Protein AF-0000000077857689 (afdb_homodimer)

pLDDT: mean 94.57, std 7.3, range [32.62, 98.94]

Secondary structure (DSSP, 8-state):
-PPPHHHHHHHHS-SPPTTT-HHHHHHHHTTEEEEE-TT-SS--EEEEGGGGGGS---TTTEEEETTTTEEEE-----HHHHHHHHHHHHHHHHHTT--GGGGG--S-EEEEE-TTS-EEEEEEGGGHHHHT--EEEEEEEEEEE-TTS-EEEEEEEE-TT-SSSTT-EE-SEEEE--TT--HHHHHHHHHHHHH---HHHHHHH-EEEEEEEEEEEP-GGG-SSSS-EEEEEEEEEEEE--TT------SSSEEEEEEEEHHHHHHHHHTT-B-HHHHHHHHHHHHHTTSS-TTT-TTHHHHHHHTBPPPSS--------/-PPPHHHHHHHHS-SPPTTT-HHHHHHHHTTEEEEE-TT-SS--EEEEGGGGGGS---TTTEEEETTTTEEEE-----HHHHHHHHHHHHHHHHHTT--GGGGG--S-EEEEE-TTS-EEEEEEGGGHHHHT--EEEEEEEEEEE-TTS-EEEEEEEE-TT-SSSTT-EE-SEEEE--TT--HHHHHHHHHHHHH---HHHHHHH-EEEEEEEEEEEP-GGG-SSSS-EEEEEEEEEEEE--TT------SSSEEEEEEEEHHHHHHHHHTT-B-HHHHHHHHHHHHHTTSS-TTT-TTHHHHHHHTBPPPSS--------

Structure (mmCIF, N/CA/C/O backbone):
data_AF-0000000077857689-model_v1
#
loop_
_entity.id
_entity.type
_entity.pdbx_description
1 polymer 'Thiamine pyrophosphokinase-related protein'
#
loop_
_atom_site.group_PDB
_atom_site.id
_atom_site.type_symbol
_atom_site.label_atom_id
_atom_site.label_alt_id
_atom_site.label_comp_id
_atom_site.label_asym_id
_atom_site.label_entity_id
_atom_site.label_seq_id
_atom_site.pdbx_PDB_ins_code
_atom_site.Cartn_x
_atom_site.Cartn_y
_atom_site.Cartn_z
_atom_site.occupancy
_atom_site.B_iso_or_equiv
_atom_site.auth_seq_id
_atom_site.auth_comp_id
_atom_site.auth_asym_id
_atom_site.auth_atom_id
_atom_site.pdbx_PDB_model_num
ATOM 1 N N . MET A 1 1 ? 9.93 -2.686 26.375 1 85.25 1 MET A N 1
ATOM 2 C CA . MET A 1 1 ? 10.438 -3.535 25.297 1 85.25 1 MET A CA 1
ATOM 3 C C . MET A 1 1 ? 10.469 -2.779 23.984 1 85.25 1 MET A C 1
ATOM 5 O O . MET A 1 1 ? 9.609 -1.932 23.719 1 85.25 1 MET A O 1
ATOM 9 N N . PRO A 1 2 ? 11.5 -3.002 23.234 1 94.69 2 PRO A N 1
ATOM 10 C CA . PRO A 1 2 ? 11.57 -2.316 21.953 1 94.69 2 PRO A CA 1
ATOM 11 C C . PRO A 1 2 ? 10.383 -2.641 21.047 1 94.69 2 PRO A C 1
ATOM 13 O O . PRO A 1 2 ? 9.891 -3.77 21.047 1 94.69 2 PRO A O 1
ATOM 16 N N . LYS A 1 3 ? 9.914 -1.651 20.391 1 97.25 3 LYS A N 1
ATOM 17 C CA . LYS A 1 3 ? 8.797 -1.824 19.469 1 97.25 3 LYS A CA 1
ATOM 18 C C . LYS A 1 3 ? 9.195 -2.678 18.266 1 97.25 3 LYS A C 1
ATOM 20 O O . LYS A 1 3 ? 10.328 -2.574 17.766 1 97.25 3 LYS A O 1
ATOM 25 N N . THR A 1 4 ? 8.289 -3.537 17.812 1 97.19 4 THR A N 1
ATOM 26 C CA . THR A 1 4 ? 8.469 -4.164 16.516 1 97.19 4 THR A CA 1
ATOM 27 C C . THR A 1 4 ? 8.195 -3.166 15.391 1 97.19 4 THR A C 1
ATOM 29 O O . THR A 1 4 ? 7.594 -2.115 15.625 1 97.19 4 THR A O 1
ATOM 32 N N . ILE A 1 5 ? 8.625 -3.457 14.219 1 98 5 ILE A N 1
ATOM 33 C CA . ILE A 1 5 ? 8.328 -2.584 13.086 1 98 5 ILE A CA 1
ATOM 34 C C . ILE A 1 5 ? 6.82 -2.488 12.891 1 98 5 ILE A C 1
ATOM 36 O O . ILE A 1 5 ? 6.297 -1.418 12.57 1 98 5 ILE A O 1
ATOM 40 N N . LEU A 1 6 ? 6.129 -3.594 13.102 1 97.5 6 LEU A N 1
ATOM 41 C CA . LEU A 1 6 ? 4.676 -3.572 12.992 1 97.5 6 LEU A CA 1
ATOM 42 C C . LEU A 1 6 ? 4.062 -2.631 14.023 1 97.5 6 LEU A C 1
ATOM 44 O O . LEU A 1 6 ? 3.125 -1.89 13.711 1 97.5 6 LEU A O 1
ATOM 48 N N . ASP A 1 7 ? 4.57 -2.656 15.25 1 98 7 ASP A N 1
ATOM 49 C CA . ASP A 1 7 ? 4.109 -1.722 16.266 1 98 7 ASP A CA 1
ATOM 50 C C . ASP A 1 7 ? 4.242 -0.277 15.797 1 98 7 ASP A C 1
ATOM 52 O O . ASP A 1 7 ? 3.33 0.532 15.984 1 98 7 ASP A O 1
ATOM 56 N N . ILE A 1 8 ? 5.367 -0.017 15.219 1 98.38 8 ILE A N 1
ATOM 57 C CA . ILE A 1 8 ? 5.684 1.328 14.75 1 98.38 8 ILE A CA 1
ATOM 58 C C . ILE A 1 8 ? 4.676 1.763 13.695 1 98.38 8 ILE A C 1
ATOM 60 O O . ILE A 1 8 ? 4.121 2.861 13.766 1 98.38 8 ILE A O 1
ATOM 64 N N . VAL A 1 9 ? 4.41 0.919 12.75 1 98.56 9 VAL A N 1
ATOM 65 C CA . VAL A 1 9 ? 3.488 1.229 11.664 1 98.56 9 VAL A CA 1
ATOM 66 C C . VAL A 1 9 ? 2.07 1.365 12.211 1 98.56 9 VAL A C 1
ATOM 68 O O . VAL A 1 9 ? 1.331 2.271 11.82 1 98.56 9 VAL A O 1
ATOM 71 N N . LYS A 1 10 ? 1.683 0.568 13.219 1 97.44 10 LYS A N 1
ATOM 72 C CA . LYS A 1 10 ? 0.351 0.592 13.812 1 97.44 10 LYS A CA 1
ATOM 73 C C . LYS A 1 10 ? 0.142 1.857 14.641 1 97.44 10 LYS A C 1
ATOM 75 O O . LYS A 1 10 ? -0.986 2.336 14.781 1 97.44 10 LYS A O 1
ATOM 80 N N . GLU A 1 11 ? 1.223 2.355 15.133 1 96.44 11 GLU A N 1
ATOM 81 C CA . GLU A 1 11 ? 1.121 3.596 15.898 1 96.44 11 GLU A CA 1
ATOM 82 C C . GLU A 1 11 ? 0.727 4.766 15 1 96.44 11 GLU A C 1
ATOM 84 O O . GLU A 1 11 ? 0.014 5.672 15.43 1 96.44 11 GLU A O 1
ATOM 89 N N . CYS A 1 12 ? 1.211 4.703 13.805 1 97.5 12 CYS A N 1
ATOM 90 C CA . CYS A 1 12 ? 0.883 5.762 12.859 1 97.5 12 CYS A CA 1
ATOM 91 C C . CYS A 1 12 ? -0.467 5.504 12.195 1 97.5 12 CYS A C 1
ATOM 93 O O . CYS A 1 12 ? -1.329 6.383 12.172 1 97.5 12 CYS A O 1
ATOM 95 N N . ASP A 1 13 ? -0.662 4.297 11.641 1 97.94 13 ASP A N 1
ATOM 96 C CA . ASP A 1 13 ? -1.939 3.865 11.086 1 97.94 13 ASP A CA 1
ATOM 97 C C . ASP A 1 13 ? -2.805 3.197 12.148 1 97.94 13 ASP A C 1
ATOM 99 O O . ASP A 1 13 ? -2.957 1.973 12.156 1 97.94 13 ASP A O 1
ATOM 103 N N . ASN A 1 14 ? -3.453 4.027 12.922 1 96.56 14 ASN A N 1
ATOM 104 C CA . ASN A 1 14 ? -4.02 3.467 14.141 1 96.56 14 ASN A CA 1
ATOM 105 C C . ASN A 1 14 ? -5.543 3.564 14.148 1 96.56 14 ASN A C 1
ATOM 107 O O . ASN A 1 14 ? -6.188 3.213 15.141 1 96.56 14 ASN A O 1
ATOM 111 N N . PHE A 1 15 ? -6.141 4.059 13.094 1 96.81 15 PHE A N 1
ATOM 112 C CA . PHE A 1 15 ? -7.59 3.953 12.969 1 96.81 15 PHE A CA 1
ATOM 113 C C . PHE A 1 15 ? -7.992 2.574 12.461 1 96.81 15 PHE A C 1
ATOM 115 O O . PHE A 1 15 ? -7.383 2.047 11.531 1 96.81 15 PHE A O 1
ATOM 122 N N . ILE A 1 16 ? -8.906 2.064 13 1 94.44 16 ILE A N 1
ATOM 123 C CA . ILE A 1 16 ? -9.336 0.693 12.742 1 94.44 16 ILE A CA 1
ATOM 124 C C . ILE A 1 16 ? -9.703 0.535 11.266 1 94.44 16 ILE A C 1
ATOM 126 O O . ILE A 1 16 ? -10.352 1.41 10.688 1 94.44 16 ILE A O 1
ATOM 130 N N . HIS A 1 17 ? -9.219 -0.572 10.672 1 91.06 17 HIS A N 1
ATOM 131 C CA . HIS A 1 17 ? -9.57 -0.897 9.289 1 91.06 17 HIS A CA 1
ATOM 132 C C . HIS A 1 17 ? -10.922 -1.61 9.227 1 91.06 17 HIS A C 1
ATOM 134 O O . HIS A 1 17 ? -11.219 -2.465 10.062 1 91.06 17 HIS A O 1
ATOM 140 N N . PRO A 1 18 ? -11.695 -1.35 8.227 1 86.44 18 PRO A N 1
ATOM 141 C CA . PRO A 1 18 ? -13.016 -1.983 8.148 1 86.44 18 PRO A CA 1
ATOM 142 C C . PRO A 1 18 ? -12.93 -3.504 8.039 1 86.44 18 PRO A C 1
ATOM 144 O O . PRO A 1 18 ? -13.82 -4.211 8.516 1 86.44 18 PRO A O 1
ATOM 147 N N . THR A 1 19 ? -11.883 -4.004 7.402 1 81.44 19 THR A N 1
ATOM 148 C CA . THR A 1 19 ? -11.797 -5.441 7.164 1 81.44 19 THR A CA 1
ATOM 149 C C . THR A 1 19 ? -11.281 -6.164 8.406 1 81.44 19 THR A C 1
ATOM 151 O O . THR A 1 19 ? -11.414 -7.387 8.523 1 81.44 19 THR A O 1
ATOM 154 N N . GLU A 1 20 ? -10.648 -5.438 9.312 1 83.88 20 GLU A N 1
ATOM 155 C CA . GLU A 1 20 ? -10.117 -6.047 10.531 1 83.88 20 GLU A CA 1
ATOM 156 C C . GLU A 1 20 ? -11.234 -6.426 11.492 1 83.88 20 GLU A C 1
ATOM 158 O O . GLU A 1 20 ? -11.219 -7.516 12.078 1 83.88 20 GLU A O 1
ATOM 163 N N . ASP A 1 21 ? -12.109 -5.527 11.727 1 85.25 21 ASP A N 1
ATOM 164 C CA . ASP A 1 21 ? -13.266 -5.691 12.609 1 85.25 21 ASP A CA 1
ATOM 165 C C . ASP A 1 21 ? -14.43 -4.809 12.164 1 85.25 21 ASP A C 1
ATOM 167 O O . ASP A 1 21 ? -14.586 -3.688 12.656 1 85.25 21 ASP A O 1
ATOM 171 N N . PRO A 1 22 ? -15.164 -5.418 11.297 1 84.12 22 PRO A N 1
ATOM 172 C CA . PRO A 1 22 ? -16.234 -4.613 10.719 1 84.12 22 PRO A CA 1
ATOM 173 C C . PRO A 1 22 ? -17.203 -4.07 11.766 1 84.12 22 PRO A C 1
ATOM 175 O O . PRO A 1 22 ? -17.688 -2.941 11.641 1 84.12 22 PRO A O 1
ATOM 178 N N . ILE A 1 23 ? -17.5 -4.832 12.797 1 88.06 23 ILE A N 1
ATOM 179 C CA . ILE A 1 23 ? -18.438 -4.414 13.844 1 88.06 23 ILE A CA 1
ATOM 180 C C . ILE A 1 23 ? -17.828 -3.252 14.633 1 88.06 23 ILE A C 1
ATOM 182 O O . ILE A 1 23 ? -18.469 -2.207 14.789 1 88.06 23 ILE A O 1
ATOM 186 N N . LYS A 1 24 ? -16.656 -3.445 15.047 1 93.19 24 LYS A N 1
ATOM 187 C CA . LYS A 1 24 ? -15.984 -2.391 15.805 1 93.19 24 LYS A CA 1
ATOM 188 C C . LYS A 1 24 ? -15.805 -1.139 14.953 1 93.19 24 LYS A C 1
ATOM 190 O O . LYS A 1 24 ? -15.891 -0.018 15.461 1 93.19 24 LYS A O 1
ATOM 195 N N . TYR A 1 25 ? -15.469 -1.32 13.664 1 92.69 25 TYR A N 1
ATOM 196 C CA . TYR A 1 25 ? -15.312 -0.2 12.742 1 92.69 25 TYR A CA 1
ATOM 197 C C . TYR A 1 25 ? -16.578 0.64 12.688 1 92.69 25 TYR A C 1
ATOM 199 O O . TYR A 1 25 ? -16.531 1.864 12.828 1 92.69 25 TYR A O 1
ATOM 207 N N . THR A 1 26 ? -17.703 -0.03 12.594 1 90.69 26 THR A N 1
ATOM 208 C CA . THR A 1 26 ? -18.984 0.654 12.508 1 90.69 26 THR A CA 1
ATOM 209 C C . THR A 1 26 ? -19.297 1.379 13.812 1 90.69 26 THR A C 1
ATOM 211 O O . THR A 1 26 ? -19.75 2.523 13.805 1 90.69 26 THR A O 1
ATOM 214 N N . GLN A 1 27 ? -19.031 0.728 14.891 1 94.62 27 GLN A N 1
ATOM 215 C CA . GLN A 1 27 ? -19.266 1.327 16.203 1 94.62 27 GLN A CA 1
ATOM 216 C C . GLN A 1 27 ? -18.406 2.566 16.406 1 94.62 27 GLN A C 1
ATOM 218 O O . GLN A 1 27 ? -18.875 3.582 16.922 1 94.62 27 GLN A O 1
ATOM 223 N N . THR A 1 28 ? -17.203 2.447 15.992 1 95.38 28 THR A N 1
ATOM 224 C CA . THR A 1 28 ? -16.281 3.572 16.109 1 95.38 28 THR A CA 1
ATOM 225 C C . THR A 1 28 ? -16.75 4.746 15.258 1 95.38 28 THR A C 1
ATOM 227 O O . THR A 1 28 ? -16.734 5.895 15.711 1 95.38 28 THR A O 1
ATOM 230 N N . LEU A 1 29 ? -17.219 4.449 14.078 1 93.44 29 LEU A N 1
ATOM 231 C CA . LEU A 1 29 ? -17.641 5.5 13.164 1 93.44 29 LEU A CA 1
ATOM 232 C C . LEU A 1 29 ? -18.859 6.242 13.703 1 93.44 29 LEU A C 1
ATOM 234 O O . LEU A 1 29 ? -19.078 7.402 13.359 1 93.44 29 LEU A O 1
ATOM 238 N N . GLN A 1 30 ? -19.594 5.605 14.609 1 94.94 30 GLN A N 1
ATOM 239 C CA . GLN A 1 30 ? -20.781 6.219 15.188 1 94.94 30 GLN A CA 1
ATOM 240 C C . GLN A 1 30 ? -20.406 7.332 16.156 1 94.94 30 GLN A C 1
ATOM 242 O O . GLN A 1 30 ? -21.266 8.125 16.562 1 94.94 30 GLN A O 1
ATOM 247 N N . THR A 1 31 ? -19.203 7.387 16.484 1 96.94 31 THR A N 1
ATOM 248 C CA . THR A 1 31 ? -18.75 8.445 17.375 1 96.94 31 THR A CA 1
ATOM 249 C C . THR A 1 31 ? -18.25 9.648 16.578 1 96.94 31 THR A C 1
ATOM 251 O O . THR A 1 31 ? -17.734 10.609 17.156 1 96.94 31 THR A O 1
ATOM 254 N N . TYR A 1 32 ? -18.453 9.57 15.328 1 98.06 32 TYR A N 1
ATOM 255 C CA . TYR A 1 32 ? -18.062 10.656 14.438 1 98.06 32 TYR A CA 1
ATOM 256 C C . TYR A 1 32 ? -19.234 11.102 13.57 1 98.06 32 TYR A C 1
ATOM 258 O O . TYR A 1 32 ? -20.219 10.375 13.43 1 98.06 32 TYR A O 1
ATOM 266 N N . TYR A 1 33 ? -19.156 12.305 13.078 1 98.5 33 TYR A N 1
ATOM 267 C CA . TYR A 1 33 ? -20.047 12.828 12.039 1 98.5 33 TYR A CA 1
ATOM 268 C C . TYR A 1 33 ? -19.328 12.898 10.695 1 98.5 33 TYR A C 1
ATOM 270 O O . TYR A 1 33 ? -18.156 13.312 10.625 1 98.5 33 TYR A O 1
ATOM 278 N N . ALA A 1 34 ? -20.016 12.453 9.625 1 98.19 34 ALA A N 1
ATOM 279 C CA . ALA A 1 34 ? -19.453 12.562 8.281 1 98.19 34 ALA A CA 1
ATOM 280 C C . ALA A 1 34 ? -19.578 13.984 7.75 1 98.19 34 ALA A C 1
ATOM 282 O O . ALA A 1 34 ? -20.656 14.57 7.777 1 98.19 34 ALA A O 1
ATOM 283 N N . PHE A 1 35 ? -18.469 14.617 7.359 1 98.56 35 PHE A N 1
ATOM 284 C CA . PHE A 1 35 ? -18.484 15.906 6.668 1 98.56 35 PHE A CA 1
ATOM 285 C C . PHE A 1 35 ? -18.859 15.727 5.203 1 98.56 35 PHE A C 1
ATOM 287 O O . PHE A 1 35 ? -18.203 14.992 4.469 1 98.56 35 PHE A O 1
ATOM 294 N N . ARG A 1 36 ? -19.844 16.469 4.723 1 97.31 36 ARG A N 1
ATOM 295 C CA . ARG A 1 36 ? -20.406 16.188 3.404 1 97.31 36 ARG A CA 1
ATOM 296 C C . ARG A 1 36 ? -20.688 17.5 2.65 1 97.31 36 ARG A C 1
ATOM 298 O O . ARG A 1 36 ? -20.797 18.562 3.26 1 97.31 36 ARG A O 1
ATOM 305 N N . LEU A 1 37 ? -20.703 17.359 1.368 1 96.5 37 LEU A N 1
ATOM 306 C CA . LEU A 1 37 ? -21.266 18.328 0.439 1 96.5 37 LEU A CA 1
ATOM 307 C C . LEU A 1 37 ? -22.438 17.75 -0.326 1 96.5 37 LEU A C 1
ATOM 309 O O . LEU A 1 37 ? -22.453 16.547 -0.632 1 96.5 37 LEU A O 1
ATOM 313 N N . PRO A 1 38 ? -23.406 18.531 -0.65 1 93.06 38 PRO A N 1
ATOM 314 C CA . PRO A 1 38 ? -24.594 18 -1.313 1 93.06 38 PRO A CA 1
ATOM 315 C C . PRO A 1 38 ? -24.281 17.312 -2.637 1 93.06 38 PRO A C 1
ATOM 317 O O . PRO A 1 38 ? -24.969 16.344 -3.008 1 93.06 38 PRO A O 1
ATOM 320 N N . ASP A 1 39 ? -23.328 17.734 -3.297 1 90.81 39 ASP A N 1
ATOM 321 C CA . ASP A 1 39 ? -23.062 17.219 -4.637 1 90.81 39 ASP A CA 1
ATOM 322 C C . ASP A 1 39 ? -21.922 16.203 -4.621 1 90.81 39 ASP A C 1
ATOM 324 O O . ASP A 1 39 ? -21.359 15.875 -5.668 1 90.81 39 ASP A O 1
ATOM 328 N N . CYS A 1 40 ? -21.547 15.766 -3.523 1 92.06 40 CYS A N 1
ATOM 329 C CA . CYS A 1 40 ? -20.531 14.727 -3.383 1 92.06 40 CYS A CA 1
ATOM 330 C C . CYS A 1 40 ? -21.094 13.516 -2.65 1 92.06 40 CYS A C 1
ATOM 332 O O . CYS A 1 40 ? -21.5 13.617 -1.489 1 92.06 40 CYS A O 1
ATOM 334 N N . PRO A 1 41 ? -21.125 12.422 -3.35 1 89.12 41 PRO A N 1
ATOM 335 C CA . PRO A 1 41 ? -21.75 11.242 -2.746 1 89.12 41 PRO A CA 1
ATOM 336 C C . PRO A 1 41 ? -20.906 10.617 -1.646 1 89.12 41 PRO A C 1
ATOM 338 O O . PRO A 1 41 ? -21.406 9.828 -0.842 1 89.12 41 PRO A O 1
ATOM 341 N N . THR A 1 42 ? -19.672 10.914 -1.576 1 92.69 42 THR A N 1
ATOM 342 C CA . THR A 1 42 ? -18.75 10.328 -0.603 1 92.69 42 THR A CA 1
ATOM 343 C C . THR A 1 42 ? -18.406 11.344 0.49 1 92.69 42 THR A C 1
ATOM 345 O O . THR A 1 42 ? -18.25 12.531 0.212 1 92.69 42 THR A O 1
ATOM 348 N N . PRO A 1 43 ? -18.312 10.859 1.765 1 95.75 43 PRO A N 1
ATOM 349 C CA . PRO A 1 43 ? -17.859 11.773 2.811 1 95.75 43 PRO A CA 1
ATOM 350 C C . PRO A 1 43 ? -16.484 12.367 2.514 1 95.75 43 PRO A C 1
ATOM 352 O O . PRO A 1 43 ? -15.656 11.719 1.858 1 95.75 43 PRO A O 1
ATOM 355 N N . LEU A 1 44 ? -16.234 13.508 3.08 1 97.5 44 LEU A N 1
ATOM 356 C CA . LEU A 1 44 ? -14.969 14.195 2.83 1 97.5 44 LEU A CA 1
ATOM 357 C C . LEU A 1 44 ? -14.055 14.117 4.051 1 97.5 44 LEU A C 1
ATOM 359 O O . LEU A 1 44 ? -12.852 14.391 3.951 1 97.5 44 LEU A O 1
ATOM 363 N N . GLY A 1 45 ? -14.562 13.734 5.164 1 98.12 45 GLY A N 1
ATOM 364 C CA . GLY A 1 45 ? -13.867 13.594 6.434 1 98.12 45 GLY A CA 1
ATOM 365 C C . GLY A 1 45 ? -14.797 13.227 7.582 1 98.12 45 GLY A C 1
ATOM 366 O O . GLY A 1 45 ? -16 13.062 7.383 1 98.12 45 GLY A O 1
ATOM 367 N N . TYR A 1 46 ? -14.234 13.094 8.75 1 98.31 46 TYR A N 1
ATOM 368 C CA . TYR A 1 46 ? -15 12.742 9.938 1 98.31 46 TYR A CA 1
ATOM 369 C C . TYR A 1 46 ? -14.719 13.711 11.078 1 98.31 46 TYR A C 1
ATOM 371 O O . TYR A 1 46 ? -13.562 13.961 11.414 1 98.31 46 TYR A O 1
ATOM 379 N N . ILE A 1 47 ? -15.758 14.219 11.609 1 98.5 47 ILE A N 1
ATOM 380 C CA . ILE A 1 47 ? -15.695 15.133 12.742 1 98.5 47 ILE A CA 1
ATOM 381 C C . ILE A 1 47 ? -16.109 14.406 14.023 1 98.5 47 ILE A C 1
ATOM 383 O O . ILE A 1 47 ? -17.203 13.859 14.102 1 98.5 47 ILE A O 1
ATOM 387 N N . PRO A 1 48 ? -15.227 14.383 15.016 1 97.5 48 PRO A N 1
ATOM 388 C CA . PRO A 1 48 ? -15.656 13.742 16.25 1 97.5 48 PRO A CA 1
ATOM 389 C C . PRO A 1 48 ? -16.906 14.391 16.859 1 97.5 48 PRO A C 1
ATOM 391 O O . PRO A 1 48 ? -17.047 15.617 16.812 1 97.5 48 PRO A O 1
ATOM 394 N N . ALA A 1 49 ? -17.734 13.594 17.438 1 97.69 49 ALA A N 1
ATOM 395 C CA . ALA A 1 49 ? -18.969 14.078 18.062 1 97.69 49 ALA A CA 1
ATOM 396 C C . ALA A 1 49 ? -18.672 15.133 19.125 1 97.69 49 ALA A C 1
ATOM 398 O O . ALA A 1 49 ? -19.438 16.078 19.312 1 97.69 49 ALA A O 1
ATOM 399 N N . SER A 1 50 ? -17.562 15.016 19.812 1 95.81 50 SER A N 1
ATOM 400 C CA . SER A 1 50 ? -17.188 15.922 20.891 1 95.81 50 SER A CA 1
ATOM 401 C C . SER A 1 50 ? -16.891 17.328 20.344 1 95.81 50 SER A C 1
ATOM 403 O O . SER A 1 50 ? -16.906 18.297 21.109 1 95.81 50 SER A O 1
ATOM 405 N N . ILE A 1 51 ? -16.578 17.406 19.062 1 97.44 51 ILE A N 1
ATOM 406 C CA . ILE A 1 51 ? -16.203 18.672 18.438 1 97.44 51 ILE A CA 1
ATOM 407 C C . ILE A 1 51 ? -17.453 19.438 18.016 1 97.44 51 ILE A C 1
ATOM 409 O O . ILE A 1 51 ? -17.453 20.672 17.938 1 97.44 51 ILE A O 1
ATOM 413 N N . ILE A 1 52 ? -18.562 18.812 17.781 1 98.12 52 ILE A N 1
ATOM 414 C CA . ILE A 1 52 ? -19.766 19.359 17.141 1 98.12 52 ILE A CA 1
ATOM 415 C C . ILE A 1 52 ? -20.297 20.516 17.984 1 98.12 52 ILE A C 1
ATOM 417 O O . ILE A 1 52 ? -20.531 21.609 17.453 1 98.12 52 ILE A O 1
ATOM 421 N N . PRO A 1 53 ? -20.312 20.375 19.328 1 97.5 53 PRO A N 1
ATOM 422 C CA . PRO A 1 53 ? -20.875 21.484 20.094 1 97.5 53 PRO A CA 1
ATOM 423 C C . PRO A 1 53 ? -19.906 22.656 20.25 1 97.5 53 PRO A C 1
ATOM 425 O O . PRO A 1 53 ? -20.312 23.734 20.688 1 97.5 53 PRO A O 1
ATOM 428 N N . GLN A 1 54 ? -18.719 22.422 19.828 1 97.62 54 GLN A N 1
ATOM 429 C CA . GLN A 1 54 ? -17.703 23.438 20.078 1 97.62 54 GLN A CA 1
ATOM 430 C C . GLN A 1 54 ? -17.547 24.359 18.859 1 97.62 54 GLN A C 1
ATOM 432 O O . GLN A 1 54 ? -16.859 25.375 18.938 1 97.62 54 GLN A O 1
ATOM 437 N N . VAL A 1 55 ? -18.094 23.984 17.75 1 98.25 55 VAL A N 1
ATOM 438 C CA . VAL A 1 55 ? -18.016 24.766 16.531 1 98.25 55 VAL A CA 1
ATOM 439 C C . VAL A 1 55 ? -19.234 25.672 16.406 1 98.25 55 VAL A C 1
ATOM 441 O O . VAL A 1 55 ? -20.344 25.266 16.734 1 98.25 55 VAL A O 1
ATOM 444 N N . ILE A 1 56 ? -18.969 26.922 15.953 1 97.88 56 ILE A N 1
ATOM 445 C CA . ILE A 1 56 ? -20.062 27.844 15.688 1 97.88 56 ILE A CA 1
ATOM 446 C C . ILE A 1 56 ? -20.594 27.625 14.273 1 97.88 56 ILE A C 1
ATOM 448 O O . ILE A 1 56 ? -20.078 28.203 13.312 1 97.88 56 ILE A O 1
ATOM 452 N N . TRP A 1 57 ? -21.672 26.875 14.234 1 97.38 57 TRP A N 1
ATOM 453 C CA . TRP A 1 57 ? -22.281 26.531 12.961 1 97.38 57 TRP A CA 1
ATOM 454 C C . TRP A 1 57 ? -23.344 27.562 12.57 1 97.38 57 TRP A C 1
ATOM 456 O O . TRP A 1 57 ? -24.281 27.812 13.328 1 97.38 57 TRP A O 1
ATOM 466 N N . SER A 1 58 ? -23.234 28.188 11.453 1 95.19 58 SER A N 1
ATOM 467 C CA . SER A 1 58 ? -24.297 29.031 10.938 1 95.19 58 SER A CA 1
ATOM 468 C C . SER A 1 58 ? -25.406 28.188 10.312 1 95.19 58 SER A C 1
ATOM 470 O O . SER A 1 58 ? -25.172 27.453 9.352 1 95.19 58 SER A O 1
ATOM 472 N N . PRO A 1 59 ? -26.594 28.312 10.758 1 94.94 59 PRO A N 1
ATOM 473 C CA . PRO A 1 59 ? -27.688 27.531 10.156 1 94.94 59 PRO A CA 1
ATOM 474 C C . PRO A 1 59 ? -27.938 27.906 8.703 1 94.94 59 PRO A C 1
ATOM 476 O O . PRO A 1 59 ? -28.625 27.172 7.984 1 94.94 59 PRO A O 1
ATOM 479 N N . GLU A 1 60 ? -27.406 29.016 8.328 1 94.19 60 GLU A N 1
ATOM 480 C CA . GLU A 1 60 ? -27.578 29.453 6.949 1 94.19 60 GLU A CA 1
ATOM 481 C C . GLU A 1 60 ? -26.812 28.547 5.984 1 94.19 60 GLU A C 1
ATOM 483 O O . GLU A 1 60 ? -27.234 28.344 4.848 1 94.19 60 GLU A O 1
ATOM 488 N N . TRP A 1 61 ? -25.719 28 6.504 1 95.31 61 TRP A N 1
ATOM 489 C CA . TRP A 1 61 ? -24.828 27.328 5.562 1 95.31 61 TRP A CA 1
ATOM 490 C C . TRP A 1 61 ? -24.656 25.859 5.926 1 95.31 61 TRP A C 1
ATOM 492 O O . TRP A 1 61 ? -24.188 25.062 5.105 1 95.31 61 TRP A O 1
ATOM 502 N N . TRP A 1 62 ? -25.016 25.547 7.18 1 97.69 62 TRP A N 1
ATOM 503 C CA . TRP A 1 62 ? -24.703 24.203 7.66 1 97.69 62 TRP A CA 1
ATOM 504 C C . TRP A 1 62 ? -25.984 23.469 8.07 1 97.69 62 TRP A C 1
ATOM 506 O O . TRP A 1 62 ? -26.891 24.062 8.656 1 97.69 62 TRP A O 1
ATOM 516 N N . CYS A 1 63 ? -26.047 22.188 7.723 1 97.75 63 CYS A N 1
ATOM 517 C CA . CYS A 1 63 ? -27.062 21.281 8.219 1 97.75 63 CYS A CA 1
ATOM 518 C C . CYS A 1 63 ? -26.438 20.141 9.023 1 97.75 63 CYS A C 1
ATOM 520 O O . CYS A 1 63 ? -25.656 19.359 8.484 1 97.75 63 CYS A O 1
ATOM 522 N N . ILE A 1 64 ? -26.703 20.109 10.312 1 98.12 64 ILE A N 1
ATOM 523 C CA . ILE A 1 64 ? -26.234 19.047 11.195 1 98.12 64 ILE A CA 1
ATOM 524 C C . ILE A 1 64 ? -27.359 18.047 11.445 1 98.12 64 ILE A C 1
ATOM 526 O O . ILE A 1 64 ? -28.406 18.422 11.992 1 98.12 64 ILE A O 1
ATOM 530 N N . ASN A 1 65 ? -27.188 16.875 11.008 1 97.88 65 ASN A N 1
ATOM 531 C CA . ASN A 1 65 ? -28.156 15.812 11.258 1 97.88 65 ASN A CA 1
ATOM 532 C C . ASN A 1 65 ? -27.625 14.82 12.289 1 97.88 65 ASN A C 1
ATOM 534 O O . ASN A 1 65 ? -26.719 14.047 12.008 1 97.88 65 ASN A O 1
ATOM 538 N N . HIS A 1 66 ? -28.234 14.781 13.477 1 97.12 66 HIS A N 1
ATOM 539 C CA . HIS A 1 66 ? -27.75 13.953 14.578 1 97.12 66 HIS A CA 1
ATOM 540 C C . HIS A 1 66 ? -28.156 12.5 14.398 1 97.12 66 HIS A C 1
ATOM 542 O O . HIS A 1 66 ? -27.5 11.594 14.898 1 97.12 66 HIS A O 1
ATOM 548 N N . ALA A 1 67 ? -29.234 12.242 13.68 1 96.62 67 ALA A N 1
ATOM 549 C CA . ALA A 1 67 ? -29.688 10.875 13.438 1 96.62 67 ALA A CA 1
ATOM 550 C C . ALA A 1 67 ? -28.75 10.148 12.477 1 96.62 67 ALA A C 1
ATOM 552 O O . ALA A 1 67 ? -28.328 9.016 12.742 1 96.62 67 ALA A O 1
ATOM 553 N N . SER A 1 68 ? -28.375 10.773 11.422 1 95.88 68 SER A N 1
ATOM 554 C CA . SER A 1 68 ? -27.484 10.172 10.422 1 95.88 68 SER A CA 1
ATOM 555 C C . SER A 1 68 ? -26.031 10.508 10.711 1 95.88 68 SER A C 1
ATOM 557 O O . SER A 1 68 ? -25.125 10.008 10.023 1 95.88 68 SER A O 1
ATOM 559 N N . ARG A 1 69 ? -25.766 11.398 11.688 1 97.56 69 ARG A N 1
ATOM 560 C CA . ARG A 1 69 ? -24.422 11.836 12.086 1 97.56 69 ARG A CA 1
ATOM 561 C C . ARG A 1 69 ? -23.672 12.445 10.906 1 97.56 69 ARG A C 1
ATOM 563 O O . ARG A 1 69 ? -22.578 12 10.57 1 97.56 69 ARG A O 1
ATOM 570 N N . THR A 1 70 ? -24.328 13.453 10.328 1 98.12 70 THR A N 1
ATOM 571 C CA . THR A 1 70 ? -23.719 14.141 9.195 1 98.12 70 THR A CA 1
ATOM 572 C C . THR A 1 70 ? -23.656 15.648 9.445 1 98.12 70 THR A C 1
ATOM 574 O O . THR A 1 70 ? -24.516 16.203 10.141 1 98.12 70 THR A O 1
ATOM 577 N N . VAL A 1 71 ? -22.625 16.297 9.047 1 98.5 71 VAL A N 1
ATOM 578 C CA . VAL A 1 71 ? -22.438 17.734 8.938 1 98.5 71 VAL A CA 1
ATOM 579 C C . VAL A 1 71 ? -22.297 18.125 7.469 1 98.5 71 VAL A C 1
ATOM 581 O O . VAL A 1 71 ? -21.312 17.766 6.812 1 98.5 71 VAL A O 1
ATOM 584 N N . THR A 1 72 ? -23.266 18.828 6.91 1 98.19 72 THR A N 1
ATOM 585 C CA . THR A 1 72 ? -23.281 19.141 5.484 1 98.19 72 THR A CA 1
ATOM 586 C C . THR A 1 72 ? -23.172 20.656 5.266 1 98.19 72 THR A C 1
ATOM 588 O O . THR A 1 72 ? -23.953 21.422 5.84 1 98.19 72 THR A O 1
ATOM 591 N N . LEU A 1 73 ? -22.156 21.078 4.57 1 97.81 73 LEU A N 1
ATOM 592 C CA . LEU A 1 73 ? -22.141 22.453 4.055 1 97.81 73 LEU A CA 1
ATOM 593 C C . LEU A 1 73 ? -23.125 22.609 2.898 1 97.81 73 LEU A C 1
ATOM 595 O O . LEU A 1 73 ? -22.844 22.172 1.778 1 97.81 73 LEU A O 1
ATOM 599 N N . THR A 1 74 ? -24.219 23.188 3.086 1 93.56 74 THR A N 1
ATOM 600 C CA . THR A 1 74 ? -25.359 23.156 2.176 1 93.56 74 THR A CA 1
ATOM 601 C C . THR A 1 74 ? -25.266 24.297 1.164 1 93.56 74 THR A C 1
ATOM 603 O O . THR A 1 74 ? -25.922 24.266 0.122 1 93.56 74 THR A O 1
ATOM 606 N N . ALA A 1 75 ? -24.562 25.297 1.465 1 78.81 75 ALA A N 1
ATOM 607 C CA . ALA A 1 75 ? -24.5 26.438 0.55 1 78.81 75 ALA A CA 1
ATOM 608 C C . ALA A 1 75 ? -23.906 26.031 -0.797 1 78.81 75 ALA A C 1
ATOM 610 O O . ALA A 1 75 ? -22.797 25.5 -0.861 1 78.81 75 ALA A O 1
ATOM 611 N N . PRO A 1 76 ? -24.75 26.109 -1.733 1 75.12 76 PRO A N 1
ATOM 612 C CA . PRO A 1 76 ? -24.234 25.766 -3.061 1 75.12 76 PRO A CA 1
ATOM 613 C C . PRO A 1 76 ? -23.172 26.734 -3.547 1 75.12 76 PRO A C 1
ATOM 615 O O . PRO A 1 76 ? -23.078 27.859 -3.039 1 75.12 76 PRO A O 1
ATOM 618 N N . GLY A 1 77 ? -22.25 26.406 -4.316 1 83.75 77 GLY A N 1
ATOM 619 C CA . GLY A 1 77 ? -21.312 27.297 -4.957 1 83.75 77 GLY A CA 1
ATOM 620 C C . GLY A 1 77 ? -20.016 26.609 -5.367 1 83.75 77 GLY A C 1
ATOM 621 O O . GLY A 1 77 ? -19.797 25.438 -5.016 1 83.75 77 GLY A O 1
ATOM 622 N N . PRO A 1 78 ? -19.391 27.359 -6.176 1 92.69 78 PRO A N 1
ATOM 623 C CA . PRO A 1 78 ? -18.062 26.875 -6.559 1 92.69 78 PRO A CA 1
ATOM 624 C C . PRO A 1 78 ? -17.094 26.797 -5.379 1 92.69 78 PRO A C 1
ATOM 626 O O . PRO A 1 78 ? -17.438 27.25 -4.277 1 92.69 78 PRO A O 1
ATOM 629 N N . ALA A 1 79 ? -15.945 26.234 -5.539 1 94.06 79 ALA A N 1
ATOM 630 C CA . ALA A 1 79 ? -14.961 25.953 -4.496 1 94.06 79 ALA A CA 1
ATOM 631 C C . ALA A 1 79 ? -14.625 27.219 -3.705 1 9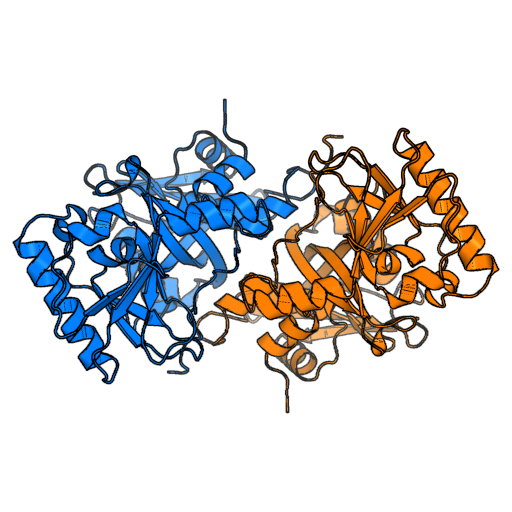4.06 79 ALA A C 1
ATOM 633 O O . ALA A 1 79 ? -14.586 27.188 -2.473 1 94.06 79 ALA A O 1
ATOM 634 N N . PRO A 1 80 ? -14.461 28.391 -4.371 1 95.69 80 PRO A N 1
ATOM 635 C CA . PRO A 1 80 ? -14.125 29.594 -3.6 1 95.69 80 PRO A CA 1
ATOM 636 C C . PRO A 1 80 ? -15.234 30.016 -2.641 1 95.69 80 PRO A C 1
ATOM 638 O O . PRO A 1 80 ? -14.961 30.438 -1.521 1 95.69 80 PRO A O 1
ATOM 641 N N . ALA A 1 81 ? -16.438 29.906 -3.068 1 95.88 81 ALA A N 1
ATOM 642 C CA . ALA A 1 81 ? -17.562 30.266 -2.219 1 95.88 81 ALA A CA 1
ATOM 643 C C . ALA A 1 81 ? -17.656 29.344 -1.011 1 95.88 81 ALA A C 1
ATOM 645 O O . ALA A 1 81 ? -17.859 29.797 0.117 1 95.88 81 ALA A O 1
ATOM 646 N N . ARG A 1 82 ? -17.516 28.094 -1.223 1 96.94 82 ARG A N 1
ATOM 647 C CA . ARG A 1 82 ? -17.531 27.125 -0.141 1 96.94 82 ARG A CA 1
ATOM 648 C C . ARG A 1 82 ? -16.391 27.375 0.84 1 96.94 82 ARG A C 1
ATOM 650 O O . ARG A 1 82 ? -16.578 27.297 2.057 1 96.94 82 ARG A O 1
ATOM 657 N N . THR A 1 83 ? -15.25 27.656 0.253 1 97.25 83 THR A N 1
ATOM 658 C CA . THR A 1 83 ? -14.07 27.938 1.053 1 97.25 83 THR A CA 1
ATOM 659 C C . THR A 1 83 ? -14.312 29.141 1.967 1 97.25 83 THR A C 1
ATOM 661 O O . THR A 1 83 ? -13.945 29.109 3.145 1 97.25 83 THR A O 1
ATOM 664 N N . GLN A 1 84 ? -14.914 30.125 1.437 1 96.88 84 GLN A N 1
ATOM 665 C CA . GLN A 1 84 ? -15.195 31.344 2.197 1 96.88 84 GLN A CA 1
ATOM 666 C C . GLN A 1 84 ? -16.141 31.047 3.355 1 96.88 84 GLN A C 1
ATOM 668 O O . GLN A 1 84 ? -15.945 31.562 4.465 1 96.88 84 GLN A O 1
ATOM 673 N N . ARG A 1 85 ? -17.172 30.328 3.104 1 96.81 85 ARG A N 1
ATOM 674 C CA . ARG A 1 85 ? -18.141 30 4.145 1 96.81 85 ARG A CA 1
ATOM 675 C C . ARG A 1 85 ? -17.5 29.188 5.258 1 96.81 85 ARG A C 1
ATOM 677 O O . ARG A 1 85 ? -17.75 29.438 6.441 1 96.81 85 ARG A O 1
ATOM 684 N N . LEU A 1 86 ? -16.734 28.203 4.902 1 97.5 86 LEU A N 1
ATOM 685 C CA . LEU A 1 86 ? -16.016 27.422 5.898 1 97.5 86 LEU A CA 1
ATOM 686 C C . LEU A 1 86 ? -15.055 28.297 6.691 1 97.5 86 LEU A C 1
ATOM 688 O O . LEU A 1 86 ? -14.969 28.188 7.914 1 97.5 86 LEU A O 1
ATOM 692 N N . ALA A 1 87 ? -14.359 29.141 5.98 1 97.75 87 ALA A N 1
ATOM 693 C CA . ALA A 1 87 ? -13.414 30.047 6.641 1 97.75 87 ALA A CA 1
ATOM 694 C C . ALA A 1 87 ? -14.133 30.906 7.672 1 97.75 87 ALA A C 1
ATOM 696 O O . ALA A 1 87 ? -13.609 31.141 8.766 1 97.75 87 ALA A O 1
ATOM 697 N N . GLN A 1 88 ? -15.234 31.422 7.297 1 97.19 88 GLN A N 1
ATOM 698 C CA . GLN A 1 88 ? -16 32.25 8.227 1 97.19 88 GLN A CA 1
ATOM 699 C C . GLN A 1 88 ? -16.391 31.453 9.469 1 97.19 88 GLN A C 1
ATOM 701 O O . GLN A 1 88 ? -16.297 31.953 10.586 1 97.19 88 GLN A O 1
ATOM 706 N N . THR A 1 89 ? -16.891 30.281 9.25 1 97.81 89 THR A N 1
ATOM 707 C CA . THR A 1 89 ? -17.234 29.406 10.359 1 97.81 89 THR A CA 1
ATOM 708 C C . THR A 1 89 ? -16.031 29.203 11.281 1 97.81 89 THR A C 1
ATOM 710 O O . THR A 1 89 ? -16.172 29.281 12.508 1 97.81 89 THR A O 1
ATOM 713 N N . LEU A 1 90 ? -14.883 28.953 10.695 1 98.31 90 LEU A N 1
ATOM 714 C CA . LEU A 1 90 ? -13.672 28.703 11.469 1 98.31 90 LEU A CA 1
ATOM 715 C C . LEU A 1 90 ? -13.203 29.953 12.195 1 98.31 90 LEU A C 1
ATOM 717 O O . LEU A 1 90 ? -12.719 29.891 13.328 1 98.31 90 LEU A O 1
ATOM 721 N N . HIS A 1 91 ? -13.352 31.094 11.562 1 97.81 91 HIS A N 1
ATOM 722 C CA . HIS A 1 91 ? -13.008 32.344 12.203 1 97.81 91 HIS A CA 1
ATOM 723 C C . HIS A 1 91 ? -13.891 32.625 13.422 1 97.81 91 HIS A C 1
ATOM 725 O O . HIS A 1 91 ? -13.391 33 14.484 1 97.81 91 HIS A O 1
ATOM 731 N N . ASP A 1 92 ? -15.148 32.438 13.234 1 97.81 92 ASP A N 1
ATOM 732 C CA . ASP A 1 92 ? -16.078 32.625 14.344 1 97.81 92 ASP A CA 1
ATOM 733 C C . ASP A 1 92 ? -15.758 31.688 15.5 1 97.81 92 ASP A C 1
ATOM 735 O O . ASP A 1 92 ? -15.789 32.094 16.656 1 97.81 92 ASP A O 1
ATOM 739 N N . THR A 1 93 ? -15.477 30.516 15.141 1 98.19 93 THR A N 1
ATOM 740 C CA . THR A 1 93 ? -15.148 29.516 16.141 1 98.19 93 THR A CA 1
ATOM 741 C C . THR A 1 93 ? -13.844 29.859 16.859 1 98.19 93 THR A C 1
ATOM 743 O O . THR A 1 93 ? -13.742 29.719 18.078 1 98.19 93 THR A O 1
ATOM 746 N N . ARG A 1 94 ? -12.844 30.234 16.078 1 97.69 94 ARG A N 1
ATOM 747 C CA . ARG A 1 94 ? -11.57 30.641 16.641 1 97.69 94 ARG A CA 1
ATOM 748 C C . ARG A 1 94 ? -11.742 31.812 17.609 1 97.69 94 ARG A C 1
ATOM 750 O O . ARG A 1 94 ? -11.141 31.828 18.688 1 97.69 94 ARG A O 1
ATOM 757 N N . ALA A 1 95 ? -12.539 32.781 17.281 1 97.38 95 ALA A N 1
ATOM 758 C CA . ALA A 1 95 ? -12.805 33.938 18.109 1 97.38 95 ALA A CA 1
ATOM 759 C C . ALA A 1 95 ? -13.438 33.531 19.438 1 97.38 95 ALA A C 1
ATOM 761 O O . ALA A 1 95 ? -13.203 34.156 20.469 1 97.38 95 ALA A O 1
ATOM 762 N N . ALA A 1 96 ? -14.133 32.531 19.438 1 96.69 96 ALA A N 1
ATOM 763 C CA . ALA A 1 96 ? -14.797 32.031 20.641 1 96.69 96 ALA A CA 1
ATOM 764 C C . ALA A 1 96 ? -13.836 31.234 21.516 1 96.69 96 ALA A C 1
ATOM 766 O O . ALA A 1 96 ? -14.148 30.922 22.672 1 96.69 96 ALA A O 1
ATOM 767 N N . ARG A 1 97 ? -12.641 30.891 21.078 1 95.94 97 ARG A N 1
ATOM 768 C CA . ARG A 1 97 ? -11.562 30.203 21.781 1 95.94 97 ARG A CA 1
ATOM 769 C C . ARG A 1 97 ? -12.055 28.875 22.375 1 95.94 97 ARG A C 1
ATOM 771 O O . ARG A 1 97 ? -11.703 28.531 23.5 1 95.94 97 ARG A O 1
ATOM 778 N N . SER A 1 98 ? -12.914 28.188 21.578 1 94.75 98 SER A N 1
ATOM 779 C CA . SER A 1 98 ? -13.508 26.938 22.047 1 94.75 98 SER A CA 1
ATOM 780 C C . SER A 1 98 ? -12.656 25.734 21.641 1 94.75 98 SER A C 1
ATOM 782 O O . SER A 1 98 ? -12.82 24.641 22.188 1 94.75 98 SER A O 1
ATOM 784 N N . LEU A 1 99 ? -11.805 25.906 20.656 1 96 99 LEU A N 1
ATOM 785 C CA . LEU A 1 99 ? -10.977 24.828 20.141 1 96 99 LEU A CA 1
ATOM 786 C C . LEU A 1 99 ? -9.508 25.219 20.125 1 96 99 LEU A C 1
ATOM 788 O O . LEU A 1 99 ? -9.117 26.172 19.469 1 96 99 LEU A O 1
ATOM 792 N N . ALA A 1 100 ? -8.688 24.469 20.797 1 93.5 100 ALA A N 1
ATOM 793 C CA . ALA A 1 100 ? -7.273 24.766 21 1 93.5 100 ALA A CA 1
ATOM 794 C C . ALA A 1 100 ? -6.523 24.75 19.672 1 93.5 100 ALA A C 1
ATOM 796 O O . ALA A 1 100 ? -5.621 25.562 19.453 1 93.5 100 ALA A O 1
ATOM 797 N N . LEU A 1 101 ? -6.859 23.875 18.75 1 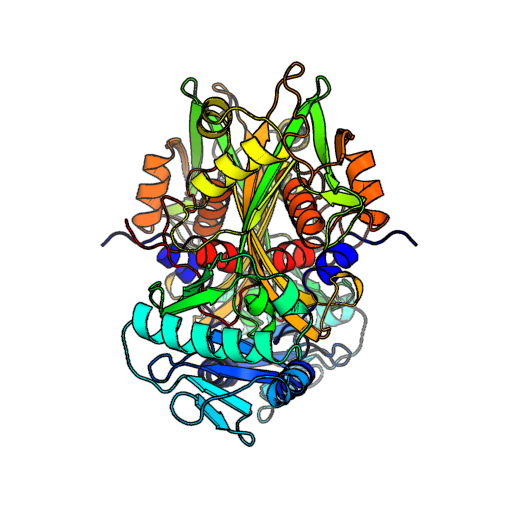93.5 101 LEU A N 1
ATOM 798 C CA . LEU A 1 101 ? -6.141 23.734 17.484 1 93.5 101 LEU A CA 1
ATOM 799 C C . LEU A 1 101 ? -6.227 25 16.656 1 93.5 101 LEU A C 1
ATOM 801 O O . LEU A 1 101 ? -5.312 25.312 15.883 1 93.5 101 LEU A O 1
ATOM 805 N N . LEU A 1 102 ? -7.266 25.719 16.812 1 96 102 LEU A N 1
ATOM 806 C CA . LEU A 1 102 ? -7.465 26.922 15.992 1 96 102 LEU A CA 1
ATOM 807 C C . LEU A 1 102 ? -6.559 28.047 16.453 1 96 102 LEU A C 1
ATOM 809 O O . LEU A 1 102 ? -6.395 29.047 15.75 1 96 102 LEU A O 1
ATOM 813 N N . SER A 1 103 ? -5.934 27.922 17.609 1 92.5 103 SER A N 1
ATOM 814 C CA . SER A 1 103 ? -4.941 28.891 18.047 1 92.5 103 SER A CA 1
ATOM 815 C C . SER A 1 103 ? -3.689 28.844 17.172 1 92.5 103 SER A C 1
ATOM 817 O O . SER A 1 103 ? -2.93 29.812 17.109 1 92.5 103 SER A O 1
ATOM 819 N N . GLY A 1 104 ? -3.459 27.719 16.5 1 91.19 104 GLY A N 1
ATOM 820 C CA . GLY A 1 104 ? -2.322 27.547 15.617 1 91.19 104 GLY A CA 1
ATOM 821 C C . GLY A 1 104 ? -2.617 27.969 14.188 1 91.19 104 GLY A C 1
ATOM 822 O O . GLY A 1 104 ? -2.133 27.344 13.242 1 91.19 104 GLY A O 1
ATOM 823 N N . TRP A 1 105 ? -3.414 28.969 14.07 1 94.06 105 TRP A N 1
ATOM 824 C CA . TRP A 1 105 ? -3.801 29.484 12.766 1 94.06 105 TRP A CA 1
ATOM 825 C C . TRP A 1 105 ? -2.574 29.875 11.945 1 94.06 105 TRP A C 1
ATOM 827 O O . TRP A 1 105 ? -1.659 30.516 12.453 1 94.06 105 TRP A O 1
ATOM 837 N N . ARG A 1 106 ? -2.479 29.484 10.609 1 92 106 ARG A N 1
ATOM 838 C CA . ARG A 1 106 ? -1.269 29.672 9.812 1 92 106 ARG A CA 1
ATOM 839 C C . ARG A 1 106 ? -1.543 30.531 8.586 1 92 106 ARG A C 1
ATOM 841 O O . ARG A 1 106 ? -0.617 30.906 7.867 1 92 106 ARG A O 1
ATOM 848 N N . ASN A 1 107 ? -2.809 30.781 8.344 1 94.81 107 ASN A N 1
ATOM 849 C CA . ASN A 1 107 ? -3.205 31.406 7.09 1 94.81 107 ASN A CA 1
ATOM 850 C C . ASN A 1 107 ? -2.729 30.609 5.883 1 94.81 107 ASN A C 1
ATOM 852 O O . ASN A 1 107 ? -2.166 31.172 4.941 1 94.81 107 ASN A O 1
ATOM 856 N N . GLU A 1 108 ? -2.748 29.328 5.926 1 95.19 108 GLU A N 1
ATOM 857 C CA . GLU A 1 108 ? -2.455 28.344 4.898 1 95.19 108 GLU A CA 1
ATOM 858 C C . GLU A 1 108 ? -3.59 27.328 4.766 1 95.19 108 GLU A C 1
ATOM 860 O O . GLU A 1 108 ? -4.062 26.781 5.766 1 95.19 108 GLU A O 1
ATOM 865 N N . THR A 1 109 ? -4.012 27.141 3.516 1 97.69 109 THR A N 1
ATOM 866 C CA . THR A 1 109 ? -5.141 26.234 3.342 1 97.69 109 THR A CA 1
ATOM 867 C C . THR A 1 109 ? -4.688 24.922 2.686 1 97.69 109 THR A C 1
ATOM 869 O O . THR A 1 109 ? -3.699 24.906 1.949 1 97.69 109 THR A O 1
ATOM 872 N N . PHE A 1 110 ? -5.363 23.906 3.057 1 97.62 110 PHE A N 1
ATOM 873 C CA . PHE A 1 110 ? -5.227 22.594 2.43 1 97.62 110 PHE A CA 1
ATOM 874 C C . PHE A 1 110 ? -6.398 22.312 1.501 1 97.62 110 PHE A C 1
ATOM 876 O O . PHE A 1 110 ? -7.523 22.75 1.763 1 97.62 110 PHE A O 1
ATOM 883 N N . PRO A 1 111 ? -6.125 21.578 0.426 1 96.81 111 PRO A N 1
ATOM 884 C CA . PRO A 1 111 ? -7.215 21.234 -0.491 1 96.81 111 PRO A CA 1
ATOM 885 C C . PRO A 1 111 ? -8.055 20.062 0.012 1 96.81 111 PRO A C 1
ATOM 887 O O . PRO A 1 111 ? -7.531 19.156 0.659 1 96.81 111 PRO A O 1
ATOM 890 N N . VAL A 1 112 ? -9.297 20.109 -0.25 1 96.94 112 VAL A N 1
ATOM 891 C CA . VAL A 1 112 ? -10.203 18.969 -0.115 1 96.94 112 VAL A CA 1
ATOM 892 C C . VAL A 1 112 ? -10.672 18.516 -1.494 1 96.94 112 VAL A C 1
ATOM 894 O O . VAL A 1 112 ? -11.406 19.234 -2.174 1 96.94 112 VAL A O 1
ATOM 897 N N . TYR A 1 113 ? -10.312 17.328 -1.854 1 95.44 113 TYR A N 1
ATOM 898 C CA . TYR A 1 113 ? -10.539 16.859 -3.215 1 95.44 113 TYR A CA 1
ATOM 899 C C . TYR A 1 113 ? -11.859 16.109 -3.312 1 95.44 113 TYR A C 1
ATOM 901 O O . TYR A 1 113 ? -12.297 15.477 -2.346 1 95.44 113 TYR A O 1
ATOM 909 N N . GLY A 1 114 ? -12.422 16.172 -4.512 1 93.5 114 GLY A N 1
ATOM 910 C CA . GLY A 1 114 ? -13.57 15.359 -4.852 1 93.5 114 GLY A CA 1
ATOM 911 C C . GLY A 1 114 ? -13.203 14.094 -5.598 1 93.5 114 GLY A C 1
ATOM 912 O O . GLY A 1 114 ? -12.031 13.852 -5.883 1 93.5 114 GLY A O 1
ATOM 913 N N . PRO A 1 115 ? -14.195 13.289 -5.887 1 89.38 115 PRO A N 1
ATOM 914 C CA . PRO A 1 115 ? -13.961 11.984 -6.504 1 89.38 115 PRO A CA 1
ATOM 915 C C . PRO A 1 115 ? -13.359 12.094 -7.902 1 89.38 115 PRO A C 1
ATOM 917 O O . PRO A 1 115 ? -12.734 11.141 -8.383 1 89.38 115 PRO A O 1
ATOM 920 N N . ARG A 1 116 ? -13.5 13.25 -8.578 1 86.69 116 ARG A N 1
ATOM 921 C CA . ARG A 1 116 ? -12.977 13.406 -9.93 1 86.69 116 ARG A CA 1
ATOM 922 C C . ARG A 1 116 ? -11.664 14.18 -9.93 1 86.69 116 ARG A C 1
ATOM 924 O O . ARG A 1 116 ? -11.156 14.547 -10.992 1 86.69 116 ARG A O 1
ATOM 931 N N . GLY A 1 117 ? -11.242 14.477 -8.719 1 87.25 117 GLY A N 1
ATOM 932 C CA . GLY A 1 117 ? -9.953 15.141 -8.609 1 87.25 117 GLY A CA 1
ATOM 933 C C . GLY A 1 117 ? -10.055 16.641 -8.484 1 87.25 117 GLY A C 1
ATOM 934 O O . GLY A 1 117 ? -9.047 17.328 -8.305 1 87.25 117 GLY A O 1
ATOM 935 N N . ASP A 1 118 ? -11.195 17.172 -8.602 1 90.31 118 ASP A N 1
ATOM 936 C CA . ASP A 1 118 ? -11.398 18.594 -8.438 1 90.31 118 ASP A CA 1
ATOM 937 C C . ASP A 1 118 ? -11.266 19.016 -6.973 1 90.31 118 ASP A C 1
ATOM 939 O O . ASP A 1 118 ? -11.578 18.219 -6.07 1 90.31 118 ASP A O 1
ATOM 943 N N . VAL A 1 119 ? -10.758 20.234 -6.789 1 94.31 119 VAL A N 1
ATOM 944 C CA . VAL A 1 119 ? -10.758 20.797 -5.441 1 94.31 119 VAL A CA 1
ATOM 945 C C . VAL A 1 119 ? -12.148 21.328 -5.102 1 94.31 119 VAL A C 1
ATOM 947 O O . VAL A 1 119 ? -12.625 22.281 -5.715 1 94.31 119 VAL A O 1
ATOM 950 N N . LEU A 1 120 ? -12.773 20.75 -4.117 1 95.38 120 LEU A N 1
ATOM 951 C CA . LEU A 1 120 ? -14.141 21.109 -3.75 1 95.38 120 LEU A CA 1
ATOM 952 C C . LEU A 1 120 ? -14.156 22.328 -2.846 1 95.38 120 LEU A C 1
ATOM 954 O O . LEU A 1 120 ? -15.117 23.109 -2.867 1 95.38 120 LEU A O 1
ATOM 958 N N . LEU A 1 121 ? -13.172 22.469 -2.043 1 96.69 121 LEU A N 1
ATOM 959 C CA . LEU A 1 121 ? -12.945 23.609 -1.157 1 96.69 121 LEU A CA 1
ATOM 960 C C . LEU A 1 121 ? -11.555 23.547 -0.528 1 96.69 121 LEU A C 1
ATOM 962 O O . LEU A 1 121 ? -10.828 22.562 -0.728 1 96.69 121 LEU A O 1
ATOM 966 N N . GLU A 1 122 ? -11.188 24.594 0.102 1 97.69 122 GLU A N 1
ATOM 967 C CA . GLU A 1 122 ? -9.961 24.641 0.889 1 97.69 122 GLU A CA 1
ATOM 968 C C . GLU A 1 122 ? -10.258 24.891 2.365 1 97.69 122 GLU A C 1
ATOM 970 O O . GLU A 1 122 ? -11.273 25.484 2.705 1 97.69 122 GLU A O 1
ATOM 975 N N . ILE A 1 123 ? -9.445 24.391 3.211 1 98.38 123 ILE A N 1
ATOM 976 C CA . ILE A 1 123 ? -9.641 24.516 4.648 1 98.38 123 ILE A CA 1
ATOM 977 C C . ILE A 1 123 ? -8.344 24.984 5.309 1 98.38 123 ILE A C 1
ATOM 979 O O . ILE A 1 123 ? -7.254 24.547 4.93 1 98.38 123 ILE A O 1
ATOM 983 N N . GLU A 1 124 ? -8.508 25.891 6.277 1 98.25 124 GLU A N 1
ATOM 984 C CA . GLU A 1 124 ? -7.344 26.297 7.059 1 98.25 124 GLU A CA 1
ATOM 985 C C . GLU A 1 124 ? -6.613 25.094 7.633 1 98.25 124 GLU A C 1
ATOM 987 O O . GLU A 1 124 ? -7.242 24.188 8.203 1 98.25 124 GLU A O 1
ATOM 992 N N . ARG A 1 125 ? -5.32 25.047 7.516 1 96.38 125 ARG A N 1
ATOM 993 C CA . ARG A 1 125 ? -4.484 23.922 7.934 1 96.38 125 ARG A CA 1
ATOM 994 C C . ARG A 1 125 ? -4.75 23.547 9.383 1 96.38 125 ARG A C 1
ATOM 996 O O . ARG A 1 125 ? -4.852 22.359 9.719 1 96.38 125 ARG A O 1
ATOM 1003 N N . ALA A 1 126 ? -4.898 24.5 10.242 1 95.06 126 ALA A N 1
ATOM 1004 C CA . ALA A 1 126 ? -5.078 24.266 11.672 1 95.06 126 ALA A CA 1
ATOM 1005 C C . ALA A 1 126 ? -6.395 23.547 11.945 1 95.06 126 ALA A C 1
ATOM 1007 O O . ALA A 1 126 ? -6.562 22.938 13 1 95.06 126 ALA A O 1
ATOM 1008 N N . ALA A 1 127 ? -7.332 23.594 11.031 1 97.69 127 ALA A N 1
ATOM 1009 C CA . ALA A 1 127 ? -8.672 23.047 11.242 1 97.69 127 ALA A CA 1
ATOM 1010 C C . ALA A 1 127 ? -8.828 21.703 10.539 1 97.69 127 ALA A C 1
ATOM 1012 O O . ALA A 1 127 ? -9.836 21.016 10.727 1 97.69 127 ALA A O 1
ATOM 1013 N N . SER A 1 128 ? -7.863 21.281 9.734 1 97.5 128 SER A N 1
ATOM 1014 C CA . SER A 1 128 ? -7.996 20.094 8.898 1 97.5 128 SER A CA 1
ATOM 1015 C C . SER A 1 128 ? -8.32 18.859 9.727 1 97.5 128 SER A C 1
ATOM 1017 O O . SER A 1 128 ? -9.195 18.078 9.367 1 97.5 128 SER A O 1
ATOM 1019 N N . ALA A 1 129 ? -7.668 18.75 10.891 1 96.56 129 ALA A N 1
ATOM 1020 C CA . ALA A 1 129 ? -7.867 17.578 11.742 1 96.56 129 ALA A CA 1
ATOM 1021 C C . ALA A 1 129 ? -9.242 17.609 12.398 1 96.56 129 ALA A C 1
ATOM 1023 O O . ALA A 1 129 ? -9.812 16.562 12.711 1 96.56 129 ALA A O 1
ATOM 1024 N N . LEU A 1 130 ? -9.797 18.812 12.656 1 97.94 130 LEU A N 1
ATOM 1025 C CA . LEU A 1 130 ? -11.125 18.938 13.25 1 97.94 130 LEU A CA 1
ATOM 1026 C C . LEU A 1 130 ? -12.18 18.328 12.336 1 97.94 130 LEU A C 1
ATOM 1028 O O . LEU A 1 130 ? -13.164 17.75 12.805 1 97.94 130 LEU A O 1
ATOM 1032 N N . PHE A 1 131 ? -11.938 18.453 11.031 1 98.44 131 PHE A N 1
ATOM 1033 C CA . PHE A 1 131 ? -12.906 17.969 10.055 1 98.44 131 PHE A CA 1
ATOM 1034 C C . PHE A 1 131 ? -12.508 16.594 9.531 1 98.44 131 PHE A C 1
ATOM 1036 O O . PHE A 1 131 ? -13.25 15.984 8.758 1 98.44 131 PHE A O 1
ATOM 1043 N N . GLY A 1 132 ? -11.32 16.141 9.906 1 98.31 132 GLY A N 1
ATOM 1044 C CA . GLY A 1 132 ? -10.867 14.797 9.562 1 98.31 132 GLY A CA 1
ATOM 1045 C C . GLY A 1 132 ? -10.711 14.586 8.062 1 98.31 132 GLY A C 1
ATOM 1046 O O . GLY A 1 132 ? -11 13.5 7.555 1 98.31 132 GLY A O 1
ATOM 1047 N N . VAL A 1 133 ? -10.328 15.609 7.309 1 98.31 133 VAL A N 1
ATOM 1048 C CA . VAL A 1 133 ? -10.156 15.508 5.863 1 98.31 133 VAL A CA 1
ATOM 1049 C C . VAL A 1 133 ? -8.758 14.969 5.547 1 98.31 133 VAL A C 1
ATOM 1051 O O . VAL A 1 133 ? -7.855 15.039 6.383 1 98.31 133 VAL A O 1
ATOM 1054 N N . VAL A 1 134 ? -8.609 14.438 4.332 1 98.12 134 VAL A N 1
ATOM 1055 C CA . VAL A 1 134 ? -7.309 13.945 3.896 1 98.12 134 VAL A CA 1
ATOM 1056 C C . VAL A 1 134 ? -6.352 15.125 3.715 1 98.12 134 VAL A C 1
ATOM 1058 O O . VAL A 1 134 ? -6.699 16.125 3.09 1 98.12 134 VAL A O 1
ATOM 1061 N N . THR A 1 135 ? -5.238 15.023 4.312 1 97.88 135 THR A N 1
ATOM 1062 C CA . THR A 1 135 ? -4.191 16.016 4.098 1 97.88 135 THR A CA 1
ATOM 1063 C C . THR A 1 135 ? -3 15.391 3.369 1 97.88 135 THR A C 1
ATOM 1065 O O . THR A 1 135 ? -2.857 14.172 3.332 1 97.88 135 THR A O 1
ATOM 1068 N N . TYR A 1 136 ? -2.207 16.219 2.797 1 97.5 136 TYR A N 1
ATOM 1069 C CA . TYR A 1 136 ? -1.083 15.773 1.979 1 97.5 136 TYR A CA 1
ATOM 1070 C C . TYR A 1 136 ? 0.213 16.438 2.426 1 97.5 136 TYR A C 1
ATOM 1072 O O . TYR A 1 136 ? 0.21 17.594 2.842 1 97.5 136 TYR A O 1
ATOM 1080 N N . GLY A 1 137 ? 1.261 15.719 2.361 1 97.56 137 GLY A N 1
ATOM 1081 C CA . GLY A 1 137 ? 2.586 16.234 2.662 1 97.56 137 GLY A CA 1
ATOM 1082 C C . GLY A 1 137 ? 3.68 15.602 1.826 1 97.56 137 GLY A C 1
ATOM 1083 O O . GLY A 1 137 ? 3.408 14.727 1.003 1 97.56 137 GLY A O 1
ATOM 1084 N N . VAL A 1 138 ? 4.879 16.109 1.955 1 98.25 138 VAL A N 1
ATOM 1085 C CA . VAL A 1 138 ? 6.07 15.578 1.299 1 98.25 138 VAL A CA 1
ATOM 1086 C C . VAL A 1 138 ? 7.117 15.211 2.348 1 98.25 138 VAL A C 1
ATOM 1088 O O . VAL A 1 138 ? 7.223 15.867 3.387 1 98.25 138 VAL A O 1
ATOM 1091 N N . GLN A 1 139 ? 7.82 14.172 2.086 1 98.69 139 GLN A N 1
ATOM 1092 C CA . GLN A 1 139 ? 8.898 13.672 2.93 1 98.69 139 GLN A CA 1
ATOM 1093 C C . GLN A 1 139 ? 10.164 13.406 2.111 1 98.69 139 GLN A C 1
ATOM 1095 O O . GLN A 1 139 ? 10.117 12.688 1.11 1 98.69 139 GLN A O 1
ATOM 1100 N N . LEU A 1 140 ? 11.25 13.953 2.516 1 98.81 140 LEU A N 1
ATOM 1101 C CA . LEU A 1 140 ? 12.539 13.734 1.87 1 98.81 140 LEU A CA 1
ATOM 1102 C C . LEU A 1 140 ? 13.508 13.031 2.812 1 98.81 140 LEU A C 1
ATOM 1104 O O . LEU A 1 140 ? 13.734 13.484 3.934 1 98.81 140 LEU A O 1
ATOM 1108 N N . LEU A 1 141 ? 14.008 11.953 2.438 1 98.81 141 LEU A N 1
ATOM 1109 C CA . LEU A 1 141 ? 15.109 11.289 3.125 1 98.81 141 LEU A CA 1
ATOM 1110 C C . LEU A 1 141 ? 16.391 11.359 2.299 1 98.81 141 LEU A C 1
ATOM 1112 O O . LEU A 1 141 ? 16.438 10.867 1.171 1 98.81 141 LEU A O 1
ATOM 1116 N N . CYS A 1 142 ? 17.344 12.008 2.797 1 98.62 142 CYS A N 1
ATOM 1117 C CA . CYS A 1 142 ? 18.672 11.992 2.193 1 98.62 142 CYS A CA 1
ATOM 1118 C C . CYS A 1 142 ? 19.531 10.875 2.773 1 98.62 142 CYS A C 1
ATOM 1120 O O . CYS A 1 142 ? 19.469 10.602 3.973 1 98.62 142 CYS A O 1
ATOM 1122 N N . TYR A 1 143 ? 20.266 10.219 1.917 1 98.12 143 TYR A N 1
ATOM 1123 C CA . TYR A 1 143 ? 21.078 9.102 2.377 1 98.12 143 TYR A CA 1
ATOM 1124 C C . TYR A 1 143 ? 22.438 9.094 1.685 1 98.12 143 TYR A C 1
ATOM 1126 O O . TYR A 1 143 ? 22.656 9.828 0.715 1 98.12 143 TYR A O 1
ATOM 1134 N N . VAL A 1 144 ? 23.375 8.414 2.295 1 96.62 144 VAL A N 1
ATOM 1135 C CA . VAL A 1 144 ? 24.719 8.211 1.763 1 96.62 144 VAL A CA 1
ATOM 1136 C C . VAL A 1 144 ? 24.969 6.719 1.573 1 96.62 144 VAL A C 1
ATOM 1138 O O . VAL A 1 144 ? 24.594 5.902 2.416 1 96.62 144 VAL A O 1
ATOM 1141 N N . ARG A 1 145 ? 25.469 6.367 0.419 1 93.44 145 ARG A N 1
ATOM 1142 C CA . ARG A 1 145 ? 25.984 5.016 0.225 1 93.44 145 ARG A CA 1
ATOM 1143 C C . ARG A 1 145 ? 27.438 4.914 0.683 1 93.44 145 ARG A C 1
ATOM 1145 O O . ARG A 1 145 ? 28.312 5.535 0.094 1 93.44 145 ARG A O 1
ATOM 1152 N N . CYS A 1 146 ? 27.578 4.062 1.619 1 90.5 146 CYS A N 1
ATOM 1153 C CA . CYS A 1 146 ? 28.906 3.916 2.209 1 90.5 146 CYS A CA 1
ATOM 1154 C C . CYS A 1 146 ? 29.812 3.07 1.317 1 90.5 146 CYS A C 1
ATOM 1156 O O . CYS A 1 146 ? 29.328 2.365 0.429 1 90.5 146 CYS A O 1
ATOM 1158 N N . GLN A 1 147 ? 31.094 3.158 1.617 1 86.56 147 GLN A N 1
ATOM 1159 C CA . GLN A 1 147 ? 32.094 2.439 0.812 1 86.56 147 GLN A CA 1
ATOM 1160 C C . GLN A 1 147 ? 31.875 0.931 0.912 1 86.56 147 GLN A C 1
ATOM 1162 O O . GLN A 1 147 ? 32.125 0.203 -0.054 1 86.56 147 GLN A O 1
ATOM 1167 N N . ASP A 1 148 ? 31.391 0.486 1.996 1 85.38 148 ASP A N 1
ATOM 1168 C CA . ASP A 1 148 ? 31.203 -0.946 2.207 1 85.38 148 ASP A CA 1
ATOM 1169 C C . ASP A 1 148 ? 29.859 -1.41 1.658 1 85.38 148 ASP A C 1
ATOM 1171 O O . ASP A 1 148 ? 29.484 -2.572 1.825 1 85.38 148 ASP A O 1
ATOM 1175 N N . GLY A 1 149 ? 29.172 -0.507 1.031 1 83.19 149 GLY A N 1
ATOM 1176 C CA . GLY A 1 149 ? 27.891 -0.865 0.444 1 83.19 149 GLY A CA 1
ATOM 1177 C C . GLY A 1 149 ? 26.719 -0.589 1.362 1 83.19 149 GLY A C 1
ATOM 1178 O O . GLY A 1 149 ? 25.562 -0.688 0.947 1 83.19 149 GLY A O 1
ATOM 1179 N N . GLY A 1 150 ? 27.062 -0.245 2.539 1 90.94 150 GLY A N 1
ATOM 1180 C CA . GLY A 1 150 ? 26.016 0.069 3.496 1 90.94 150 GLY A CA 1
ATOM 1181 C C . GLY A 1 150 ? 25.375 1.424 3.258 1 90.94 150 GLY A C 1
ATOM 1182 O O . GLY A 1 150 ? 25.828 2.188 2.402 1 90.94 150 GLY A O 1
ATOM 1183 N N . LEU A 1 151 ? 24.25 1.68 3.916 1 95.81 151 LEU A N 1
ATOM 1184 C CA . LEU A 1 151 ? 23.516 2.936 3.801 1 95.81 151 LEU A CA 1
ATOM 1185 C C . LEU A 1 151 ? 23.547 3.709 5.113 1 95.81 151 LEU A C 1
ATOM 1187 O O . LEU A 1 151 ? 23.547 3.111 6.191 1 95.81 151 LEU A O 1
ATOM 1191 N N . ALA A 1 152 ? 23.688 4.957 5.023 1 96.88 152 ALA A N 1
ATOM 1192 C CA . ALA A 1 152 ? 23.484 5.875 6.145 1 96.88 152 ALA A CA 1
ATOM 1193 C C . ALA A 1 152 ? 22.453 6.941 5.793 1 96.88 152 ALA A C 1
ATOM 1195 O O . ALA A 1 152 ? 22.344 7.359 4.637 1 96.88 152 ALA A O 1
ATOM 1196 N N . LEU A 1 153 ? 21.656 7.352 6.719 1 98 153 LEU A N 1
ATOM 1197 C CA . LEU A 1 153 ? 20.578 8.297 6.492 1 98 153 LEU A CA 1
ATOM 1198 C C . LEU A 1 153 ? 20.797 9.586 7.273 1 98 153 LEU A C 1
ATOM 1200 O O . LEU A 1 153 ? 21.234 9.547 8.43 1 98 153 LEU A O 1
ATOM 1204 N N . TRP A 1 154 ? 20.562 10.68 6.676 1 98.19 154 TRP A N 1
ATOM 1205 C CA . TRP A 1 154 ? 20.531 11.961 7.371 1 98.19 154 TRP A CA 1
ATOM 1206 C C . TRP A 1 154 ? 19.203 12.148 8.094 1 98.19 154 TRP A C 1
ATOM 1208 O O . TRP A 1 154 ? 18.172 12.398 7.465 1 98.19 154 TRP A O 1
ATOM 1218 N N . ILE A 1 155 ? 19.266 12.07 9.422 1 98.38 155 ILE A N 1
ATOM 1219 C CA . ILE A 1 155 ? 18.078 12.156 10.266 1 98.38 155 ILE A CA 1
ATOM 1220 C C . ILE A 1 155 ? 18.062 13.492 11 1 98.38 155 ILE A C 1
ATOM 1222 O O . ILE A 1 155 ? 19.062 13.922 11.562 1 98.38 155 ILE A O 1
ATOM 1226 N N . ALA A 1 156 ? 16.969 14.148 10.898 1 98.31 156 ALA A N 1
ATOM 1227 C CA . ALA A 1 156 ? 16.781 15.422 11.602 1 98.31 156 ALA A CA 1
ATOM 1228 C C . ALA A 1 156 ? 16.266 15.188 13.016 1 98.31 156 ALA A C 1
ATOM 1230 O O . ALA A 1 156 ? 15.602 14.188 13.289 1 98.31 156 ALA A O 1
ATOM 1231 N N . ARG A 1 157 ? 16.594 16.047 13.875 1 97.94 157 ARG A N 1
ATOM 1232 C CA . ARG A 1 157 ? 15.938 16.172 15.172 1 97.94 157 ARG A CA 1
ATOM 1233 C C . ARG A 1 157 ? 15.133 17.469 15.25 1 97.94 157 ARG A C 1
ATOM 1235 O O . ARG A 1 157 ? 15.664 18.547 15.016 1 97.94 157 ARG A O 1
ATOM 1242 N N . ARG A 1 158 ? 13.852 17.359 15.531 1 95.94 158 ARG A N 1
ATOM 1243 C CA . ARG A 1 158 ? 12.961 18.516 15.625 1 95.94 158 ARG A CA 1
ATOM 1244 C C . ARG A 1 158 ? 13.344 19.406 16.812 1 95.94 158 ARG A C 1
ATOM 1246 O O . ARG A 1 158 ? 13.695 18.906 17.875 1 95.94 158 ARG A O 1
ATOM 1253 N N . ALA A 1 159 ? 13.195 20.703 16.625 1 94.88 159 ALA A N 1
ATOM 1254 C CA . ALA A 1 159 ? 13.492 21.656 17.672 1 94.88 159 ALA A CA 1
ATOM 1255 C C . ALA A 1 159 ? 12.586 21.453 18.875 1 94.88 159 ALA A C 1
ATOM 1257 O O . ALA A 1 159 ? 11.445 21 18.734 1 94.88 159 ALA A O 1
ATOM 1258 N N . ALA A 1 160 ? 13.078 21.844 20.031 1 91.81 160 ALA A N 1
ATOM 1259 C CA . ALA A 1 160 ? 12.344 21.688 21.281 1 91.81 160 ALA A CA 1
ATOM 1260 C C . ALA A 1 160 ? 11.117 22.609 21.328 1 91.81 160 ALA A C 1
ATOM 1262 O O . ALA A 1 160 ? 10.141 22.328 22.016 1 91.81 160 ALA A O 1
ATOM 1263 N N . ALA A 1 161 ? 11.102 23.625 20.562 1 86.88 161 ALA A N 1
ATOM 1264 C CA . ALA A 1 161 ? 10.047 24.625 20.594 1 86.88 161 ALA A CA 1
ATOM 1265 C C . ALA A 1 161 ? 8.914 24.281 19.641 1 86.88 161 ALA A C 1
ATOM 1267 O O . ALA A 1 161 ? 7.867 24.922 19.656 1 86.88 161 ALA A O 1
ATOM 1268 N N . LYS A 1 162 ? 9.156 23.266 18.891 1 85.19 162 LYS A N 1
ATOM 1269 C CA . LYS A 1 162 ? 8.094 22.859 17.969 1 85.19 162 LYS A CA 1
ATOM 1270 C C . LYS A 1 162 ? 6.797 22.562 18.719 1 85.19 162 LYS A C 1
ATOM 1272 O O . LYS A 1 162 ? 6.82 21.969 19.797 1 85.19 162 LYS A O 1
ATOM 1277 N N . GLN A 1 163 ? 5.688 22.859 18.156 1 77.94 163 GLN A N 1
ATOM 1278 C CA . GLN A 1 163 ? 4.375 22.656 18.75 1 77.94 163 GLN A CA 1
ATOM 1279 C C . GLN A 1 163 ? 4.023 21.172 18.828 1 77.94 163 GLN A C 1
ATOM 1281 O O . GLN A 1 163 ? 3.414 20.719 19.797 1 77.94 163 GLN A O 1
ATOM 1286 N N . THR A 1 164 ? 4.402 20.516 17.781 1 81.06 164 THR A N 1
ATOM 1287 C CA . THR A 1 164 ? 4.074 19.094 17.719 1 81.06 164 THR A CA 1
ATOM 1288 C C . THR A 1 164 ? 5.344 18.25 17.656 1 81.06 164 THR A C 1
ATOM 1290 O O . THR A 1 164 ? 6.273 18.562 16.906 1 81.06 164 THR A O 1
ATOM 1293 N N . TYR A 1 165 ? 5.391 17.156 18.547 1 90.5 165 TYR A N 1
ATOM 1294 C CA . TYR A 1 165 ? 6.461 16.172 18.562 1 90.5 165 TYR A CA 1
ATOM 1295 C C . TYR A 1 165 ? 7.812 16.828 18.781 1 90.5 165 TYR A C 1
ATOM 1297 O O . TYR A 1 165 ? 8.758 16.594 18.031 1 90.5 165 TYR A O 1
ATOM 1305 N N . ALA A 1 166 ? 7.895 17.688 19.766 1 91.31 166 ALA A N 1
ATOM 1306 C CA . ALA A 1 166 ? 9.109 18.422 20.078 1 91.31 166 ALA A CA 1
ATOM 1307 C C . ALA A 1 166 ? 10.25 17.469 20.438 1 91.31 166 ALA A C 1
ATOM 1309 O O . ALA A 1 166 ? 10.078 16.547 21.234 1 91.31 166 ALA A O 1
ATOM 1310 N N . GLY A 1 167 ? 11.367 17.672 19.75 1 94.69 167 GLY A N 1
ATOM 1311 C CA . GLY A 1 167 ? 12.57 16.938 20.078 1 94.69 167 GLY A CA 1
ATOM 1312 C C . GLY A 1 167 ? 12.633 15.562 19.438 1 94.69 167 GLY A C 1
ATOM 1313 O O . GLY A 1 167 ? 13.664 14.883 19.516 1 94.69 167 GLY A O 1
ATOM 1314 N N . MET A 1 168 ? 11.633 15.141 18.781 1 96.56 168 MET A N 1
ATOM 1315 C CA . MET A 1 168 ? 11.609 13.805 18.172 1 96.56 168 MET A CA 1
ATOM 1316 C C . MET A 1 168 ? 12.406 13.789 16.875 1 96.56 168 MET A C 1
ATOM 1318 O O . MET A 1 168 ? 12.727 14.844 16.328 1 96.56 168 MET A O 1
ATOM 1322 N N . LEU A 1 169 ? 12.742 12.617 16.469 1 98.25 169 LEU A N 1
ATOM 1323 C CA . LEU A 1 169 ? 13.453 12.43 15.211 1 98.25 169 LEU A CA 1
ATOM 1324 C C . LEU A 1 169 ? 12.492 12.539 14.023 1 98.25 169 LEU A C 1
ATOM 1326 O O . LEU A 1 169 ? 11.305 12.234 14.156 1 98.25 169 LEU A O 1
ATOM 1330 N N . ASP A 1 170 ? 13.023 13 12.906 1 98.06 170 ASP A N 1
ATOM 1331 C CA . ASP A 1 170 ? 12.25 13.297 11.703 1 98.06 170 ASP A CA 1
ATOM 1332 C C . ASP A 1 170 ? 13.039 12.93 10.445 1 98.06 170 ASP A C 1
ATOM 1334 O O . ASP A 1 170 ? 14.219 12.578 10.523 1 98.06 170 ASP A O 1
ATOM 1338 N N . CYS A 1 171 ? 12.359 12.938 9.273 1 98.56 171 CYS A N 1
ATOM 1339 C CA . CYS A 1 171 ? 13.055 12.828 7.996 1 98.56 171 CYS A CA 1
ATOM 1340 C C . CYS A 1 171 ? 13.969 14.031 7.77 1 98.56 171 CYS A C 1
ATOM 1342 O O . CYS A 1 171 ? 13.938 14.992 8.539 1 98.56 171 CYS A O 1
ATOM 1344 N N . THR A 1 172 ? 14.797 14.016 6.734 1 98.62 172 THR A N 1
ATOM 1345 C CA . THR A 1 172 ? 15.703 15.117 6.441 1 98.62 172 THR A CA 1
ATOM 1346 C C . THR A 1 172 ? 14.938 16.422 6.258 1 98.62 172 THR A C 1
ATOM 1348 O O . THR A 1 172 ? 15.336 17.453 6.785 1 98.62 172 THR A O 1
ATOM 1351 N N . ALA A 1 173 ? 13.891 16.344 5.535 1 98.31 173 ALA A N 1
ATOM 1352 C CA . ALA A 1 173 ? 12.969 17.453 5.367 1 98.31 173 ALA A CA 1
ATOM 1353 C C . ALA A 1 173 ? 11.547 16.953 5.125 1 98.31 173 ALA A C 1
ATOM 1355 O O . ALA A 1 173 ? 11.344 15.914 4.496 1 98.31 173 ALA A O 1
ATOM 1356 N N . ALA A 1 174 ? 10.625 17.688 5.629 1 97.81 174 ALA A N 1
ATOM 1357 C CA . ALA A 1 174 ? 9.227 17.312 5.492 1 97.81 174 ALA A CA 1
ATOM 1358 C C . ALA A 1 174 ? 8.312 18.531 5.648 1 97.81 174 ALA A C 1
ATOM 1360 O O . ALA A 1 174 ? 8.672 19.5 6.324 1 97.81 174 ALA A O 1
ATOM 1361 N N . GLY A 1 175 ? 7.086 18.422 5.09 1 96.06 175 GLY A N 1
ATOM 1362 C CA . GLY A 1 175 ? 6.113 19.484 5.285 1 96.06 175 GLY A CA 1
ATOM 1363 C C . GLY A 1 175 ? 4.781 19.203 4.621 1 96.06 175 GLY A C 1
ATOM 1364 O O . GLY A 1 175 ? 4.703 18.406 3.684 1 96.06 175 GLY A O 1
ATOM 1365 N N . GLY A 1 176 ? 3.777 19.844 5.09 1 95.5 176 GLY A N 1
ATOM 1366 C CA . GLY A 1 176 ? 2.465 19.75 4.477 1 95.5 176 GLY A CA 1
ATOM 1367 C C . GLY A 1 176 ? 2.391 20.438 3.125 1 95.5 176 GLY A C 1
ATOM 1368 O O . GLY A 1 176 ? 3.203 21.312 2.822 1 95.5 176 GLY A O 1
ATOM 1369 N N . LEU A 1 177 ? 1.499 19.969 2.338 1 95.94 177 LEU A N 1
ATOM 1370 C CA . LEU A 1 177 ? 1.299 20.562 1.02 1 95.94 177 LEU A CA 1
ATOM 1371 C C . LEU A 1 177 ? 0.073 21.469 1.014 1 95.94 177 LEU A C 1
ATOM 1373 O O . LEU A 1 177 ? -1.058 20.984 1.139 1 95.94 177 LEU A O 1
ATOM 1377 N N . ALA A 1 178 ? 0.338 22.719 0.855 1 94.69 178 ALA A N 1
ATOM 1378 C CA . ALA A 1 178 ? -0.743 23.703 0.741 1 94.69 178 ALA A CA 1
ATOM 1379 C C . ALA A 1 178 ? -1.506 23.516 -0.568 1 94.69 178 ALA A C 1
ATOM 1381 O O . ALA A 1 178 ? -1.025 22.859 -1.489 1 94.69 178 ALA A O 1
ATOM 1382 N N . ALA A 1 179 ? -2.65 24.141 -0.602 1 92.75 179 ALA A N 1
ATOM 1383 C CA . ALA A 1 179 ? -3.434 24.125 -1.835 1 92.75 179 ALA A CA 1
ATOM 1384 C C . ALA A 1 179 ? -2.637 24.703 -2.996 1 92.75 179 ALA A C 1
ATOM 1386 O O . ALA A 1 179 ? -1.909 25.688 -2.828 1 92.75 179 ALA A O 1
ATOM 1387 N N . ARG A 1 180 ? -2.615 24.078 -4.156 1 88.06 180 ARG A N 1
ATOM 1388 C CA . ARG A 1 180 ? -2.047 24.547 -5.414 1 88.06 180 ARG A CA 1
ATOM 1389 C C . ARG A 1 180 ? -0.532 24.375 -5.43 1 88.06 180 ARG A C 1
ATOM 1391 O O . ARG A 1 180 ? 0.148 24.875 -6.328 1 88.06 180 ARG A O 1
ATOM 1398 N N . MET A 1 181 ? -0.011 23.766 -4.461 1 92.38 181 MET A N 1
ATOM 1399 C CA . MET A 1 181 ? 1.418 23.469 -4.473 1 92.38 181 MET A CA 1
ATOM 1400 C C . MET A 1 181 ? 1.676 22.047 -4.969 1 92.38 181 MET A C 1
ATOM 1402 O O . MET A 1 181 ? 1.11 21.094 -4.441 1 92.38 181 MET A O 1
ATOM 1406 N N . ALA A 1 182 ? 2.52 21.953 -5.941 1 94.12 182 ALA A N 1
ATOM 1407 C CA . ALA A 1 182 ? 2.912 20.641 -6.438 1 94.12 182 ALA A CA 1
ATOM 1408 C C . ALA A 1 182 ? 3.877 19.953 -5.473 1 94.12 182 ALA A C 1
ATOM 1410 O O . ALA A 1 182 ? 4.695 20.609 -4.828 1 94.12 182 ALA A O 1
ATOM 1411 N N . PRO A 1 183 ? 3.828 18.625 -5.395 1 96.56 183 PRO A N 1
ATOM 1412 C CA . PRO A 1 183 ? 4.699 17.906 -4.461 1 96.56 183 PRO A CA 1
ATOM 1413 C C . PRO A 1 183 ? 6.176 18.25 -4.652 1 96.56 183 PRO A C 1
ATOM 1415 O O . PRO A 1 183 ? 6.891 18.484 -3.672 1 96.56 183 PRO A O 1
ATOM 1418 N N . MET A 1 184 ? 6.641 18.359 -5.875 1 96.56 184 MET A N 1
ATOM 1419 C CA . MET A 1 184 ? 8.039 18.672 -6.145 1 96.56 184 MET A CA 1
ATOM 1420 C C . MET A 1 184 ? 8.398 20.047 -5.59 1 96.56 184 MET A C 1
ATOM 1422 O O . MET A 1 184 ? 9.469 20.219 -5 1 96.56 184 MET A O 1
ATOM 1426 N N . GLU A 1 185 ? 7.504 20.953 -5.766 1 96.75 185 GLU A N 1
ATOM 1427 C CA . GLU A 1 185 ? 7.738 22.281 -5.211 1 96.75 185 GLU A CA 1
ATOM 1428 C C . GLU A 1 185 ? 7.805 22.234 -3.686 1 96.75 185 GLU A C 1
ATOM 1430 O O . GLU A 1 185 ? 8.609 22.953 -3.074 1 96.75 185 GLU A O 1
ATOM 1435 N N . GLY A 1 186 ? 6.941 21.406 -3.115 1 97 186 GLY A N 1
ATOM 1436 C CA . GLY A 1 186 ? 6.973 21.234 -1.672 1 97 186 GLY A CA 1
ATOM 1437 C C . GLY A 1 186 ? 8.289 20.672 -1.165 1 97 186 GLY A C 1
ATOM 1438 O O . GLY A 1 186 ? 8.844 21.188 -0.189 1 97 186 GLY A O 1
ATOM 1439 N N . VAL A 1 187 ? 8.828 19.688 -1.844 1 97.75 187 VAL A N 1
ATOM 1440 C CA . VAL A 1 187 ? 10.07 19.062 -1.417 1 97.75 187 VAL A CA 1
ATOM 1441 C C . VAL A 1 187 ? 11.219 20.062 -1.547 1 97.75 187 VAL A C 1
ATOM 1443 O O . VAL A 1 187 ? 12.062 20.156 -0.652 1 97.75 187 VAL A O 1
ATOM 1446 N N . VAL A 1 188 ? 11.25 20.797 -2.652 1 98.31 188 VAL A N 1
ATOM 1447 C CA . VAL A 1 188 ? 12.305 21.766 -2.881 1 98.31 188 VAL A CA 1
ATOM 1448 C C . VAL A 1 188 ? 12.258 22.844 -1.795 1 98.31 188 VAL A C 1
ATOM 1450 O O . VAL A 1 188 ? 13.289 23.203 -1.224 1 98.31 188 VAL A O 1
ATOM 1453 N N . ARG A 1 189 ? 11.094 23.297 -1.492 1 97.62 189 ARG A N 1
ATOM 1454 C CA . ARG A 1 189 ? 10.914 24.328 -0.478 1 97.62 189 ARG A CA 1
ATOM 1455 C C . ARG A 1 189 ? 11.359 23.844 0.894 1 97.62 189 ARG A C 1
ATOM 1457 O O . ARG A 1 189 ? 12.18 24.484 1.555 1 97.62 189 ARG A O 1
ATOM 1464 N N . GLU A 1 190 ? 10.82 22.672 1.339 1 97.94 190 GLU A N 1
ATOM 1465 C CA . GLU A 1 190 ? 11.117 22.141 2.666 1 97.94 190 GLU A CA 1
ATOM 1466 C C . GLU A 1 190 ? 12.602 21.797 2.801 1 97.94 190 GLU A C 1
ATOM 1468 O O . GLU A 1 190 ? 13.195 22 3.863 1 97.94 190 GLU A O 1
ATOM 1473 N N . ALA A 1 191 ? 13.203 21.25 1.729 1 98.19 191 ALA A N 1
ATOM 1474 C CA . ALA A 1 191 ? 14.625 20.922 1.741 1 98.19 191 ALA A CA 1
ATOM 1475 C C . ALA A 1 191 ? 15.477 22.172 1.928 1 98.19 191 ALA A C 1
ATOM 1477 O O . ALA A 1 191 ? 16.484 22.141 2.625 1 98.19 191 ALA A O 1
ATOM 1478 N N . GLY A 1 192 ? 15.078 23.234 1.275 1 98 192 GLY A N 1
ATOM 1479 C CA . GLY A 1 192 ? 15.766 24.5 1.458 1 98 192 GLY A CA 1
ATOM 1480 C C . GLY A 1 192 ? 15.586 25.078 2.848 1 98 192 GLY A C 1
ATOM 1481 O O . GLY A 1 192 ? 16.562 25.453 3.504 1 98 192 GLY A O 1
ATOM 1482 N N . GLU A 1 193 ? 14.367 25.141 3.373 1 97.31 193 GLU A N 1
ATOM 1483 C CA . GLU A 1 193 ? 14.031 25.766 4.645 1 97.31 193 GLU A CA 1
ATOM 1484 C C . GLU A 1 193 ? 14.578 24.969 5.824 1 97.31 193 GLU A C 1
ATOM 1486 O O . GLU A 1 193 ? 15.156 25.547 6.75 1 97.31 193 GLU A O 1
ATOM 1491 N N . GLU A 1 194 ? 14.453 23.609 5.746 1 97.44 194 GLU A N 1
ATOM 1492 C CA . GLU A 1 194 ? 14.758 22.797 6.918 1 97.44 194 GLU A CA 1
ATOM 1493 C C . GLU A 1 194 ? 16.188 22.281 6.871 1 97.44 194 GLU A C 1
ATOM 1495 O O . GLU A 1 194 ? 16.797 22.047 7.91 1 97.44 194 GLU A O 1
ATOM 1500 N N . ALA A 1 195 ? 16.781 22.156 5.641 1 98.06 195 ALA A N 1
ATOM 1501 C CA . ALA A 1 195 ? 18.047 21.438 5.547 1 98.06 195 ALA A CA 1
ATOM 1502 C C . ALA A 1 195 ? 19.078 22.234 4.758 1 98.06 195 ALA A C 1
ATOM 1504 O O . ALA A 1 195 ? 20.188 21.766 4.512 1 98.06 195 ALA A O 1
ATOM 1505 N N . SER A 1 196 ? 18.75 23.469 4.27 1 97.94 196 SER A N 1
ATOM 1506 C CA . SER A 1 196 ? 19.656 24.375 3.564 1 97.94 196 SER A CA 1
ATOM 1507 C C . SER A 1 196 ? 20.203 23.719 2.293 1 97.94 196 SER A C 1
ATOM 1509 O O . SER A 1 196 ? 21.359 23.938 1.927 1 97.94 196 SER A O 1
ATOM 1511 N N . LEU A 1 197 ? 19.453 22.859 1.685 1 97.38 197 LEU A N 1
ATOM 1512 C CA . LEU A 1 197 ? 19.844 22.25 0.416 1 97.38 197 LEU A CA 1
ATOM 1513 C C . LEU A 1 197 ? 19.438 23.141 -0.756 1 97.38 197 LEU A C 1
ATOM 1515 O O . LEU A 1 197 ? 18.297 23.594 -0.825 1 97.38 197 LEU A O 1
ATOM 1519 N N . ALA A 1 198 ? 20.328 23.359 -1.645 1 96.5 198 ALA A N 1
ATOM 1520 C CA . ALA A 1 198 ? 20.094 24.25 -2.775 1 96.5 198 ALA A CA 1
ATOM 1521 C C . ALA A 1 198 ? 18.984 23.703 -3.676 1 96.5 198 ALA A C 1
ATOM 1523 O O . ALA A 1 198 ? 18.969 22.516 -4.004 1 96.5 198 ALA A O 1
ATOM 1524 N N . ALA A 1 199 ? 18.094 24.578 -4.098 1 97.56 199 ALA A N 1
ATOM 1525 C CA . ALA A 1 199 ? 16.953 24.203 -4.91 1 97.56 199 ALA A CA 1
ATOM 1526 C C . ALA A 1 199 ? 17.375 23.484 -6.184 1 97.56 199 ALA A C 1
ATOM 1528 O O . ALA A 1 199 ? 16.781 22.484 -6.566 1 97.56 199 ALA A O 1
ATOM 1529 N N . GLU A 1 200 ? 18.438 23.953 -6.82 1 96.81 200 GLU A N 1
ATOM 1530 C CA . GLU A 1 200 ? 18.922 23.375 -8.07 1 96.81 200 GLU A CA 1
ATOM 1531 C C . GLU A 1 200 ? 19.406 21.938 -7.859 1 96.81 200 GLU A C 1
ATOM 1533 O O . GLU A 1 200 ? 19.156 21.062 -8.688 1 96.81 200 GLU A O 1
ATOM 1538 N N . THR A 1 201 ? 20.047 21.734 -6.762 1 95.31 201 THR A N 1
ATOM 1539 C CA . THR A 1 201 ? 20.562 20.406 -6.434 1 95.31 201 THR A CA 1
ATOM 1540 C C . THR A 1 201 ? 19.406 19.438 -6.176 1 95.31 201 THR A C 1
ATOM 1542 O O . THR A 1 201 ? 19.406 18.328 -6.688 1 95.31 201 THR A O 1
ATOM 1545 N N . VAL A 1 202 ? 18.453 19.891 -5.375 1 97.44 202 VAL A N 1
ATOM 1546 C CA . VAL A 1 202 ? 17.312 19.047 -5.039 1 97.44 202 VAL A CA 1
ATOM 1547 C C . VAL A 1 202 ? 16.547 18.688 -6.309 1 97.44 202 VAL A C 1
ATOM 1549 O O . VAL A 1 202 ? 16.281 17.516 -6.562 1 97.44 202 VAL A O 1
ATOM 1552 N N . ARG A 1 203 ? 16.297 19.641 -7.164 1 96.88 203 ARG A N 1
ATOM 1553 C CA . ARG A 1 203 ? 15.531 19.391 -8.391 1 96.88 203 ARG A CA 1
ATOM 1554 C C . ARG A 1 203 ? 16.266 18.406 -9.289 1 96.88 203 ARG A C 1
ATOM 1556 O O . ARG A 1 203 ? 15.625 17.578 -9.961 1 96.88 203 ARG A O 1
ATOM 1563 N N . ALA A 1 204 ? 17.531 18.484 -9.289 1 95.12 204 ALA A N 1
ATOM 1564 C CA . ALA A 1 204 ? 18.328 17.688 -10.211 1 95.12 204 ALA A CA 1
ATOM 1565 C C . ALA A 1 204 ? 18.469 16.25 -9.711 1 95.12 204 ALA A C 1
ATOM 1567 O O . ALA A 1 204 ? 18.609 15.312 -10.5 1 95.12 204 ALA A O 1
ATOM 1568 N N . ARG A 1 205 ? 18.359 16.062 -8.375 1 96.19 205 ARG A N 1
ATOM 1569 C CA . ARG A 1 205 ? 18.859 14.781 -7.875 1 96.19 205 ARG A CA 1
ATOM 1570 C C . ARG A 1 205 ? 17.766 14.031 -7.102 1 96.19 205 ARG A C 1
ATOM 1572 O O . ARG A 1 205 ? 17.891 12.836 -6.852 1 96.19 205 ARG A O 1
ATOM 1579 N N . VAL A 1 206 ? 16.75 14.719 -6.707 1 97.88 206 VAL A N 1
ATOM 1580 C CA . VAL A 1 206 ? 15.719 14.086 -5.887 1 97.88 206 VAL A CA 1
ATOM 1581 C C . VAL A 1 206 ? 14.938 13.078 -6.734 1 97.88 206 VAL A C 1
ATOM 1583 O O . VAL A 1 206 ? 14.758 13.281 -7.938 1 97.88 206 VAL A O 1
ATOM 1586 N N . ARG A 1 207 ? 14.508 11.969 -6.16 1 97.81 207 ARG A N 1
ATOM 1587 C CA . ARG A 1 207 ? 13.719 10.953 -6.848 1 97.81 207 ARG A CA 1
ATOM 1588 C C . ARG A 1 207 ? 12.438 10.641 -6.082 1 97.81 207 ARG A C 1
ATOM 1590 O O . ARG A 1 207 ? 12.484 10.344 -4.887 1 97.81 207 ARG A O 1
ATOM 1597 N N . ALA A 1 208 ? 11.305 10.75 -6.777 1 98.38 208 ALA A N 1
ATOM 1598 C CA . ALA A 1 208 ? 10.055 10.258 -6.203 1 98.38 208 ALA A CA 1
ATOM 1599 C C . ALA A 1 208 ? 10.086 8.742 -6.043 1 98.38 208 ALA A C 1
ATOM 1601 O O . ALA A 1 208 ? 10.539 8.023 -6.938 1 98.38 208 ALA A O 1
ATOM 1602 N N . THR A 1 209 ? 9.625 8.258 -4.922 1 98.69 209 THR A N 1
ATOM 1603 C CA . THR A 1 209 ? 9.734 6.824 -4.656 1 98.69 209 THR A CA 1
ATOM 1604 C C . THR A 1 209 ? 8.367 6.227 -4.332 1 98.69 209 THR A C 1
ATOM 1606 O O . THR A 1 209 ? 8.258 5.043 -4.012 1 98.69 209 THR A O 1
ATOM 1609 N N . GLY A 1 210 ? 7.336 6.949 -4.352 1 98.25 210 GLY A N 1
ATOM 1610 C CA . GLY A 1 210 ? 5.988 6.535 -3.99 1 98.25 210 GLY A CA 1
ATOM 1611 C C . GLY A 1 210 ? 5.312 7.48 -3.02 1 98.25 210 GLY A C 1
ATOM 1612 O O . GLY A 1 210 ? 5.527 8.695 -3.076 1 98.25 210 GLY A O 1
ATOM 1613 N N . CYS A 1 211 ? 4.406 6.996 -2.244 1 98.56 211 CYS A N 1
ATOM 1614 C CA . CYS A 1 211 ? 3.791 7.672 -1.106 1 98.56 211 CYS A CA 1
ATOM 1615 C C . CYS A 1 211 ? 3.357 6.668 -0.046 1 98.56 211 CYS A C 1
ATOM 1617 O O . CYS A 1 211 ? 3.137 5.492 -0.351 1 98.56 211 CYS A O 1
ATOM 1619 N N . VAL A 1 212 ? 3.375 7.086 1.149 1 98.75 212 VAL A N 1
ATOM 1620 C CA . VAL A 1 212 ? 2.723 6.344 2.225 1 98.75 212 VAL A CA 1
ATOM 1621 C C . VAL A 1 212 ? 1.382 6.996 2.561 1 98.75 212 VAL A C 1
ATOM 1623 O O . VAL A 1 212 ? 1.217 8.211 2.404 1 98.75 212 VAL A O 1
ATOM 1626 N N . SER A 1 213 ? 0.429 6.234 2.916 1 98.62 213 SER A N 1
ATOM 1627 C CA . SER A 1 213 ? -0.9 6.672 3.33 1 98.62 213 SER A CA 1
ATOM 1628 C C . SER A 1 213 ? -1.375 5.91 4.562 1 98.62 213 SER A C 1
ATOM 1630 O O . SER A 1 213 ? -1.129 4.707 4.688 1 98.62 213 SER A O 1
ATOM 1632 N N . TYR A 1 214 ? -1.933 6.613 5.426 1 98.56 214 TYR A N 1
ATOM 1633 C CA . TYR A 1 214 ? -2.373 6.051 6.695 1 98.56 214 TYR A CA 1
ATOM 1634 C C . TYR A 1 214 ? -3.541 6.844 7.27 1 98.56 214 TYR A C 1
ATOM 1636 O O . TYR A 1 214 ? -3.879 7.918 6.762 1 98.56 214 TYR A O 1
ATOM 1644 N N . PHE A 1 215 ? -4.23 6.309 8.18 1 98.06 215 PHE A N 1
ATOM 1645 C CA . PHE A 1 215 ? -5.34 6.926 8.891 1 98.06 215 PHE A CA 1
ATOM 1646 C C . PHE A 1 215 ? -5.039 7.016 10.383 1 98.06 215 PHE A C 1
ATOM 1648 O O . PHE A 1 215 ? -5.254 6.055 11.125 1 98.06 215 PHE A O 1
ATOM 1655 N N . HIS A 1 216 ? -4.598 8.227 10.805 1 97.38 216 HIS A N 1
ATOM 1656 C CA . HIS A 1 216 ? -4.059 8.445 12.148 1 97.38 216 HIS A CA 1
ATOM 1657 C C . HIS A 1 216 ? -5.113 9.039 13.07 1 97.38 216 HIS A C 1
ATOM 1659 O O . HIS A 1 216 ? -5.887 9.906 12.664 1 97.38 216 HIS A O 1
ATOM 1665 N N . VAL A 1 217 ? -5.16 8.531 14.258 1 96.44 217 VAL A N 1
ATOM 1666 C CA . VAL A 1 217 ? -5.941 9.141 15.336 1 96.44 217 VAL A CA 1
ATOM 1667 C C . VAL A 1 217 ? -5.023 9.953 16.25 1 96.44 217 VAL A C 1
ATOM 1669 O O . VAL A 1 217 ? -4.105 9.406 16.859 1 96.44 217 VAL A O 1
ATOM 1672 N N . ARG A 1 218 ? -5.309 11.156 16.297 1 91.69 218 ARG A N 1
ATOM 1673 C CA . ARG A 1 218 ? -4.465 12.055 17.078 1 91.69 218 ARG A CA 1
ATOM 1674 C C . ARG A 1 218 ? -4.543 11.727 18.562 1 91.69 218 ARG A C 1
ATOM 1676 O O . ARG A 1 218 ? -5.637 11.617 19.125 1 91.69 218 ARG A O 1
ATOM 1683 N N . GLY A 1 219 ? -3.4 11.523 19.078 1 86.88 219 GLY A N 1
ATOM 1684 C CA . GLY A 1 219 ? -3.318 11.281 20.516 1 86.88 219 GLY A CA 1
ATOM 1685 C C . GLY A 1 219 ? -2.9 12.508 21.297 1 86.88 219 GLY A C 1
ATOM 1686 O O . GLY A 1 219 ? -2.885 13.617 20.766 1 86.88 219 GLY A O 1
ATOM 1687 N N . ALA A 1 220 ? -2.623 12.359 22.562 1 81.12 220 ALA A N 1
ATOM 1688 C CA . ALA A 1 220 ? -2.311 13.445 23.484 1 81.12 220 ALA A CA 1
ATOM 1689 C C . ALA A 1 220 ? -0.99 14.117 23.109 1 81.12 220 ALA A C 1
ATOM 1691 O O . ALA A 1 220 ? -0.814 15.32 23.328 1 81.12 220 ALA A O 1
ATOM 1692 N N . ASP A 1 221 ? -0.214 13.398 22.469 1 77.88 221 ASP A N 1
ATOM 1693 C CA . ASP A 1 221 ? 1.128 13.883 22.172 1 77.88 221 ASP A CA 1
ATOM 1694 C C . ASP A 1 221 ? 1.099 14.898 21.031 1 77.88 221 ASP A C 1
ATOM 1696 O O . ASP A 1 221 ? 2.066 15.633 20.828 1 77.88 221 ASP A O 1
ATOM 1700 N N . ALA A 1 222 ? 0.062 14.969 20.281 1 77.19 222 ALA A N 1
ATOM 1701 C CA . ALA A 1 222 ? -0.029 15.891 19.141 1 77.19 222 ALA A CA 1
ATOM 1702 C C . ALA A 1 222 ? -0.49 17.266 19.594 1 77.19 222 ALA A C 1
ATOM 1704 O O . ALA A 1 222 ? -0.364 18.25 18.844 1 77.19 222 ALA A O 1
ATOM 1705 N N . GLY A 1 223 ? -0.918 17.375 20.906 1 73.94 223 GLY A N 1
ATOM 1706 C CA . GLY A 1 223 ? -1.433 18.641 21.391 1 73.94 223 GLY A CA 1
ATOM 1707 C C . GLY A 1 223 ? -2.848 18.938 20.938 1 73.94 223 GLY A C 1
ATOM 1708 O O . GLY A 1 223 ? -3.289 18.422 19.906 1 73.94 223 GLY A O 1
ATOM 1709 N N . GLY A 1 224 ? -3.48 19.656 21.688 1 81.69 224 GLY A N 1
ATOM 1710 C CA . GLY A 1 224 ? -4.836 20.031 21.312 1 81.69 224 GLY A CA 1
ATOM 1711 C C . GLY A 1 224 ? -5.852 18.938 21.578 1 81.69 224 GLY A C 1
ATOM 1712 O O . GLY A 1 224 ? -5.727 18.188 22.547 1 81.69 224 GLY A O 1
ATOM 1713 N N . GLU A 1 225 ? -6.887 19.016 20.75 1 88.12 225 GLU A N 1
ATOM 1714 C CA . GLU A 1 225 ? -7.969 18.047 20.891 1 88.12 225 GLU A CA 1
ATOM 1715 C C . GLU A 1 225 ? -7.492 16.625 20.562 1 88.12 225 GLU A C 1
ATOM 1717 O O . GLU A 1 225 ? -6.672 16.438 19.672 1 88.12 225 GLU A O 1
ATOM 1722 N N . THR A 1 226 ? -7.992 15.68 21.219 1 88.81 226 THR A N 1
ATOM 1723 C CA . THR A 1 226 ? -7.668 14.273 21 1 88.81 226 THR A CA 1
ATOM 1724 C C . THR A 1 226 ? -8.812 13.555 20.281 1 88.81 226 THR A C 1
ATOM 1726 O O . THR A 1 226 ? -9.922 14.086 20.188 1 88.81 226 THR A O 1
ATOM 1729 N N . GLY A 1 227 ? -8.484 12.43 19.719 1 92.75 227 GLY A N 1
ATOM 1730 C CA . GLY A 1 227 ? -9.5 11.625 19.062 1 92.75 227 GLY A CA 1
ATOM 1731 C C . GLY A 1 227 ? -9.828 12.109 17.656 1 92.75 227 GLY A C 1
ATOM 1732 O O . GLY A 1 227 ? -10.734 11.578 17.016 1 92.75 227 GLY A O 1
ATOM 1733 N N . LEU A 1 228 ? -9.086 13.133 17.234 1 96.69 228 LEU A N 1
ATOM 1734 C CA . LEU A 1 228 ? -9.266 13.625 15.875 1 96.69 228 LEU A CA 1
ATOM 1735 C C . LEU A 1 228 ? -8.695 12.641 14.859 1 96.69 228 LEU A C 1
ATOM 1737 O O . LEU A 1 228 ? -7.645 12.047 15.086 1 96.69 228 LEU A O 1
ATOM 1741 N N . LEU A 1 229 ? -9.445 12.492 13.828 1 97.25 229 LEU A N 1
ATOM 1742 C CA . LEU A 1 229 ? -8.984 11.617 12.75 1 97.25 229 LEU A CA 1
ATOM 1743 C C . LEU A 1 229 ? -8.172 12.406 11.727 1 97.25 229 LEU A C 1
ATOM 1745 O O . LEU A 1 229 ? -8.578 13.492 11.312 1 97.25 229 LEU A O 1
ATOM 1749 N N . GLN A 1 230 ? -7.012 11.859 11.398 1 97.38 230 GLN A N 1
ATOM 1750 C CA . GLN A 1 230 ? -6.113 12.492 10.438 1 97.38 230 GLN A CA 1
ATOM 1751 C C . GLN A 1 230 ? -5.703 11.508 9.344 1 97.38 230 GLN A C 1
ATOM 1753 O O . GLN A 1 230 ? -4.617 10.93 9.391 1 97.38 230 GLN A O 1
ATOM 1758 N N . PRO A 1 231 ? -6.562 11.289 8.312 1 98.19 231 PRO A N 1
ATOM 1759 C CA . PRO A 1 231 ? -6.086 10.586 7.117 1 98.19 231 PRO A CA 1
ATOM 1760 C C . PRO A 1 231 ? -5.051 11.398 6.336 1 98.19 231 PRO A C 1
ATOM 1762 O O . PRO A 1 231 ? -5.277 12.57 6.039 1 98.19 231 PRO A O 1
ATOM 1765 N N . GLU A 1 232 ? -3.9 10.781 6.008 1 98.31 232 GLU A N 1
ATOM 1766 C CA . GLU A 1 232 ? -2.818 11.539 5.391 1 98.31 232 GLU A CA 1
ATOM 1767 C C . GLU A 1 232 ? -2.15 10.742 4.273 1 98.31 232 GLU A C 1
ATOM 1769 O O . GLU A 1 232 ? -2.076 9.516 4.34 1 98.31 232 GLU A O 1
ATOM 1774 N N . VAL A 1 233 ? -1.742 11.422 3.279 1 98.38 233 VAL A N 1
ATOM 1775 C CA . VAL A 1 233 ? -0.869 10.938 2.215 1 98.38 233 VAL A CA 1
ATOM 1776 C C . VAL A 1 233 ? 0.448 11.711 2.234 1 98.38 233 VAL A C 1
ATOM 1778 O O . VAL A 1 233 ? 0.453 12.945 2.158 1 98.38 233 VAL A O 1
ATOM 1781 N N . GLU A 1 234 ? 1.529 11.016 2.387 1 98.56 234 GLU A N 1
ATOM 1782 C CA . GLU A 1 234 ? 2.861 11.617 2.328 1 98.56 234 GLU A CA 1
ATOM 1783 C C . GLU A 1 234 ? 3.613 11.156 1.081 1 98.56 234 GLU A C 1
ATOM 1785 O O . GLU A 1 234 ? 3.979 9.984 0.963 1 98.56 234 GLU A O 1
ATOM 1790 N N . TYR A 1 235 ? 3.811 12.07 0.178 1 98.5 235 TYR A N 1
ATOM 1791 C CA . TYR A 1 235 ? 4.66 11.75 -0.963 1 98.5 235 TYR A CA 1
ATOM 1792 C C . TYR A 1 235 ? 6.113 11.602 -0.533 1 98.5 235 TYR A C 1
ATOM 1794 O O . TYR A 1 235 ? 6.648 12.445 0.189 1 98.5 235 TYR A O 1
ATOM 1802 N N . THR A 1 236 ? 6.758 10.539 -0.974 1 98.75 236 THR A N 1
ATOM 1803 C CA . THR A 1 236 ? 8.102 10.234 -0.491 1 98.75 236 THR A CA 1
ATOM 1804 C C . THR A 1 236 ? 9.141 10.484 -1.58 1 98.75 236 THR A C 1
ATOM 1806 O O . THR A 1 236 ? 8.93 10.117 -2.738 1 98.75 236 THR A O 1
ATOM 1809 N N . TYR A 1 237 ? 10.18 11.109 -1.213 1 98.75 237 TYR A N 1
ATOM 1810 C CA . TYR A 1 237 ? 11.328 11.422 -2.057 1 98.75 237 TYR A CA 1
ATOM 1811 C C . TYR A 1 237 ? 12.633 11.031 -1.37 1 98.75 237 TYR A C 1
ATOM 1813 O O . TYR A 1 237 ? 12.719 11.031 -0.14 1 98.75 237 TYR A O 1
ATOM 1821 N N . GLU A 1 238 ? 13.586 10.703 -2.131 1 98.75 238 GLU A N 1
ATOM 1822 C CA . GLU A 1 238 ? 14.922 10.43 -1.604 1 98.75 238 GLU A CA 1
ATOM 1823 C C . GLU A 1 238 ? 16 11.109 -2.438 1 98.75 238 GLU A C 1
ATOM 1825 O O . GLU A 1 238 ? 15.773 11.445 -3.602 1 98.75 238 GLU A O 1
ATOM 1830 N N . MET A 1 239 ? 17.047 11.375 -1.84 1 98.31 239 MET A N 1
ATOM 1831 C CA . MET A 1 239 ? 18.203 11.984 -2.516 1 98.31 239 MET A CA 1
ATOM 1832 C C . MET A 1 239 ? 19.516 11.477 -1.933 1 98.31 239 MET A C 1
ATOM 1834 O O . MET A 1 239 ? 19.719 11.523 -0.719 1 98.31 239 MET A O 1
ATOM 1838 N N . GLU A 1 240 ? 20.344 10.953 -2.758 1 96.75 240 GLU A N 1
ATOM 1839 C CA . GLU A 1 240 ? 21.672 10.531 -2.344 1 96.75 240 GLU A CA 1
ATOM 1840 C C . GLU A 1 240 ? 22.625 11.719 -2.236 1 96.75 240 GLU A C 1
ATOM 1842 O O . GLU A 1 240 ? 22.688 12.555 -3.137 1 96.75 240 GLU A O 1
ATOM 1847 N N . LEU A 1 241 ? 23.234 11.82 -1.138 1 95.81 241 LEU A N 1
ATOM 1848 C CA . LEU A 1 241 ? 24.219 12.875 -0.928 1 95.81 241 LEU A CA 1
ATOM 1849 C C . LEU A 1 241 ? 25.641 12.312 -0.891 1 95.81 241 LEU A C 1
ATOM 1851 O O . LEU A 1 241 ? 25.844 11.18 -0.448 1 95.81 241 LEU A O 1
ATOM 1855 N N . GLY A 1 242 ? 26.5 13.094 -1.451 1 88.12 242 GLY A N 1
ATOM 1856 C CA . GLY A 1 242 ? 27.906 12.734 -1.358 1 88.12 242 GLY A CA 1
ATOM 1857 C C . GLY A 1 242 ? 28.5 12.977 0.017 1 88.12 242 GLY A C 1
ATOM 1858 O O . GLY A 1 242 ? 27.844 13.57 0.883 1 88.12 242 GLY A O 1
ATOM 1859 N N . GLU A 1 243 ? 29.688 12.547 0.192 1 77.69 243 GLU A N 1
ATOM 1860 C CA . GLU A 1 243 ? 30.375 12.625 1.475 1 77.69 243 GLU A CA 1
ATOM 1861 C C . GLU A 1 243 ? 30.562 14.07 1.917 1 77.69 243 GLU A C 1
ATOM 1863 O O . GLU A 1 243 ? 30.578 14.359 3.115 1 77.69 243 GLU A O 1
ATOM 1868 N N . GLU A 1 244 ? 30.625 14.969 0.961 1 81.88 244 GLU A N 1
ATOM 1869 C CA . GLU A 1 244 ? 30.922 16.359 1.29 1 81.88 244 GLU A CA 1
ATOM 1870 C C . GLU A 1 244 ? 29.641 17.188 1.381 1 81.88 244 GLU A C 1
ATOM 1872 O O . GLU A 1 244 ? 29.703 18.391 1.7 1 81.88 244 GLU A O 1
ATOM 1877 N N . GLU A 1 245 ? 28.547 16.562 1.14 1 89.19 245 GLU A N 1
ATOM 1878 C CA . GLU A 1 245 ? 27.266 17.25 1.199 1 89.19 245 GLU A CA 1
ATOM 1879 C C . GLU A 1 245 ? 26.531 16.953 2.504 1 89.19 245 GLU A C 1
ATOM 1881 O O . GLU A 1 245 ? 26.344 15.789 2.855 1 89.19 245 GLU A O 1
ATOM 1886 N N . GLU A 1 246 ? 26.344 18.031 3.229 1 93.69 246 GLU A N 1
ATOM 1887 C CA . GLU A 1 246 ? 25.672 17.844 4.508 1 93.69 246 GLU A CA 1
ATOM 1888 C C . GLU A 1 246 ? 24.484 18.812 4.664 1 93.69 246 GLU A C 1
ATOM 1890 O O . GLU A 1 246 ? 24.641 20.016 4.492 1 93.69 246 GLU A O 1
ATOM 1895 N N . PRO A 1 247 ? 23.344 18.219 5 1 97.31 247 PRO A N 1
ATOM 1896 C CA . PRO A 1 247 ? 22.25 19.141 5.375 1 97.31 247 PRO A CA 1
ATOM 1897 C C . PRO A 1 247 ? 22.547 19.922 6.648 1 97.31 247 PRO A C 1
ATOM 1899 O O . PRO A 1 247 ? 23.25 19.422 7.539 1 97.31 247 PRO A O 1
ATOM 1902 N N . ARG A 1 248 ? 22.094 21.172 6.738 1 96.81 248 ARG A N 1
ATOM 1903 C CA . ARG A 1 248 ? 22.219 22.047 7.902 1 96.81 248 ARG A CA 1
ATOM 1904 C C . ARG A 1 248 ? 20.891 22.719 8.227 1 96.81 248 ARG A C 1
ATOM 1906 O O . ARG A 1 248 ? 20.156 23.125 7.324 1 96.81 248 ARG A O 1
ATOM 1913 N N . PRO A 1 249 ? 20.672 22.766 9.492 1 96.12 249 PRO A N 1
ATOM 1914 C CA . PRO A 1 249 ? 19.438 23.469 9.828 1 96.12 249 PRO A CA 1
ATOM 1915 C C . PRO A 1 249 ? 19.359 24.859 9.211 1 96.12 249 PRO A C 1
ATOM 1917 O O . PRO A 1 249 ? 20.281 25.656 9.352 1 96.12 249 PRO A O 1
ATOM 1920 N N . GLY A 1 250 ? 18.281 25.125 8.484 1 92.12 250 GLY A N 1
ATOM 1921 C CA . GLY A 1 250 ? 18.125 26.406 7.82 1 92.12 250 GLY A CA 1
ATOM 1922 C C . GLY A 1 250 ? 17.125 27.328 8.523 1 92.12 250 GLY A C 1
ATOM 1923 O O . GLY A 1 250 ? 17.031 28.5 8.188 1 92.12 250 GLY A O 1
ATOM 1924 N N . ASP A 1 251 ? 16.375 26.734 9.383 1 89.75 251 ASP A N 1
ATOM 1925 C CA . ASP A 1 251 ? 15.406 27.5 10.172 1 89.75 251 ASP A CA 1
ATOM 1926 C C . ASP A 1 251 ? 15.383 27.016 11.617 1 89.75 251 ASP A C 1
ATOM 1928 O O . ASP A 1 251 ? 16.312 26.344 12.07 1 89.75 251 ASP A O 1
ATOM 1932 N N . ASP A 1 252 ? 14.383 27.516 12.328 1 90.31 252 ASP A N 1
ATOM 1933 C CA . ASP A 1 252 ? 14.359 27.219 13.758 1 90.31 252 ASP A CA 1
ATOM 1934 C C . ASP A 1 252 ? 13.539 25.969 14.055 1 90.31 252 ASP A C 1
ATOM 1936 O O . ASP A 1 252 ? 13.281 25.656 15.219 1 90.31 252 ASP A O 1
ATOM 1940 N N . GLU A 1 253 ? 13.211 25.203 13.039 1 91.75 253 GLU A N 1
ATOM 1941 C CA . GLU A 1 253 ? 12.344 24.031 13.227 1 91.75 253 GLU A CA 1
ATOM 1942 C C . GLU A 1 253 ? 13.164 22.766 13.414 1 91.75 253 GLU A C 1
ATOM 1944 O O . GLU A 1 253 ? 12.664 21.766 13.945 1 91.75 253 GLU A O 1
ATOM 1949 N N . VAL A 1 254 ? 14.406 22.797 12.938 1 95.12 254 VAL A N 1
ATOM 1950 C CA . VAL A 1 254 ? 15.289 21.641 13.031 1 95.12 254 VAL A CA 1
ATOM 1951 C C . VAL A 1 254 ? 16.453 21.969 13.961 1 95.12 254 VAL A C 1
ATOM 1953 O O . VAL A 1 254 ? 17.141 22.984 13.789 1 95.12 254 VAL A O 1
ATOM 1956 N N . ALA A 1 255 ? 16.672 21.141 14.938 1 96.69 255 ALA A N 1
ATOM 1957 C CA . ALA A 1 255 ? 17.734 21.359 15.914 1 96.69 255 ALA A CA 1
ATOM 1958 C C . ALA A 1 255 ? 19.078 20.875 15.367 1 96.69 255 ALA A C 1
ATOM 1960 O O . ALA A 1 255 ? 20.094 21.562 15.523 1 96.69 255 ALA A O 1
ATOM 1961 N N . GLU A 1 256 ? 19.047 19.75 14.797 1 97.06 256 GLU A N 1
ATOM 1962 C CA . GLU A 1 256 ? 20.297 19.172 14.281 1 97.06 256 GLU A CA 1
ATOM 1963 C C . GLU A 1 256 ? 20.016 18.047 13.289 1 97.06 256 GLU A C 1
ATOM 1965 O O . GLU A 1 256 ? 18.875 17.578 13.18 1 97.06 256 GLU A O 1
ATOM 1970 N N . PHE A 1 257 ? 21.109 17.734 12.578 1 97.44 257 PHE A N 1
ATOM 1971 C CA . PHE A 1 257 ? 21.125 16.562 11.734 1 97.44 257 PHE A CA 1
ATOM 1972 C C . PHE A 1 257 ? 22.188 15.562 12.211 1 97.44 257 PHE A C 1
ATOM 1974 O O . PHE A 1 257 ? 23.25 15.961 12.688 1 97.44 257 PHE A O 1
ATOM 1981 N N . ARG A 1 258 ? 21.875 14.32 12.039 1 96.19 258 ARG A N 1
ATOM 1982 C CA . ARG A 1 258 ? 22.844 13.258 12.281 1 96.19 258 ARG A CA 1
ATOM 1983 C C . ARG A 1 258 ? 22.859 12.258 11.133 1 96.19 258 ARG A C 1
ATOM 1985 O O . ARG A 1 258 ? 21.812 11.906 10.594 1 96.19 258 ARG A O 1
ATOM 1992 N N . LEU A 1 259 ? 24.047 11.906 10.758 1 96.94 259 LEU A N 1
ATOM 1993 C CA . LEU A 1 259 ? 24.188 10.812 9.805 1 96.94 259 LEU A CA 1
ATOM 1994 C C . LEU A 1 259 ? 24.266 9.469 10.516 1 96.94 259 LEU A C 1
ATOM 1996 O O . LEU A 1 259 ? 25.281 9.148 11.148 1 96.94 259 LEU A O 1
ATOM 2000 N N . TRP A 1 260 ? 23.234 8.719 10.438 1 96.94 260 TRP A N 1
ATOM 2001 C CA . TRP A 1 260 ? 23.141 7.453 11.156 1 96.94 260 TRP A CA 1
ATOM 2002 C C . TRP A 1 260 ? 23.188 6.273 10.188 1 96.94 260 TRP A C 1
ATOM 2004 O O . TRP A 1 260 ? 22.578 6.316 9.117 1 96.94 260 TRP A O 1
ATOM 2014 N N . GLY A 1 261 ? 23.969 5.219 10.57 1 96.69 261 GLY A N 1
ATOM 2015 C CA . GLY A 1 261 ? 23.812 3.951 9.875 1 96.69 261 GLY A CA 1
ATOM 2016 C C . GLY A 1 261 ? 22.469 3.303 10.086 1 96.69 261 GLY A C 1
ATOM 2017 O O . GLY A 1 261 ? 21.703 3.711 10.969 1 96.69 261 GLY A O 1
ATOM 2018 N N . VAL A 1 262 ? 22.188 2.318 9.336 1 97.5 262 VAL A N 1
ATOM 2019 C CA . VAL A 1 262 ? 20.891 1.655 9.328 1 97.5 262 VAL A CA 1
ATOM 2020 C C . VAL A 1 262 ? 20.609 1.056 10.703 1 97.5 262 VAL A C 1
ATOM 2022 O O . VAL A 1 262 ? 19.469 1.101 11.188 1 97.5 262 VAL A O 1
ATOM 2025 N N . GLU A 1 263 ? 21.578 0.484 11.289 1 97.19 263 GLU A N 1
ATOM 2026 C CA . GLU A 1 263 ? 21.391 -0.144 12.594 1 97.19 263 GLU A CA 1
ATOM 2027 C C . GLU A 1 263 ? 20.938 0.875 13.633 1 97.19 263 GLU A C 1
ATOM 2029 O O . GLU A 1 263 ? 20.016 0.601 14.422 1 97.19 263 GLU A O 1
ATOM 2034 N N . GLU A 1 264 ? 21.594 1.962 13.641 1 97.94 264 GLU A N 1
ATOM 2035 C CA . GLU A 1 264 ? 21.219 3.023 14.57 1 97.94 264 GLU A CA 1
ATOM 2036 C C . GLU A 1 264 ? 19.797 3.527 14.281 1 97.94 264 GLU A C 1
ATOM 2038 O O . GLU A 1 264 ? 19.031 3.787 15.211 1 97.94 264 GLU A O 1
ATOM 2043 N N . VAL A 1 265 ? 19.469 3.695 13.055 1 98.5 265 VAL A N 1
ATOM 2044 C CA . VAL A 1 265 ? 18.141 4.156 12.648 1 98.5 265 VAL A CA 1
ATOM 2045 C C . VAL A 1 265 ? 17.078 3.178 13.141 1 98.5 265 VAL A C 1
ATOM 2047 O O . VAL A 1 265 ? 16.078 3.584 13.742 1 98.5 265 VAL A O 1
ATOM 2050 N N . VAL A 1 266 ? 17.312 1.907 12.922 1 98.31 266 VAL A N 1
ATOM 2051 C CA . VAL A 1 266 ? 16.359 0.88 13.32 1 98.31 266 VAL A CA 1
ATOM 2052 C C . VAL A 1 266 ? 16.219 0.866 14.836 1 98.31 266 VAL A C 1
ATOM 2054 O O . VAL A 1 266 ? 15.109 0.746 15.367 1 98.31 266 VAL A O 1
ATOM 2057 N N . ALA A 1 267 ? 17.328 0.981 15.523 1 98.31 267 ALA A N 1
ATOM 2058 C CA . ALA A 1 267 ? 17.297 1.014 16.984 1 98.31 267 ALA A CA 1
ATOM 2059 C C . ALA A 1 267 ? 16.453 2.189 17.484 1 98.31 267 ALA A C 1
ATOM 2061 O O . ALA A 1 267 ? 15.648 2.039 18.406 1 98.31 267 ALA A O 1
ATOM 2062 N N . ALA A 1 268 ? 16.656 3.336 16.922 1 98.62 268 ALA A N 1
ATOM 2063 C CA . ALA A 1 268 ? 15.906 4.527 17.312 1 98.62 268 ALA A CA 1
ATOM 2064 C C . ALA A 1 268 ? 14.422 4.359 17 1 98.62 268 ALA A C 1
ATOM 2066 O O . ALA A 1 268 ? 13.57 4.797 17.781 1 98.62 268 ALA A O 1
ATOM 2067 N N . LEU A 1 269 ? 14.109 3.777 15.844 1 98.62 269 LEU A N 1
ATOM 2068 C CA . LEU A 1 269 ? 12.719 3.453 15.523 1 98.62 269 LEU A CA 1
ATOM 2069 C C . LEU A 1 269 ? 12.094 2.602 16.625 1 98.62 269 LEU A C 1
ATOM 2071 O O . LEU A 1 269 ? 11.016 2.92 17.125 1 98.62 269 LEU A O 1
ATOM 2075 N N . ARG A 1 270 ? 12.812 1.613 17.016 1 98.19 270 ARG A N 1
ATOM 2076 C CA . ARG A 1 270 ? 12.289 0.651 17.984 1 98.19 270 ARG A CA 1
ATOM 2077 C C . ARG A 1 270 ? 12.156 1.28 19.375 1 98.19 270 ARG A C 1
ATOM 2079 O O . ARG A 1 270 ? 11.328 0.849 20.172 1 98.19 270 ARG A O 1
ATOM 2086 N N . ARG A 1 271 ? 12.914 2.289 19.594 1 98.19 271 ARG A N 1
ATOM 2087 C CA . ARG A 1 271 ? 12.812 3.012 20.859 1 98.19 271 ARG A CA 1
ATOM 2088 C C . ARG A 1 271 ? 11.695 4.051 20.812 1 98.19 271 ARG A C 1
ATOM 2090 O O . ARG A 1 271 ? 11.461 4.766 21.781 1 98.19 271 ARG A O 1
ATOM 2097 N N . GLY A 1 272 ? 11.039 4.215 19.703 1 96.94 272 GLY A N 1
ATOM 2098 C CA . GLY A 1 272 ? 9.922 5.145 19.578 1 96.94 272 GLY A CA 1
ATOM 2099 C C . GLY A 1 272 ? 10.359 6.594 19.547 1 96.94 272 GLY A C 1
ATOM 2100 O O . GLY A 1 272 ? 9.641 7.477 20.016 1 96.94 272 GLY A O 1
ATOM 2101 N N . GLU A 1 273 ? 11.531 6.844 18.953 1 97.75 273 GLU A N 1
ATOM 2102 C CA . GLU A 1 273 ? 12.102 8.188 19.016 1 97.75 273 GLU A CA 1
ATOM 2103 C C . GLU A 1 273 ? 11.688 9.031 17.812 1 97.75 273 GLU A C 1
ATOM 2105 O O . GLU A 1 273 ? 11.859 10.25 17.812 1 97.75 273 GLU A O 1
ATOM 2110 N N . PHE A 1 274 ? 11.109 8.453 16.797 1 97.94 274 PHE A N 1
ATOM 2111 C CA . PHE A 1 274 ? 10.703 9.172 15.602 1 97.94 274 PHE A CA 1
ATOM 2112 C C . PHE A 1 274 ? 9.281 9.688 15.734 1 97.94 274 PHE A C 1
ATOM 2114 O O . PH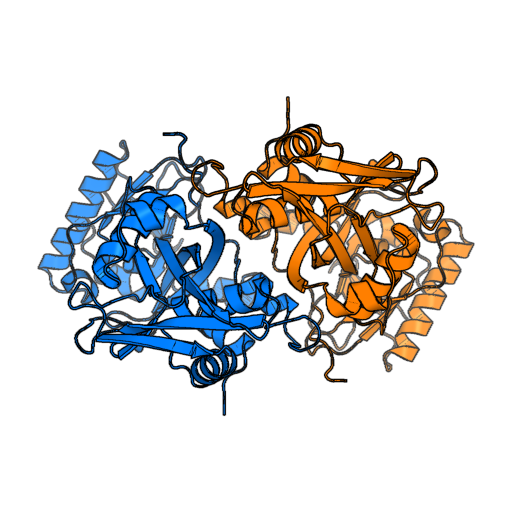E A 1 274 ? 8.422 9.031 16.328 1 97.94 274 PHE A O 1
ATOM 2121 N N . LYS A 1 275 ? 8.992 10.906 15.219 1 95.94 275 LYS A N 1
ATOM 2122 C CA . LYS A 1 275 ? 7.621 11.289 14.906 1 95.94 275 LYS A CA 1
ATOM 2123 C C . LYS A 1 275 ? 6.914 10.195 14.102 1 95.94 275 LYS A C 1
ATOM 2125 O O . LYS A 1 275 ? 7.5 9.617 13.188 1 95.94 275 LYS A O 1
ATOM 2130 N N . PRO A 1 276 ? 5.684 9.883 14.391 1 96.25 276 PRO A N 1
ATOM 2131 C CA . PRO A 1 276 ? 5.023 8.711 13.82 1 96.25 276 PRO A CA 1
ATOM 2132 C C . PRO A 1 276 ? 5.035 8.711 12.297 1 96.25 276 PRO A C 1
ATOM 2134 O O . PRO A 1 276 ? 5.324 7.684 11.672 1 96.25 276 PRO A O 1
ATOM 2137 N N . ASN A 1 277 ? 4.711 9.797 11.633 1 96.94 277 ASN A N 1
ATOM 2138 C CA . ASN A 1 277 ? 4.66 9.781 10.18 1 96.94 277 ASN A CA 1
ATOM 2139 C C . ASN A 1 277 ? 6.055 9.672 9.57 1 96.94 277 ASN A C 1
ATOM 2141 O O . ASN A 1 277 ? 6.227 9.07 8.508 1 96.94 277 ASN A O 1
ATOM 2145 N N . SER A 1 278 ? 7.066 10.258 10.234 1 98.31 278 SER A N 1
ATOM 2146 C CA . SER A 1 278 ? 8.438 10.062 9.773 1 98.31 278 SER A CA 1
ATOM 2147 C C . SER A 1 278 ? 8.883 8.617 9.938 1 98.31 278 SER A C 1
ATOM 2149 O O . SER A 1 278 ? 9.625 8.094 9.109 1 98.31 278 SER A O 1
ATOM 2151 N N . ALA A 1 279 ? 8.438 8.055 11.062 1 98.75 279 ALA A N 1
ATOM 2152 C CA . ALA A 1 279 ? 8.797 6.664 11.32 1 98.75 279 ALA A CA 1
ATOM 2153 C C . ALA A 1 279 ? 8.352 5.758 10.18 1 98.75 279 ALA A C 1
ATOM 2155 O O . ALA A 1 279 ? 9.117 4.922 9.703 1 98.75 279 ALA A O 1
ATOM 2156 N N . VAL A 1 280 ? 7.125 5.926 9.695 1 98.81 280 VAL A N 1
ATOM 2157 C CA . VAL A 1 280 ? 6.617 5.023 8.672 1 98.81 280 VAL A CA 1
ATOM 2158 C C . VAL A 1 280 ? 7.305 5.309 7.336 1 98.81 280 VAL A C 1
ATOM 2160 O O . VAL A 1 280 ? 7.512 4.402 6.527 1 98.81 280 VAL A O 1
ATOM 2163 N N . VAL A 1 281 ? 7.715 6.555 7.082 1 98.88 281 VAL A N 1
ATOM 2164 C CA . VAL A 1 281 ? 8.477 6.883 5.883 1 98.88 281 VAL A CA 1
ATOM 2165 C C . VAL A 1 281 ? 9.828 6.184 5.918 1 98.88 281 VAL A C 1
ATOM 2167 O O . VAL A 1 281 ? 10.281 5.633 4.91 1 98.88 281 VAL A O 1
ATOM 2170 N N . VAL A 1 282 ? 10.461 6.207 7.094 1 98.94 282 VAL A N 1
ATOM 2171 C CA . VAL A 1 282 ? 11.75 5.535 7.258 1 98.94 282 VAL A CA 1
ATOM 2172 C C . VAL A 1 282 ? 11.57 4.031 7.059 1 98.94 282 VAL A C 1
ATOM 2174 O O . VAL A 1 282 ? 12.383 3.387 6.387 1 98.94 282 VAL A O 1
ATOM 2177 N N . VAL A 1 283 ? 10.531 3.463 7.633 1 98.94 283 VAL A N 1
ATOM 2178 C CA . VAL A 1 283 ? 10.258 2.041 7.453 1 98.94 283 VAL A CA 1
ATOM 2179 C C . VAL A 1 283 ? 10.086 1.73 5.969 1 98.94 283 VAL A C 1
ATOM 2181 O O . VAL A 1 283 ? 10.641 0.749 5.465 1 98.94 283 VAL A O 1
ATOM 2184 N N . ASP A 1 284 ? 9.312 2.557 5.289 1 98.94 284 ASP A N 1
ATOM 2185 C CA . ASP A 1 284 ? 9.117 2.389 3.85 1 98.94 284 ASP A CA 1
ATOM 2186 C C . ASP A 1 284 ? 10.461 2.395 3.115 1 98.94 284 ASP A C 1
ATOM 2188 O O . ASP A 1 284 ? 10.68 1.585 2.213 1 98.94 284 ASP A O 1
ATOM 2192 N N . PHE A 1 285 ? 11.352 3.309 3.463 1 98.88 285 PHE A N 1
ATOM 2193 C CA . PHE A 1 285 ? 12.695 3.381 2.898 1 98.88 285 PHE A CA 1
ATOM 2194 C C . PHE A 1 285 ? 13.453 2.082 3.143 1 98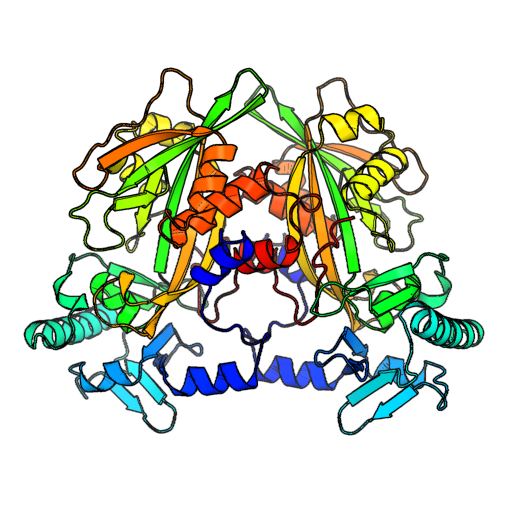.88 285 PHE A C 1
ATOM 2196 O O . PHE A 1 285 ? 14.07 1.533 2.223 1 98.88 285 PHE A O 1
ATOM 2203 N N . LEU A 1 286 ? 13.422 1.596 4.398 1 98.81 286 LEU A N 1
ATOM 2204 C CA . LEU A 1 286 ? 14.156 0.396 4.785 1 98.81 286 LEU A CA 1
ATOM 2205 C C . LEU A 1 286 ? 13.648 -0.823 4.027 1 98.81 286 LEU A C 1
ATOM 2207 O O . LEU A 1 286 ? 14.422 -1.726 3.699 1 98.81 286 LEU A O 1
ATOM 2211 N N . VAL A 1 287 ? 12.352 -0.861 3.719 1 98.75 287 VAL A N 1
ATOM 2212 C CA . VAL A 1 287 ? 11.766 -1.933 2.92 1 98.75 287 VAL A CA 1
ATOM 2213 C C . VAL A 1 287 ? 12.273 -1.849 1.485 1 98.75 287 VAL A C 1
ATOM 2215 O O . VAL A 1 287 ? 12.812 -2.822 0.954 1 98.75 287 VAL A O 1
ATOM 2218 N N . ARG A 1 288 ? 12.234 -0.694 0.882 1 98.5 288 ARG A N 1
ATOM 2219 C CA . ARG A 1 288 ? 12.57 -0.514 -0.526 1 98.5 288 ARG A CA 1
ATOM 2220 C C . ARG A 1 288 ? 14.055 -0.761 -0.772 1 98.5 288 ARG A C 1
ATOM 2222 O O . ARG A 1 288 ? 14.445 -1.195 -1.857 1 98.5 288 ARG A O 1
ATOM 2229 N N . HIS A 1 289 ? 14.844 -0.544 0.261 1 97.94 289 HIS A N 1
ATOM 2230 C CA . HIS A 1 289 ? 16.281 -0.663 0.098 1 97.94 289 HIS A CA 1
ATOM 2231 C C . HIS A 1 289 ? 16.797 -2.004 0.622 1 97.94 289 HIS A C 1
ATOM 2233 O O . HIS A 1 289 ? 18 -2.211 0.744 1 97.94 289 HIS A O 1
ATOM 2239 N N . GLY A 1 290 ? 15.906 -2.893 0.969 1 97.12 290 GLY A N 1
ATOM 2240 C CA . GLY A 1 290 ? 16.25 -4.273 1.262 1 97.12 290 GLY A CA 1
ATOM 2241 C C . GLY A 1 290 ? 16.859 -4.457 2.641 1 97.12 290 GLY A C 1
ATOM 2242 O O . GLY A 1 290 ? 17.594 -5.422 2.877 1 97.12 290 GLY A O 1
ATOM 2243 N N . VAL A 1 291 ? 16.641 -3.467 3.504 1 97.31 291 VAL A N 1
ATOM 2244 C CA . VAL A 1 291 ? 17.062 -3.615 4.898 1 97.31 291 VAL A CA 1
ATOM 2245 C C . VAL A 1 291 ? 16.016 -4.438 5.66 1 97.31 291 VAL A C 1
ATOM 2247 O O . VAL A 1 291 ? 16.375 -5.352 6.406 1 97.31 291 VAL A O 1
ATOM 2250 N N . VAL A 1 292 ? 14.812 -4.031 5.559 1 97.44 292 VAL A N 1
ATOM 2251 C CA . VAL A 1 292 ? 13.695 -4.852 6.008 1 97.44 292 VAL A CA 1
ATOM 2252 C C . VAL A 1 292 ? 13.234 -5.766 4.875 1 97.44 292 VAL A C 1
ATOM 2254 O O . VAL A 1 292 ? 12.867 -5.293 3.797 1 97.44 292 VAL A O 1
ATOM 2257 N N . THR A 1 293 ? 13.312 -7.074 5.07 1 97.25 293 THR A N 1
ATOM 2258 C CA . THR A 1 293 ? 13.031 -8.055 4.023 1 97.25 293 THR A CA 1
ATOM 2259 C C . THR A 1 293 ? 12.039 -9.102 4.516 1 97.25 293 THR A C 1
ATOM 2261 O O . THR A 1 293 ? 11.789 -9.211 5.719 1 97.25 293 THR A O 1
ATOM 2264 N N . PRO A 1 294 ? 11.445 -9.883 3.555 1 95.62 294 PRO A N 1
ATOM 2265 C CA . PRO A 1 294 ? 10.578 -10.992 3.984 1 95.62 294 PRO A CA 1
ATOM 2266 C C . PRO A 1 294 ? 11.312 -12 4.867 1 95.62 294 PRO A C 1
ATOM 2268 O O . PRO A 1 294 ? 10.68 -12.688 5.676 1 95.62 294 PRO A O 1
ATOM 2271 N N . GLU A 1 295 ? 12.633 -12.07 4.789 1 93.94 295 GLU A N 1
ATOM 2272 C CA . GLU A 1 295 ? 13.43 -13.062 5.508 1 93.94 295 GLU A CA 1
ATOM 2273 C C . GLU A 1 295 ? 13.688 -12.625 6.945 1 93.94 295 GLU A C 1
ATOM 2275 O O . GLU A 1 295 ? 13.836 -13.469 7.836 1 93.94 295 GLU A O 1
ATOM 2280 N N . ASN A 1 296 ? 13.703 -11.281 7.176 1 95.06 296 ASN A N 1
ATOM 2281 C CA . ASN A 1 296 ? 14.117 -10.859 8.508 1 95.06 296 ASN A CA 1
ATOM 2282 C C . ASN A 1 296 ? 12.992 -10.148 9.25 1 95.06 296 ASN A C 1
ATOM 2284 O O . ASN A 1 296 ? 13.164 -9.719 10.391 1 95.06 296 ASN A O 1
ATOM 2288 N N . GLU A 1 297 ? 11.844 -10.039 8.594 1 95.81 297 GLU A N 1
ATOM 2289 C CA . GLU A 1 297 ? 10.688 -9.398 9.211 1 95.81 297 GLU A CA 1
ATOM 2290 C C . GLU A 1 297 ? 9.438 -10.258 9.07 1 95.81 297 GLU A C 1
ATOM 2292 O O . GLU A 1 297 ? 8.875 -10.359 7.977 1 95.81 297 GLU A O 1
ATOM 2297 N N . ARG A 1 298 ? 8.922 -10.703 10.117 1 92.81 298 ARG A N 1
ATOM 2298 C CA . ARG A 1 298 ? 7.852 -11.695 10.094 1 92.81 298 ARG A CA 1
ATOM 2299 C C . ARG A 1 298 ? 6.543 -11.07 9.617 1 92.81 298 ARG A C 1
ATOM 2301 O O . ARG A 1 298 ? 5.734 -11.742 8.961 1 92.81 298 ARG A O 1
ATOM 2308 N N . ASP A 1 299 ? 6.297 -9.828 9.977 1 96.56 299 ASP A N 1
ATOM 2309 C CA . ASP A 1 299 ? 5.027 -9.195 9.641 1 96.56 299 ASP A CA 1
ATOM 2310 C C . ASP A 1 299 ? 5.152 -8.359 8.367 1 96.56 299 ASP A C 1
ATOM 2312 O O . ASP A 1 299 ? 4.461 -7.348 8.211 1 96.56 299 ASP A O 1
ATOM 2316 N N . TYR A 1 300 ? 6.066 -8.82 7.492 1 97.44 300 TYR A N 1
ATOM 2317 C CA . TYR A 1 300 ? 6.477 -8.07 6.309 1 97.44 300 TYR A CA 1
ATOM 2318 C C . TYR A 1 300 ? 5.266 -7.66 5.477 1 97.44 300 TYR A C 1
ATOM 2320 O O . TYR A 1 300 ? 5.113 -6.488 5.121 1 97.44 300 TYR A O 1
ATOM 2328 N N . VAL A 1 301 ? 4.32 -8.547 5.234 1 97.69 301 VAL A N 1
ATOM 2329 C CA . VAL A 1 301 ? 3.186 -8.32 4.344 1 97.69 301 VAL A CA 1
ATOM 2330 C C . VAL A 1 301 ? 2.244 -7.289 4.957 1 97.69 301 VAL A C 1
ATOM 2332 O O . VAL A 1 301 ? 1.831 -6.34 4.285 1 97.69 301 VAL A O 1
ATOM 2335 N N . GLU A 1 302 ? 1.924 -7.453 6.188 1 96.75 302 GLU A N 1
ATOM 2336 C CA . GLU A 1 302 ? 1.028 -6.512 6.855 1 96.75 302 GLU A CA 1
ATOM 2337 C C . GLU A 1 302 ? 1.657 -5.125 6.949 1 96.75 302 GLU A C 1
ATOM 2339 O O . GLU A 1 302 ? 0.972 -4.113 6.781 1 96.75 302 GLU A O 1
ATOM 2344 N N . ILE A 1 303 ? 2.961 -5.094 7.234 1 98.31 303 ILE A N 1
ATOM 2345 C CA . ILE A 1 303 ? 3.676 -3.824 7.34 1 98.31 303 ILE A CA 1
ATOM 2346 C C . ILE A 1 303 ? 3.549 -3.049 6.031 1 98.31 303 ILE A C 1
ATOM 2348 O O . ILE A 1 303 ? 3.15 -1.883 6.031 1 98.31 303 ILE A O 1
ATOM 2352 N N . VAL A 1 304 ? 3.807 -3.697 4.902 1 98.75 304 VAL A N 1
ATOM 2353 C CA . VAL A 1 304 ? 3.789 -3.029 3.605 1 98.75 304 VAL A CA 1
ATOM 2354 C C . VAL A 1 304 ? 2.367 -2.58 3.275 1 98.75 304 VAL A C 1
ATOM 2356 O O . VAL A 1 304 ? 2.16 -1.469 2.779 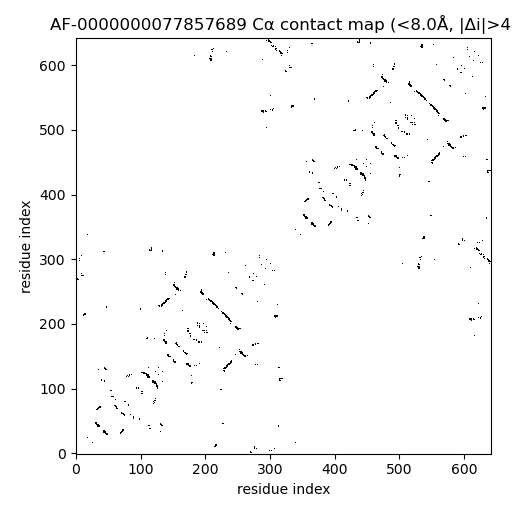1 98.75 304 VAL A O 1
ATOM 2359 N N . ALA A 1 305 ? 1.396 -3.348 3.568 1 97.75 305 ALA A N 1
ATOM 2360 C CA . ALA A 1 305 ? 0.007 -2.979 3.307 1 97.75 305 ALA A CA 1
ATOM 2361 C C . ALA A 1 305 ? -0.407 -1.771 4.145 1 97.75 305 ALA A C 1
ATOM 2363 O O . ALA A 1 305 ? -1.057 -0.852 3.639 1 97.75 305 ALA A O 1
ATOM 2364 N N . ARG A 1 306 ? 0.017 -1.748 5.391 1 97.56 306 ARG A N 1
ATOM 2365 C CA . ARG A 1 306 ? -0.374 -0.673 6.297 1 97.56 306 ARG A CA 1
ATOM 2366 C C . ARG A 1 306 ? 0.31 0.637 5.922 1 97.56 306 ARG A C 1
ATOM 2368 O O . ARG A 1 306 ? -0.232 1.718 6.16 1 97.56 306 ARG A O 1
ATOM 2375 N N . LEU A 1 307 ? 1.457 0.521 5.309 1 98.75 307 LEU A N 1
ATOM 2376 C CA . LEU A 1 307 ? 2.16 1.717 4.855 1 98.75 307 LEU A CA 1
ATOM 2377 C C . LEU A 1 307 ? 1.409 2.385 3.705 1 98.75 307 LEU A C 1
ATOM 2379 O O . LEU A 1 307 ? 1.691 3.533 3.359 1 98.75 307 LEU A O 1
ATOM 2383 N N . HIS A 1 308 ? 0.448 1.643 3.08 1 98.56 308 HIS A N 1
ATOM 2384 C CA . HIS A 1 308 ? -0.216 2.119 1.872 1 98.56 308 HIS A CA 1
ATOM 2385 C C . HIS A 1 308 ? -1.727 1.925 1.961 1 98.56 308 HIS A C 1
ATOM 2387 O O . HIS A 1 308 ? -2.348 1.413 1.026 1 98.56 308 HIS A O 1
ATOM 2393 N N . ARG A 1 309 ? -2.229 2.373 3.027 1 97.12 309 ARG A N 1
ATOM 2394 C CA . ARG A 1 309 ? -3.654 2.223 3.299 1 97.12 309 ARG A CA 1
ATOM 2395 C C . ARG A 1 309 ? -4.492 2.936 2.242 1 97.12 309 ARG A C 1
ATOM 2397 O O . ARG A 1 309 ? -4.207 4.082 1.885 1 97.12 309 ARG A O 1
ATOM 2404 N N . ARG A 1 310 ? -5.469 2.229 1.709 1 96.12 310 ARG A N 1
ATOM 2405 C CA . ARG A 1 310 ? -6.484 2.9 0.904 1 96.12 310 ARG A CA 1
ATOM 2406 C C . ARG A 1 310 ? -7.449 3.688 1.785 1 96.12 310 ARG A C 1
ATOM 2408 O O . ARG A 1 310 ? -8.117 3.113 2.646 1 96.12 310 ARG A O 1
ATOM 2415 N N . LEU A 1 311 ? -7.551 4.957 1.548 1 95.88 311 LEU A N 1
ATOM 2416 C CA . LEU A 1 311 ? -8.391 5.824 2.369 1 95.88 311 LEU A CA 1
ATOM 2417 C C . LEU A 1 311 ? -9.828 5.82 1.867 1 95.88 311 LEU A C 1
ATOM 2419 O O . LEU A 1 311 ? -10.07 5.664 0.669 1 95.88 311 LEU A O 1
ATOM 2423 N N . GLU A 1 312 ? -10.766 6.066 2.723 1 91.75 312 GLU A N 1
ATOM 2424 C CA . GLU A 1 312 ? -12.195 5.988 2.434 1 91.75 312 GLU A CA 1
ATOM 2425 C C . GLU A 1 312 ? -12.703 7.277 1.792 1 91.75 312 GLU A C 1
ATOM 2427 O O . GLU A 1 312 ? -13.898 7.41 1.511 1 91.75 312 GLU A O 1
ATOM 2432 N N . PHE A 1 313 ? -11.836 8.195 1.558 1 95.75 313 PHE A N 1
ATOM 2433 C CA . PHE A 1 313 ? -12.164 9.523 1.049 1 95.75 313 PHE A CA 1
ATOM 2434 C C . PHE A 1 313 ? -11.609 9.719 -0.355 1 95.75 313 PHE A C 1
ATOM 2436 O O . PHE A 1 313 ? -10.68 9.023 -0.762 1 95.75 313 PHE A O 1
ATOM 2443 N N . PRO A 1 314 ? -12.227 10.68 -1.073 1 94.94 314 PRO A N 1
ATOM 2444 C CA . PRO A 1 314 ? -11.547 11.055 -2.314 1 94.94 314 PRO A CA 1
ATOM 2445 C C . PRO A 1 314 ? -10.125 11.547 -2.082 1 94.94 314 PRO A C 1
ATOM 2447 O O . PRO A 1 314 ? -9.859 12.242 -1.093 1 94.94 314 PRO A O 1
ATOM 2450 N N . VAL A 1 315 ? -9.25 11.109 -2.916 1 95.62 315 VAL A N 1
ATOM 2451 C CA . VAL A 1 315 ? -7.863 11.539 -2.82 1 95.62 315 VAL A CA 1
ATOM 2452 C C . VAL A 1 315 ? -7.484 12.344 -4.062 1 95.62 315 VAL A C 1
ATOM 2454 O O . VAL A 1 315 ? -8.25 12.398 -5.027 1 95.62 315 VAL A O 1
ATOM 2457 N N . CYS A 1 316 ? -6.328 12.891 -4.012 1 92.25 316 CYS A N 1
ATOM 2458 C CA . CYS A 1 316 ? -5.824 13.719 -5.102 1 92.25 316 CYS A CA 1
ATOM 2459 C C . CYS A 1 316 ? -5.711 12.914 -6.391 1 92.25 316 CYS A C 1
ATOM 2461 O O . CYS A 1 316 ? -5.09 11.852 -6.41 1 92.25 316 CYS A O 1
ATOM 2463 N N . THR A 1 317 ? -6.297 13.289 -7.41 1 81.62 317 THR A N 1
ATOM 2464 C CA . THR A 1 317 ? -6.141 12.758 -8.758 1 81.62 317 THR A CA 1
ATOM 2465 C C . THR A 1 317 ? -5.605 13.828 -9.703 1 81.62 317 THR A C 1
ATOM 2467 O O . THR A 1 317 ? -6.293 14.812 -9.984 1 81.62 317 THR A O 1
ATOM 2470 N N . ALA A 1 318 ? -4.297 14.438 -9.102 1 64.06 318 ALA A N 1
ATOM 2471 C CA . ALA A 1 318 ? -3.617 15.641 -9.57 1 64.06 318 ALA A CA 1
ATOM 2472 C C . ALA A 1 318 ? -4.137 16.062 -10.945 1 64.06 318 ALA A C 1
ATOM 2474 O O . ALA A 1 318 ? -4.23 15.242 -11.859 1 64.06 318 ALA A O 1
ATOM 2475 N N . PRO A 1 319 ? -4.641 17.203 -10.844 1 46.88 319 PRO A N 1
ATOM 2476 C CA . PRO A 1 319 ? -4.984 17.984 -12.031 1 46.88 319 PRO A CA 1
ATOM 2477 C C . PRO A 1 319 ? -3.809 18.141 -12.992 1 46.88 319 PRO A C 1
ATOM 2479 O O . PRO A 1 319 ? -2.65 18.062 -12.578 1 46.88 319 PRO A O 1
ATOM 2482 N N . MET A 1 320 ? -3.781 17.594 -14.188 1 39.22 320 MET A N 1
ATOM 2483 C CA . MET A 1 320 ? -2.896 18.172 -15.188 1 39.22 320 MET A CA 1
ATOM 2484 C C . MET A 1 320 ? -2.842 19.688 -15.047 1 39.22 320 MET A C 1
ATOM 2486 O O . MET A 1 320 ? -3.877 20.344 -14.914 1 39.22 320 MET A O 1
ATOM 2490 N N . GLY A 1 321 ? -1.79 20.312 -14.289 1 32.62 321 GLY A N 1
ATOM 2491 C CA . GLY A 1 321 ? -1.624 21.703 -14.711 1 32.62 321 GLY A CA 1
ATOM 2492 C C . GLY A 1 321 ? -1.988 21.922 -16.172 1 32.62 321 GLY A C 1
ATOM 2493 O O . GLY A 1 321 ? -1.941 20.984 -16.969 1 32.62 321 GLY A O 1
ATOM 2494 N N . MET B 1 1 ? -8.133 2.467 -27.172 1 85.44 1 MET B N 1
ATOM 2495 C CA . MET B 1 1 ? -7.348 3.51 -26.516 1 85.44 1 MET B CA 1
ATOM 2496 C C . MET B 1 1 ? -6.363 2.904 -25.516 1 85.44 1 MET B C 1
ATOM 2498 O O . MET B 1 1 ? -6.66 1.892 -24.891 1 85.44 1 MET B O 1
ATOM 2502 N N . PRO B 1 2 ? -5.195 3.469 -25.5 1 94.69 2 PRO B N 1
ATOM 2503 C CA . PRO B 1 2 ? -4.219 2.938 -24.547 1 94.69 2 PRO B CA 1
ATOM 2504 C C . PRO B 1 2 ? -4.703 3.016 -23.094 1 94.69 2 PRO B C 1
ATOM 2506 O O . PRO B 1 2 ? -5.387 3.971 -22.719 1 94.69 2 PRO B O 1
ATOM 2509 N N . LYS B 1 3 ? -4.426 2.006 -22.375 1 97.25 3 LYS B N 1
ATOM 2510 C CA . LYS B 1 3 ? -4.805 1.957 -20.969 1 97.25 3 LYS B CA 1
ATOM 2511 C C . LYS B 1 3 ? -4.027 2.984 -20.156 1 97.25 3 LYS B C 1
ATOM 2513 O O . LYS B 1 3 ? -2.842 3.215 -20.406 1 97.25 3 LYS B O 1
ATOM 2518 N N . THR B 1 4 ? -4.699 3.619 -19.203 1 97.25 4 THR B N 1
ATOM 2519 C CA . THR B 1 4 ? -3.973 4.379 -18.188 1 97.25 4 THR B CA 1
ATOM 2520 C C . THR B 1 4 ? -3.285 3.445 -17.203 1 97.25 4 THR B C 1
ATOM 2522 O O . THR B 1 4 ? -3.609 2.258 -17.125 1 97.25 4 THR B O 1
ATOM 2525 N N . ILE B 1 5 ? -2.357 3.932 -16.469 1 98 5 ILE B N 1
ATOM 2526 C CA . ILE B 1 5 ? -1.711 3.115 -15.445 1 98 5 ILE B CA 1
ATOM 2527 C C . ILE B 1 5 ? -2.748 2.645 -14.43 1 98 5 ILE B C 1
ATOM 2529 O O . ILE B 1 5 ? -2.686 1.509 -13.953 1 98 5 ILE B O 1
ATOM 2533 N N . LEU B 1 6 ? -3.691 3.514 -14.117 1 97.5 6 LEU B N 1
ATOM 2534 C CA . LEU B 1 6 ? -4.75 3.121 -13.188 1 97.5 6 LEU B CA 1
ATOM 2535 C C . LEU B 1 6 ? -5.57 1.969 -13.758 1 97.5 6 LEU B C 1
ATOM 2537 O O . LEU B 1 6 ? -5.926 1.037 -13.031 1 97.5 6 LEU B O 1
ATOM 2541 N N . ASP B 1 7 ? -5.883 2.018 -15.055 1 98.06 7 ASP B N 1
ATOM 2542 C CA . ASP B 1 7 ? -6.582 0.911 -15.695 1 98.06 7 ASP B CA 1
ATOM 2543 C C . ASP B 1 7 ? -5.828 -0.403 -15.508 1 98.06 7 ASP B C 1
ATOM 2545 O O . ASP B 1 7 ? -6.434 -1.435 -15.203 1 98.06 7 ASP B O 1
ATOM 2549 N N . ILE B 1 8 ? -4.562 -0.308 -15.703 1 98.38 8 ILE B N 1
ATOM 2550 C CA . ILE B 1 8 ? -3.695 -1.479 -15.617 1 98.38 8 ILE B CA 1
ATOM 2551 C C . ILE B 1 8 ? -3.758 -2.07 -14.211 1 98.38 8 ILE B C 1
ATOM 2553 O O . ILE B 1 8 ? -3.941 -3.279 -14.047 1 98.38 8 ILE B O 1
ATOM 2557 N N . VAL B 1 9 ? -3.639 -1.252 -13.219 1 98.56 9 VAL B N 1
ATOM 2558 C CA . VAL B 1 9 ? -3.65 -1.699 -11.828 1 98.56 9 VAL B CA 1
ATOM 2559 C C . VAL B 1 9 ? -5.027 -2.25 -11.477 1 98.56 9 VAL B C 1
ATOM 2561 O O . VAL B 1 9 ? -5.141 -3.283 -10.812 1 98.56 9 VAL B O 1
ATOM 2564 N N . LYS B 1 10 ? -6.117 -1.66 -12.008 1 97.5 10 LYS B N 1
ATOM 2565 C CA . LYS B 1 10 ? -7.484 -2.086 -11.727 1 97.5 10 LYS B CA 1
ATOM 2566 C C . LYS B 1 10 ? -7.785 -3.43 -12.391 1 97.5 10 LYS B C 1
ATOM 2568 O O . LYS B 1 10 ? -8.609 -4.203 -11.883 1 97.5 10 LYS B O 1
ATOM 2573 N N . GLU B 1 11 ? -7.105 -3.664 -13.453 1 96.5 11 GLU B N 1
ATOM 2574 C CA . GLU B 1 11 ? -7.297 -4.949 -14.125 1 96.5 11 GLU B CA 1
ATOM 2575 C C . GLU B 1 11 ? -6.785 -6.102 -13.266 1 96.5 11 GLU B C 1
ATOM 2577 O O . GLU B 1 11 ? -7.348 -7.195 -13.281 1 96.5 11 GLU B O 1
ATOM 2582 N N . CYS B 1 12 ? -5.746 -5.816 -12.562 1 97.56 12 CYS B N 1
ATOM 2583 C CA . CYS B 1 12 ? -5.184 -6.84 -11.688 1 97.56 12 CYS B CA 1
ATOM 2584 C C . CYS B 1 12 ? -5.922 -6.887 -10.359 1 97.56 12 CYS B C 1
ATOM 2586 O O . CYS B 1 12 ? -6.352 -7.953 -9.914 1 97.56 12 CYS B O 1
ATOM 2588 N N . ASP B 1 13 ? -6.066 -5.727 -9.695 1 97.94 13 ASP B N 1
ATOM 2589 C CA . ASP B 1 13 ? -6.848 -5.59 -8.469 1 97.94 13 ASP B CA 1
ATOM 2590 C C . ASP B 1 13 ? -8.305 -5.266 -8.781 1 97.94 13 ASP B C 1
ATOM 2592 O O . ASP B 1 13 ? -8.75 -4.129 -8.609 1 97.94 13 ASP B O 1
ATOM 2596 N N . ASN B 1 14 ? -9.031 -6.301 -9.109 1 96.62 14 ASN B N 1
ATOM 2597 C CA . ASN B 1 14 ? -10.32 -6.012 -9.727 1 96.62 14 ASN B CA 1
ATOM 2598 C C . ASN B 1 14 ? -11.484 -6.508 -8.875 1 96.62 14 ASN B C 1
ATOM 2600 O O . ASN B 1 14 ? -12.641 -6.422 -9.281 1 96.62 14 ASN B O 1
ATOM 2604 N N . PHE B 1 15 ? -11.211 -7.047 -7.715 1 96.81 15 PHE B N 1
ATOM 2605 C CA . PHE B 1 15 ? -12.297 -7.312 -6.777 1 96.81 15 PHE B CA 1
ATOM 2606 C C . PHE B 1 15 ? -12.688 -6.047 -6.02 1 96.81 15 PHE B C 1
ATOM 2608 O O . PHE B 1 15 ? -11.82 -5.289 -5.582 1 96.81 15 PHE B O 1
ATOM 2615 N N . ILE B 1 16 ? -13.828 -5.848 -5.887 1 94.44 16 ILE B N 1
ATOM 2616 C CA . ILE B 1 16 ? -14.375 -4.617 -5.32 1 94.44 16 ILE B CA 1
ATOM 2617 C C . ILE B 1 16 ? -13.852 -4.426 -3.9 1 94.44 16 ILE B C 1
ATOM 2619 O O . ILE B 1 16 ? -13.789 -5.379 -3.123 1 94.44 16 ILE B O 1
ATOM 2623 N N . HIS B 1 17 ? -13.43 -3.18 -3.602 1 90.94 17 HIS B N 1
ATOM 2624 C CA . HIS B 1 17 ? -13 -2.834 -2.252 1 90.94 17 HIS B CA 1
ATOM 2625 C C . HIS B 1 17 ? -14.195 -2.51 -1.359 1 90.94 17 HIS B C 1
ATOM 2627 O O . HIS B 1 17 ? -15.141 -1.851 -1.797 1 90.94 17 HIS B O 1
ATOM 2633 N N . PRO B 1 18 ? -14.133 -2.881 -0.125 1 86.12 18 PRO B N 1
ATOM 2634 C CA . PRO B 1 18 ? -15.273 -2.621 0.757 1 86.12 18 PRO B CA 1
ATOM 2635 C C . PRO B 1 18 ? -15.555 -1.13 0.94 1 86.12 18 PRO B C 1
ATOM 2637 O O . PRO B 1 18 ? -16.703 -0.733 1.143 1 86.12 18 PRO B O 1
ATOM 2640 N N . THR B 1 19 ? -14.523 -0.316 0.879 1 81 19 THR B N 1
ATOM 2641 C CA . THR B 1 19 ? -14.703 1.105 1.155 1 81 19 THR B CA 1
ATOM 2642 C C . THR B 1 19 ? -15.203 1.839 -0.086 1 81 19 THR B C 1
ATOM 2644 O O . THR B 1 19 ? -15.695 2.963 0.008 1 81 19 THR B O 1
ATOM 2647 N N . GLU B 1 20 ? -15.047 1.235 -1.246 1 83.5 20 GLU B N 1
ATOM 2648 C CA . GLU B 1 20 ? -15.484 1.866 -2.488 1 83.5 20 GLU B CA 1
ATOM 2649 C C . GLU B 1 20 ? -17.016 1.863 -2.598 1 83.5 20 GLU B C 1
ATOM 2651 O O . GLU B 1 20 ? -17.609 2.873 -2.971 1 83.5 20 GLU B O 1
ATOM 2656 N N . ASP B 1 21 ? -17.594 0.745 -2.379 1 84.88 21 ASP B N 1
ATOM 2657 C CA . ASP B 1 21 ? -19.031 0.531 -2.42 1 84.88 21 ASP B CA 1
ATOM 2658 C C . ASP B 1 21 ? -19.453 -0.587 -1.469 1 84.88 21 ASP B C 1
ATOM 2660 O O . ASP B 1 21 ? -19.562 -1.745 -1.874 1 84.88 21 ASP B O 1
ATOM 2664 N N . PRO B 1 22 ? -19.688 -0.124 -0.289 1 83.94 22 PRO B N 1
ATOM 2665 C CA . PRO B 1 22 ? -19.969 -1.133 0.734 1 83.94 22 PRO B CA 1
ATOM 2666 C C . PRO B 1 22 ? -21.188 -1.994 0.388 1 83.94 22 PRO B C 1
ATOM 2668 O O . PRO B 1 22 ? -21.203 -3.195 0.673 1 83.94 22 PRO B O 1
ATOM 2671 N N . ILE B 1 23 ? -22.203 -1.421 -0.209 1 87.81 23 ILE B N 1
ATOM 2672 C CA . ILE B 1 23 ? -23.422 -2.156 -0.562 1 87.81 23 ILE B CA 1
ATOM 2673 C C . ILE B 1 23 ? -23.109 -3.18 -1.648 1 87.81 23 ILE B C 1
ATOM 2675 O O . ILE B 1 23 ? -23.422 -4.363 -1.505 1 87.81 23 ILE B O 1
ATOM 2679 N N . LYS B 1 24 ? -22.484 -2.729 -2.652 1 93 24 LYS B N 1
ATOM 2680 C CA . LYS B 1 24 ? -22.125 -3.631 -3.744 1 93 24 LYS B CA 1
ATOM 2681 C C . LYS B 1 24 ? -21.156 -4.715 -3.266 1 93 24 LYS B C 1
ATOM 2683 O O . LYS B 1 24 ? -21.234 -5.859 -3.721 1 93 24 LYS B O 1
ATOM 2688 N N . TYR B 1 25 ? -20.219 -4.344 -2.398 1 92.62 25 TYR B N 1
ATOM 2689 C CA . TYR B 1 25 ? -19.266 -5.305 -1.832 1 92.62 25 TYR B CA 1
ATOM 2690 C C . TYR B 1 25 ? -20 -6.438 -1.126 1 92.62 25 TYR B C 1
ATOM 2692 O O . TYR B 1 25 ? -19.719 -7.613 -1.37 1 92.62 25 TYR B O 1
ATOM 2700 N N . THR B 1 26 ? -20.984 -6.07 -0.346 1 90.62 26 THR B N 1
ATOM 2701 C CA . THR B 1 26 ? -21.75 -7.055 0.403 1 90.62 26 THR B CA 1
ATOM 2702 C C . THR B 1 26 ? -22.562 -7.945 -0.542 1 90.62 26 THR B C 1
ATOM 2704 O O . THR B 1 26 ? -22.609 -9.164 -0.364 1 90.62 26 THR B O 1
ATOM 2707 N N . GLN B 1 27 ? -23.156 -7.344 -1.519 1 94.62 27 GLN B N 1
ATOM 2708 C CA . GLN B 1 27 ? -23.922 -8.094 -2.502 1 94.62 27 GLN B CA 1
ATOM 2709 C C . GLN B 1 27 ? -23.031 -9.078 -3.266 1 94.62 27 GLN B C 1
ATOM 2711 O O . GLN B 1 27 ? -23.438 -10.219 -3.5 1 94.62 27 GLN B O 1
ATOM 2716 N N . THR B 1 28 ? -21.906 -8.617 -3.598 1 95.31 28 THR B N 1
ATOM 2717 C CA . THR B 1 28 ? -20.969 -9.469 -4.324 1 95.31 28 THR B CA 1
ATOM 2718 C C . THR B 1 28 ? -20.531 -10.648 -3.457 1 95.31 28 THR B C 1
ATOM 2720 O O . THR B 1 28 ? -20.469 -11.781 -3.928 1 95.31 28 THR B O 1
ATOM 2723 N N . LEU B 1 29 ? -20.281 -10.375 -2.211 1 93.38 29 LEU B N 1
ATOM 2724 C CA . LEU B 1 29 ? -19.812 -11.414 -1.309 1 93.38 29 LEU B CA 1
ATOM 2725 C C . LEU B 1 29 ? -20.875 -12.492 -1.113 1 93.38 29 LEU B C 1
ATOM 2727 O O . LEU B 1 29 ? -20.547 -13.641 -0.802 1 93.38 29 LEU B O 1
ATOM 2731 N N . GLN B 1 30 ? -22.125 -12.148 -1.365 1 94.88 30 GLN B N 1
ATOM 2732 C CA . GLN B 1 30 ? -23.219 -13.102 -1.203 1 94.88 30 GLN B CA 1
ATOM 2733 C C . GLN B 1 30 ? -23.203 -14.156 -2.307 1 94.88 30 GLN B C 1
ATOM 2735 O O . GLN B 1 30 ? -23.891 -15.18 -2.207 1 94.88 30 GLN B O 1
ATOM 2740 N N . THR B 1 31 ? -22.438 -13.922 -3.27 1 96.88 31 THR B N 1
ATOM 2741 C CA . THR B 1 31 ? -22.328 -14.898 -4.348 1 96.88 31 THR B CA 1
ATOM 2742 C C . THR B 1 31 ? -21.172 -15.859 -4.086 1 96.88 31 THR B C 1
ATOM 2744 O O . THR B 1 31 ? -20.844 -16.688 -4.93 1 96.88 31 THR B O 1
ATOM 2747 N N . TYR B 1 32 ? -20.609 -15.727 -2.957 1 98.06 32 TYR B N 1
ATOM 2748 C CA . TYR B 1 32 ? -19.516 -16.594 -2.545 1 98.06 32 TYR B CA 1
ATOM 2749 C C . TYR B 1 32 ? -19.812 -17.25 -1.203 1 98.06 32 TYR B C 1
ATOM 2751 O O . TYR B 1 32 ? -20.672 -16.797 -0.459 1 98.06 32 TYR B O 1
ATOM 2759 N N . TYR B 1 33 ? -19.156 -18.344 -0.941 1 98.5 33 TYR B N 1
ATOM 2760 C CA . TYR B 1 33 ? -19.109 -18.984 0.366 1 98.5 33 TYR B CA 1
ATOM 2761 C C . TYR B 1 33 ? -17.766 -18.766 1.044 1 98.5 33 TYR B C 1
ATOM 2763 O O . TYR B 1 33 ? -16.719 -18.859 0.401 1 98.5 33 TYR B O 1
ATOM 2771 N N . ALA B 1 34 ? -17.812 -18.422 2.344 1 98.19 34 ALA B N 1
ATOM 2772 C CA . ALA B 1 34 ? -16.578 -18.281 3.107 1 98.19 34 ALA B CA 1
ATOM 2773 C C . ALA B 1 34 ? -16 -19.625 3.496 1 98.19 34 ALA B C 1
ATOM 2775 O O . ALA B 1 34 ? -16.703 -20.484 4.047 1 98.19 34 ALA B O 1
ATOM 2776 N N . PHE B 1 35 ? -14.75 -19.922 3.133 1 98.56 35 PHE B N 1
ATOM 2777 C CA . PHE B 1 35 ? -14.031 -21.094 3.594 1 98.56 35 PHE B CA 1
ATOM 2778 C C . PHE B 1 35 ? -13.531 -20.906 5.02 1 98.56 35 PHE B C 1
ATOM 2780 O O . PHE B 1 35 ? -12.789 -19.953 5.305 1 98.56 35 PHE B O 1
ATOM 2787 N N . ARG B 1 36 ? -13.828 -21.828 5.918 1 97.38 36 ARG B N 1
ATOM 2788 C CA . ARG B 1 36 ? -13.586 -21.609 7.34 1 97.38 36 ARG B CA 1
ATOM 2789 C C . ARG B 1 36 ? -13.023 -22.875 8 1 97.38 36 ARG B C 1
ATOM 2791 O O . ARG B 1 36 ? -13.188 -23.984 7.477 1 97.38 36 ARG B O 1
ATOM 2798 N N . LEU B 1 37 ? -12.352 -22.641 9.07 1 96.56 37 LEU B N 1
ATOM 2799 C CA . LEU B 1 37 ? -11.992 -23.641 10.062 1 96.56 37 LEU B CA 1
ATOM 2800 C C . LEU B 1 37 ? -12.625 -23.328 11.414 1 96.56 37 LEU B C 1
ATOM 2802 O O . LEU B 1 37 ? -12.773 -22.156 11.773 1 96.56 37 LEU B O 1
ATOM 2806 N N . PRO B 1 38 ? -12.977 -24.297 12.156 1 93.19 38 PRO B N 1
ATOM 2807 C CA . PRO B 1 38 ? -13.664 -24.062 13.43 1 93.19 38 PRO B CA 1
ATOM 2808 C C . PRO B 1 38 ? -12.836 -23.203 14.391 1 93.19 38 PRO B C 1
ATOM 2810 O O . PRO B 1 38 ? -13.398 -22.422 15.156 1 93.19 38 PRO B O 1
ATOM 2813 N N . ASP B 1 39 ? -11.609 -23.297 14.344 1 91 39 ASP B N 1
ATOM 2814 C CA . ASP B 1 39 ? -10.773 -22.625 15.328 1 91 39 ASP B CA 1
ATOM 2815 C C . ASP B 1 39 ? -10.156 -21.344 14.75 1 91 39 ASP B C 1
ATOM 2817 O O . ASP B 1 39 ? -9.203 -20.797 15.305 1 91 39 ASP B O 1
ATOM 2821 N N . CYS B 1 40 ? -10.609 -20.938 13.672 1 92.12 40 CYS B N 1
ATOM 2822 C CA . CYS B 1 40 ? -10.172 -19.688 13.062 1 92.12 40 CYS B CA 1
ATOM 2823 C C . CYS B 1 40 ? -11.344 -18.734 12.891 1 92.12 40 CYS B C 1
ATOM 2825 O O . CYS B 1 40 ? -12.297 -19.031 12.164 1 92.12 40 CYS B O 1
ATOM 2827 N N . PRO B 1 41 ? -11.258 -17.609 13.578 1 89 41 PRO B N 1
ATOM 2828 C CA . PRO B 1 41 ? -12.398 -16.703 13.547 1 89 41 PRO B CA 1
ATOM 2829 C C . PRO B 1 41 ? -12.523 -15.961 12.211 1 89 41 PRO B C 1
ATOM 2831 O O . PRO B 1 41 ? -13.578 -15.398 11.914 1 89 41 PRO B O 1
ATOM 2834 N N . THR B 1 42 ? -11.523 -15.938 11.414 1 92.62 42 THR B N 1
ATOM 2835 C CA . THR B 1 42 ? -11.516 -15.219 10.148 1 92.62 42 THR B CA 1
ATOM 2836 C C . THR B 1 42 ? -11.617 -16.188 8.977 1 92.62 42 THR B C 1
ATOM 2838 O O . THR B 1 42 ? -11.023 -17.266 9 1 92.62 42 THR B O 1
ATOM 2841 N N . PRO B 1 43 ? -12.406 -15.805 7.93 1 95.75 43 PRO B N 1
ATOM 2842 C CA . PRO B 1 43 ? -12.406 -16.641 6.734 1 95.75 43 PRO B CA 1
ATOM 2843 C C . PRO B 1 43 ? -11.016 -16.828 6.137 1 95.75 43 PRO B C 1
ATOM 2845 O O . PRO B 1 43 ? -10.164 -15.945 6.254 1 95.75 43 PRO B O 1
ATOM 2848 N N . LEU B 1 44 ? -10.852 -17.906 5.426 1 97.62 44 LEU B N 1
ATOM 2849 C CA . LEU B 1 44 ? -9.547 -18.219 4.848 1 97.62 44 LEU B CA 1
ATOM 2850 C C . LEU B 1 44 ? -9.555 -18.016 3.338 1 97.62 44 LEU B C 1
ATOM 2852 O O . LEU B 1 44 ? -8.492 -17.969 2.707 1 97.62 44 LEU B O 1
ATOM 2856 N N . GLY B 1 45 ? -10.688 -17.859 2.762 1 98.19 45 GLY B N 1
ATOM 2857 C CA . GLY B 1 45 ? -10.914 -17.656 1.34 1 98.19 45 GLY B CA 1
ATOM 2858 C C . GLY B 1 45 ? -12.383 -17.641 0.963 1 98.19 45 GLY B C 1
ATOM 2859 O O . GLY B 1 45 ? -13.25 -17.781 1.826 1 98.19 45 GLY B O 1
ATOM 2860 N N . TYR B 1 46 ? -12.648 -17.469 -0.299 1 98.31 46 TYR B N 1
ATOM 2861 C CA . TYR B 1 46 ? -14.023 -17.438 -0.798 1 98.31 46 TYR B CA 1
ATOM 2862 C C . TYR B 1 46 ? -14.203 -18.391 -1.969 1 98.31 46 TYR B C 1
ATOM 2864 O O . TYR B 1 46 ? -13.43 -18.359 -2.93 1 98.31 46 TYR B O 1
ATOM 2872 N N . ILE B 1 47 ? -15.188 -19.188 -1.854 1 98.5 47 ILE B N 1
ATOM 2873 C CA . ILE B 1 47 ? -15.547 -20.141 -2.893 1 98.5 47 ILE B CA 1
ATOM 2874 C C . ILE B 1 47 ? -16.781 -19.656 -3.637 1 98.5 47 ILE B C 1
ATOM 2876 O O . ILE B 1 47 ? -17.828 -19.438 -3.025 1 98.5 47 ILE B O 1
ATOM 2880 N N . PRO B 1 48 ? -16.672 -19.484 -4.949 1 97.5 48 PRO B N 1
ATOM 2881 C CA . PRO B 1 48 ? -17.891 -19.094 -5.664 1 97.5 48 PRO B CA 1
ATOM 2882 C C . PRO B 1 48 ? -19.031 -20.094 -5.492 1 97.5 48 PRO B C 1
ATOM 2884 O O . PRO B 1 48 ? -18.797 -21.297 -5.484 1 97.5 48 PRO B O 1
ATOM 2887 N N . ALA B 1 49 ? -20.219 -19.594 -5.426 1 97.69 49 ALA B N 1
ATOM 2888 C CA . ALA B 1 49 ? -21.406 -20.422 -5.266 1 97.69 49 ALA B CA 1
ATOM 2889 C C . ALA B 1 49 ? -21.516 -21.453 -6.391 1 97.69 49 ALA B C 1
ATOM 2891 O O . ALA B 1 49 ? -21.969 -22.578 -6.172 1 97.69 49 ALA B O 1
ATOM 2892 N N . SER B 1 50 ? -21.078 -21.109 -7.566 1 95.88 50 SER B N 1
ATOM 2893 C CA . SER B 1 50 ? -21.172 -21.984 -8.734 1 95.88 50 SER B CA 1
ATOM 2894 C C . SER B 1 50 ? -20.266 -23.188 -8.578 1 95.88 50 SER B C 1
ATOM 2896 O O . SER B 1 50 ? -20.453 -24.203 -9.266 1 95.88 50 SER B O 1
ATOM 2898 N N . ILE B 1 51 ? -19.266 -23.094 -7.715 1 97.44 51 ILE B N 1
ATOM 2899 C CA . ILE B 1 51 ? -18.281 -24.156 -7.539 1 97.44 51 ILE B CA 1
ATOM 2900 C C . ILE B 1 51 ? -18.812 -25.188 -6.535 1 97.44 51 ILE B C 1
ATOM 2902 O O . ILE B 1 51 ? -18.438 -26.359 -6.582 1 97.44 51 ILE B O 1
ATOM 2906 N N . ILE B 1 52 ? -19.688 -24.844 -5.652 1 98.12 52 ILE B N 1
ATOM 2907 C CA . ILE B 1 52 ? -20.125 -25.625 -4.5 1 98.12 52 ILE B CA 1
ATOM 2908 C C . ILE B 1 52 ? -20.719 -26.953 -4.973 1 98.12 52 ILE B C 1
ATOM 2910 O O . ILE B 1 52 ? -20.312 -28.016 -4.5 1 98.12 52 ILE B O 1
ATOM 2914 N N . PRO B 1 53 ? -21.531 -26.938 -6.059 1 97.5 53 PRO B N 1
ATOM 2915 C CA . PRO B 1 53 ? -22.141 -28.203 -6.461 1 97.5 53 PRO B CA 1
ATOM 2916 C C . PRO B 1 53 ? -21.156 -29.094 -7.234 1 97.5 53 PRO B C 1
ATOM 2918 O O . PRO B 1 53 ? -21.438 -30.266 -7.465 1 97.5 53 PRO B O 1
ATOM 2921 N N . GLN B 1 54 ? -20.062 -28.547 -7.555 1 97.56 54 GLN B N 1
ATOM 2922 C CA . GLN B 1 54 ? -19.141 -29.266 -8.422 1 97.56 54 GLN B CA 1
ATOM 2923 C C . GLN B 1 54 ? -18.078 -30.016 -7.602 1 97.56 54 GLN B C 1
ATOM 2925 O O . GLN B 1 54 ? -17.328 -30.828 -8.141 1 97.56 54 GLN B O 1
ATOM 2930 N N . VAL B 1 55 ? -17.984 -29.703 -6.348 1 98.19 55 VAL B N 1
ATOM 2931 C CA . VAL B 1 55 ? -17 -30.328 -5.469 1 98.19 55 VAL B CA 1
ATOM 2932 C C . VAL B 1 55 ? -17.641 -31.516 -4.746 1 98.19 55 VAL B C 1
ATOM 2934 O O . VAL B 1 55 ? -18.797 -31.438 -4.324 1 98.19 55 VAL B O 1
ATOM 2937 N N . ILE B 1 56 ? -16.859 -32.594 -4.613 1 97.81 56 ILE B N 1
ATOM 2938 C CA . ILE B 1 56 ? -17.328 -33.75 -3.85 1 97.81 56 ILE B CA 1
ATOM 2939 C C . ILE B 1 56 ? -16.984 -33.562 -2.373 1 97.81 56 ILE B C 1
ATOM 2941 O O . ILE B 1 56 ? -15.883 -33.906 -1.934 1 97.81 56 ILE B O 1
ATOM 2945 N N . TRP B 1 57 ? -17.984 -33.094 -1.668 1 97.44 57 TRP B N 1
ATOM 2946 C CA . TRP B 1 57 ? -17.828 -32.844 -0.243 1 97.44 57 TRP B CA 1
ATOM 2947 C C . TRP B 1 57 ? -18.156 -34.062 0.588 1 97.44 57 TRP B C 1
ATOM 2949 O O . TRP B 1 57 ? -19.25 -34.625 0.491 1 97.44 57 TRP B O 1
ATOM 2959 N N . SER B 1 58 ? -17.266 -34.531 1.382 1 95.19 58 SER B N 1
ATOM 2960 C CA . SER B 1 58 ? -17.594 -35.594 2.35 1 95.19 58 SER B CA 1
ATOM 2961 C C . SER B 1 58 ? -18.312 -35.031 3.562 1 95.19 58 SER B C 1
ATOM 2963 O O . SER B 1 58 ? -17.781 -34.156 4.266 1 95.19 58 SER B O 1
ATOM 2965 N N . PRO B 1 59 ? -19.453 -35.469 3.871 1 94.94 59 PRO B N 1
ATOM 2966 C CA . PRO B 1 59 ? -20.172 -34.969 5.047 1 94.94 59 PRO B CA 1
ATOM 2967 C C . PRO B 1 59 ? -19.438 -35.281 6.355 1 94.94 59 PRO B C 1
ATOM 2969 O O . PRO B 1 59 ? -19.75 -34.688 7.395 1 94.94 59 PRO B O 1
ATOM 2972 N N . GLU B 1 60 ? -18.516 -36.156 6.258 1 94.12 60 GLU B N 1
ATOM 2973 C CA . GLU B 1 60 ? -17.734 -36.531 7.441 1 94.12 60 GLU B CA 1
ATOM 2974 C C . GLU B 1 60 ? -16.828 -35.375 7.871 1 94.12 60 GLU B C 1
ATOM 2976 O O . GLU B 1 60 ? -16.578 -35.188 9.062 1 94.12 60 GLU B O 1
ATOM 2981 N N . TRP B 1 61 ? -16.422 -34.594 6.859 1 95 61 TRP B N 1
ATOM 2982 C CA . TRP B 1 61 ? -15.367 -33.656 7.184 1 95 61 TRP B CA 1
ATOM 2983 C C . TRP B 1 61 ? -15.82 -32.219 6.902 1 95 61 TRP B C 1
ATOM 2985 O O . TRP B 1 61 ? -15.195 -31.266 7.363 1 95 61 TRP B O 1
ATOM 2995 N N . TRP B 1 62 ? -16.906 -32.125 6.117 1 97.69 62 TRP B N 1
ATOM 2996 C CA . TRP B 1 62 ? -17.297 -30.781 5.656 1 97.69 62 TRP B CA 1
ATOM 2997 C C . TRP B 1 62 ? -18.703 -30.438 6.109 1 97.69 62 TRP B C 1
ATOM 2999 O O . TRP B 1 62 ? -19.594 -31.297 6.098 1 97.69 62 TRP B O 1
ATOM 3009 N N . CYS B 1 63 ? -18.891 -29.203 6.535 1 97.75 63 CYS B N 1
ATOM 3010 C CA . CYS B 1 63 ? -20.203 -28.625 6.793 1 97.75 63 CYS B CA 1
ATOM 3011 C C . CYS B 1 63 ? -20.469 -27.438 5.871 1 97.75 63 CYS B C 1
ATOM 3013 O O . CYS B 1 63 ? -19.766 -26.438 5.926 1 97.75 63 CYS B O 1
ATOM 3015 N N . ILE B 1 64 ? -21.422 -27.594 4.965 1 98.12 64 ILE B N 1
ATOM 3016 C CA . ILE B 1 64 ? -21.828 -26.516 4.07 1 98.12 64 ILE B CA 1
ATOM 3017 C C . ILE B 1 64 ? -23.109 -25.875 4.594 1 98.12 64 ILE B C 1
ATOM 3019 O O . ILE B 1 64 ? -24.141 -26.531 4.715 1 98.12 64 ILE B O 1
ATOM 3023 N N . ASN B 1 65 ? -23.031 -24.672 4.953 1 97.88 65 ASN B N 1
ATOM 3024 C CA . ASN B 1 65 ? -24.203 -23.906 5.391 1 97.88 65 ASN B CA 1
ATOM 3025 C C . ASN B 1 65 ? -24.641 -22.906 4.332 1 97.88 65 ASN B C 1
ATOM 3027 O O . ASN B 1 65 ? -23.969 -21.906 4.098 1 97.88 65 ASN B O 1
ATOM 3031 N N . HIS B 1 66 ? -25.797 -23.109 3.711 1 97.12 66 HIS B N 1
ATOM 3032 C CA . HIS B 1 66 ? -26.266 -22.281 2.607 1 97.12 66 HIS B CA 1
ATOM 3033 C C . HIS B 1 66 ? -26.875 -20.984 3.117 1 97.12 66 HIS B C 1
ATOM 3035 O O . HIS B 1 66 ? -26.875 -19.969 2.404 1 97.12 66 HIS B O 1
ATOM 3041 N N . ALA B 1 67 ? -27.359 -20.938 4.332 1 96.62 67 ALA B N 1
ATOM 3042 C CA . ALA B 1 67 ? -27.922 -19.719 4.906 1 96.62 67 ALA B CA 1
ATOM 3043 C C . ALA B 1 67 ? -26.828 -18.703 5.215 1 96.62 67 ALA B C 1
ATOM 3045 O O . ALA B 1 67 ? -26.953 -17.531 4.855 1 96.62 67 ALA B O 1
ATOM 3046 N N . SER B 1 68 ? -25.781 -19.125 5.801 1 95.88 68 SER B N 1
ATOM 3047 C CA . SER B 1 68 ? -24.672 -18.234 6.16 1 95.88 68 SER B CA 1
ATOM 3048 C C . SER B 1 68 ? -23.609 -18.203 5.066 1 95.88 68 SER B C 1
ATOM 3050 O O . SER B 1 68 ? -22.656 -17.438 5.152 1 95.88 68 SER B O 1
ATOM 3052 N N . ARG B 1 69 ? -23.734 -19.078 4.039 1 97.56 69 ARG B N 1
ATOM 3053 C CA . ARG B 1 69 ? -22.812 -19.188 2.916 1 97.56 69 ARG B CA 1
ATOM 3054 C C . ARG B 1 69 ? -21.406 -19.484 3.396 1 97.56 69 ARG B C 1
ATOM 3056 O O . ARG B 1 69 ? -20.469 -18.75 3.076 1 97.56 69 ARG B O 1
ATOM 3063 N N . THR B 1 70 ? -21.312 -20.562 4.152 1 98.12 70 THR B N 1
ATOM 3064 C CA . THR B 1 70 ? -20.016 -20.984 4.668 1 98.12 70 THR B CA 1
ATOM 3065 C C . THR B 1 70 ? -19.719 -22.438 4.305 1 98.12 70 THR B C 1
ATOM 3067 O O . THR B 1 70 ? -20.641 -23.25 4.184 1 98.12 70 THR B O 1
ATOM 3070 N N . VAL B 1 71 ? -18.516 -22.75 3.994 1 98.5 71 VAL B N 1
ATOM 3071 C CA . VAL B 1 71 ? -17.938 -24.094 3.861 1 98.5 71 VAL B CA 1
ATOM 3072 C C . VAL B 1 71 ? -16.875 -24.312 4.941 1 98.5 71 VAL B C 1
ATOM 3074 O O . VAL B 1 71 ? -15.844 -23.641 4.949 1 98.5 71 VAL B O 1
ATOM 3077 N N . THR B 1 72 ? -17.125 -25.188 5.887 1 98.19 72 THR B N 1
ATOM 3078 C CA . THR B 1 72 ? -16.25 -25.375 7.035 1 98.19 72 THR B CA 1
ATOM 3079 C C . THR B 1 72 ? -15.648 -26.781 7.023 1 98.19 72 THR B C 1
ATOM 3081 O O . THR B 1 72 ? -16.375 -27.766 6.93 1 98.19 72 THR B O 1
ATOM 3084 N N . LEU B 1 73 ? -14.336 -26.875 6.98 1 97.81 73 LEU B N 1
ATOM 3085 C CA . LEU B 1 73 ? -13.672 -28.141 7.277 1 97.81 73 LEU B CA 1
ATOM 3086 C C . LEU B 1 73 ? -13.734 -28.438 8.773 1 97.81 73 LEU B C 1
ATOM 3088 O O . LEU B 1 73 ? -12.992 -27.859 9.562 1 97.81 73 LEU B O 1
ATOM 3092 N N . THR B 1 74 ? -14.547 -29.297 9.195 1 93.75 74 THR B N 1
ATOM 3093 C CA . THR B 1 74 ? -14.906 -29.516 10.586 1 93.75 74 THR B CA 1
ATOM 3094 C C . THR B 1 74 ? -13.961 -30.5 11.258 1 93.75 74 THR B C 1
ATOM 3096 O O . THR B 1 74 ? -13.883 -30.547 12.492 1 93.75 74 THR B O 1
ATOM 3099 N N . ALA B 1 75 ? -13.305 -31.297 10.508 1 80.88 75 ALA B N 1
ATOM 3100 C CA . ALA B 1 75 ? -12.414 -32.281 11.109 1 80.88 75 ALA B CA 1
ATOM 3101 C C . ALA B 1 75 ? -11.305 -31.609 11.914 1 80.88 75 ALA B C 1
ATOM 3103 O O . ALA B 1 75 ? -10.555 -30.797 11.375 1 80.88 75 ALA B O 1
ATOM 3104 N N . PRO B 1 76 ? -11.406 -31.828 13.156 1 75.81 76 PRO B N 1
ATOM 3105 C CA . PRO B 1 76 ? -10.336 -31.234 13.969 1 75.81 76 PRO B CA 1
ATOM 3106 C C . PRO B 1 76 ? -8.969 -31.859 13.68 1 75.81 76 PRO B C 1
ATOM 3108 O O . PRO B 1 76 ? -8.883 -32.938 13.109 1 75.81 76 PRO B O 1
ATOM 3111 N N . GLY B 1 77 ? -7.906 -31.25 13.828 1 84.12 77 GLY B N 1
ATOM 3112 C CA . GLY B 1 77 ? -6.566 -31.797 13.734 1 84.12 77 GLY B CA 1
ATOM 3113 C C . GLY B 1 77 ? -5.516 -30.766 13.383 1 84.12 77 GLY B C 1
ATOM 3114 O O . GLY B 1 77 ? -5.844 -29.625 13.055 1 84.12 77 GLY B O 1
ATOM 3115 N N . PRO B 1 78 ? -4.367 -31.266 13.633 1 92.88 78 PRO B N 1
ATOM 3116 C CA . PRO B 1 78 ? -3.25 -30.406 13.219 1 92.88 78 PRO B CA 1
ATOM 3117 C C . PRO B 1 78 ? -3.195 -30.203 11.711 1 92.88 78 PRO B C 1
ATOM 3119 O O . PRO B 1 78 ? -3.969 -30.812 10.969 1 92.88 78 PRO B O 1
ATOM 3122 N N . ALA B 1 79 ? -2.354 -29.344 11.219 1 94.19 79 ALA B N 1
ATOM 3123 C CA . ALA B 1 79 ? -2.264 -28.906 9.828 1 94.19 79 ALA B CA 1
ATOM 3124 C C . ALA B 1 79 ? -2.133 -30.109 8.891 1 94.19 79 ALA B C 1
ATOM 3126 O O . ALA B 1 79 ? -2.816 -30.188 7.867 1 94.19 79 ALA B O 1
ATOM 3127 N N . PRO B 1 80 ? -1.317 -31.141 9.25 1 95.81 80 PRO B N 1
ATOM 3128 C CA . PRO B 1 80 ? -1.188 -32.281 8.328 1 95.81 80 PRO B CA 1
ATOM 3129 C C . PRO B 1 80 ? -2.494 -33.031 8.156 1 95.81 80 PRO B C 1
ATOM 3131 O O . PRO B 1 80 ? -2.812 -33.5 7.051 1 95.81 80 PRO B O 1
ATOM 3134 N N . ALA B 1 81 ? -3.193 -33.219 9.188 1 96 81 ALA B N 1
ATOM 3135 C CA . ALA B 1 81 ? -4.465 -33.938 9.117 1 96 81 ALA B CA 1
ATOM 3136 C C . ALA B 1 81 ? -5.477 -33.156 8.266 1 96 81 ALA B C 1
ATOM 3138 O O . ALA B 1 81 ? -6.164 -33.75 7.43 1 96 81 ALA B O 1
ATOM 3139 N N . ARG B 1 82 ? -5.574 -31.906 8.461 1 97 82 ARG B N 1
ATOM 3140 C CA . ARG B 1 82 ? -6.465 -31.062 7.668 1 97 82 ARG B CA 1
ATOM 3141 C C . ARG B 1 82 ? -6.074 -31.094 6.191 1 97 82 ARG B C 1
ATOM 3143 O O . ARG B 1 82 ? -6.941 -31.188 5.32 1 97 82 ARG B O 1
ATOM 3150 N N . THR B 1 83 ? -4.777 -31.016 6 1 97.38 83 THR B N 1
ATOM 3151 C CA . THR B 1 83 ? -4.238 -31.062 4.641 1 97.38 83 THR B CA 1
ATOM 3152 C C . THR B 1 83 ? -4.645 -32.344 3.939 1 97.38 83 THR B C 1
ATOM 3154 O O . THR B 1 83 ? -5.047 -32.312 2.773 1 97.38 83 THR B O 1
ATOM 3157 N N . GLN B 1 84 ? -4.551 -33.406 4.633 1 96.88 84 GLN B N 1
ATOM 3158 C CA . GLN B 1 84 ? -4.887 -34.719 4.07 1 96.88 84 GLN B CA 1
ATOM 3159 C C . GLN B 1 84 ? -6.363 -34.781 3.693 1 96.88 84 GLN B C 1
ATOM 3161 O O . GLN B 1 84 ? -6.715 -35.312 2.637 1 96.88 84 GLN B O 1
ATOM 3166 N N . ARG B 1 85 ? -7.207 -34.344 4.555 1 96.88 85 ARG B N 1
ATOM 3167 C CA . ARG B 1 85 ? -8.641 -34.375 4.285 1 96.88 85 ARG B CA 1
ATOM 3168 C C . ARG B 1 85 ? -8.992 -33.5 3.076 1 96.88 85 ARG B C 1
ATOM 3170 O O . ARG B 1 85 ? -9.797 -33.906 2.234 1 96.88 85 ARG B O 1
ATOM 3177 N N . LEU B 1 86 ? -8.461 -32.344 3.012 1 97.5 86 LEU B N 1
ATOM 3178 C CA . LEU B 1 86 ? -8.672 -31.469 1.854 1 97.5 86 LEU B CA 1
ATOM 3179 C C . LEU B 1 86 ? -8.148 -32.125 0.583 1 97.5 86 LEU B C 1
ATOM 3181 O O . LEU B 1 86 ? -8.82 -32.125 -0.454 1 97.5 86 LEU B O 1
ATOM 3185 N N . ALA B 1 87 ? -6.984 -32.688 0.689 1 97.75 87 ALA B N 1
ATOM 3186 C CA . ALA B 1 87 ? -6.398 -33.375 -0.463 1 97.75 87 ALA B CA 1
ATOM 3187 C C . ALA B 1 87 ? -7.312 -34.5 -0.967 1 97.75 87 ALA B C 1
ATOM 3189 O O . ALA B 1 87 ? -7.48 -34.656 -2.176 1 97.75 87 ALA B O 1
ATOM 3190 N N . GLN B 1 88 ? -7.832 -35.219 -0.067 1 97.19 88 GLN B N 1
ATOM 3191 C CA . GLN B 1 88 ? -8.75 -36.312 -0.452 1 97.19 88 GLN B CA 1
ATOM 3192 C C . GLN B 1 88 ? -9.969 -35.75 -1.18 1 97.19 88 GLN B C 1
ATOM 3194 O O . GLN B 1 88 ? -10.391 -36.281 -2.197 1 97.19 88 GLN B O 1
ATOM 3199 N N . THR B 1 89 ? -10.531 -34.719 -0.62 1 97.81 89 THR B N 1
ATOM 3200 C CA . THR B 1 89 ? -11.664 -34.062 -1.256 1 97.81 89 THR B CA 1
ATOM 3201 C C . THR B 1 89 ? -11.312 -33.625 -2.678 1 97.81 89 THR B C 1
ATOM 3203 O O . THR B 1 89 ? -12.094 -33.875 -3.607 1 97.81 89 THR B O 1
ATOM 3206 N N . LEU B 1 90 ? -10.141 -33.062 -2.84 1 98.31 90 LEU B N 1
ATOM 3207 C CA . LEU B 1 90 ? -9.711 -32.562 -4.141 1 98.31 90 LEU B CA 1
ATOM 3208 C C . LEU B 1 90 ? -9.43 -33.688 -5.102 1 98.31 90 LEU B C 1
ATOM 3210 O O . LEU B 1 90 ? -9.719 -33.594 -6.297 1 98.31 90 LEU B O 1
ATOM 3214 N N . HIS B 1 91 ? -8.883 -34.781 -4.605 1 97.81 91 HIS B N 1
ATOM 3215 C CA . HIS B 1 91 ? -8.656 -35.969 -5.43 1 97.81 91 HIS B CA 1
ATOM 3216 C C . HIS B 1 91 ? -9.969 -36.531 -5.941 1 97.81 91 HIS B C 1
ATOM 3218 O O . HIS B 1 91 ? -10.094 -36.875 -7.125 1 97.81 91 HIS B O 1
ATOM 3224 N N . ASP B 1 92 ? -10.883 -36.688 -5.059 1 97.75 92 ASP B N 1
ATOM 3225 C CA . ASP B 1 92 ? -12.195 -37.219 -5.449 1 97.75 92 ASP B CA 1
ATOM 3226 C C . ASP B 1 92 ? -12.844 -36.312 -6.5 1 97.75 92 ASP B C 1
ATOM 3228 O O . ASP B 1 92 ? -13.43 -36.812 -7.469 1 97.75 92 ASP B O 1
ATOM 3232 N N . THR B 1 93 ? -12.734 -35.094 -6.266 1 98.12 93 THR B N 1
ATOM 3233 C CA . THR B 1 93 ? -13.32 -34.125 -7.191 1 98.12 93 THR B CA 1
ATOM 3234 C C . THR B 1 93 ? -12.617 -34.188 -8.547 1 98.12 93 THR B C 1
ATOM 3236 O O . THR B 1 93 ? -13.273 -34.125 -9.594 1 98.12 93 THR B O 1
ATOM 3239 N N . ARG B 1 94 ? -11.297 -34.219 -8.516 1 97.69 94 ARG B N 1
ATOM 3240 C CA . ARG B 1 94 ? -10.523 -34.312 -9.75 1 97.69 94 ARG B CA 1
ATOM 3241 C C . ARG B 1 94 ? -10.906 -35.562 -10.531 1 97.69 94 ARG B C 1
ATOM 3243 O O . ARG B 1 94 ? -11.047 -35.531 -11.758 1 97.69 94 ARG B O 1
ATOM 3250 N N . ALA B 1 95 ? -11.078 -36.688 -9.891 1 97.31 95 ALA B N 1
ATOM 3251 C CA . ALA B 1 95 ? -11.461 -37.938 -10.516 1 97.31 95 ALA B CA 1
ATOM 3252 C C . ALA B 1 95 ? -12.82 -37.812 -11.203 1 97.31 95 ALA B C 1
ATOM 3254 O O . ALA B 1 95 ? -13.055 -38.469 -12.234 1 97.31 95 ALA B O 1
ATOM 3255 N N . ALA B 1 96 ? -13.625 -37.031 -10.703 1 96.69 96 ALA B N 1
ATOM 3256 C CA . ALA B 1 96 ? -14.961 -36.844 -11.258 1 96.69 96 ALA B CA 1
ATOM 3257 C C . ALA B 1 96 ? -14.922 -35.906 -12.461 1 96.69 96 ALA B C 1
ATOM 3259 O O . ALA B 1 96 ? -15.906 -35.781 -13.195 1 96.69 96 ALA B O 1
ATOM 3260 N N . ARG B 1 97 ? -13.836 -35.219 -12.766 1 95.88 97 ARG B N 1
ATOM 3261 C CA . ARG B 1 97 ? -13.586 -34.344 -13.906 1 95.88 97 ARG B CA 1
ATOM 3262 C C . ARG B 1 97 ? -14.648 -33.25 -13.992 1 95.88 97 ARG B C 1
ATOM 3264 O O . ARG B 1 97 ? -15.109 -32.906 -15.086 1 95.88 97 ARG B O 1
ATOM 3271 N N . SER B 1 98 ? -15.039 -32.719 -12.781 1 94.69 98 SER B N 1
ATOM 3272 C CA . SER B 1 98 ? -16.094 -31.703 -12.727 1 94.69 98 SER B CA 1
ATOM 3273 C C . SER B 1 98 ? -15.508 -30.297 -12.781 1 94.69 98 SER B C 1
ATOM 3275 O O . SER B 1 98 ? -16.234 -29.328 -13.031 1 94.69 98 SER B O 1
ATOM 3277 N N . LEU B 1 99 ? -14.234 -30.156 -12.477 1 96 99 LEU B N 1
ATOM 3278 C CA . LEU B 1 99 ? -13.586 -28.859 -12.438 1 96 99 LEU B CA 1
ATOM 3279 C C . LEU B 1 99 ? -12.328 -28.844 -13.305 1 96 99 LEU B C 1
ATOM 3281 O O . LEU B 1 99 ? -11.398 -29.609 -13.062 1 96 99 LEU B O 1
ATOM 3285 N N . ALA B 1 100 ? -12.273 -27.984 -14.266 1 93.5 100 ALA B N 1
ATOM 3286 C CA . ALA B 1 100 ? -11.211 -27.891 -15.258 1 93.5 100 ALA B CA 1
ATOM 3287 C C . ALA B 1 100 ? -9.867 -27.578 -14.602 1 93.5 100 ALA B C 1
ATOM 3289 O O . ALA B 1 100 ? -8.836 -28.109 -15.016 1 93.5 100 ALA B O 1
ATOM 3290 N N . LEU B 1 101 ? -9.836 -26.766 -13.586 1 93.5 101 LEU B N 1
ATOM 3291 C CA . LEU B 1 101 ? -8.594 -26.328 -12.953 1 93.5 101 LEU B CA 1
ATOM 3292 C C . LEU B 1 101 ? -7.852 -27.5 -12.336 1 93.5 101 LEU B C 1
ATOM 3294 O O . LEU B 1 101 ? -6.621 -27.5 -12.258 1 93.5 101 LEU B O 1
ATOM 3298 N N . LEU B 1 102 ? -8.562 -28.484 -11.938 1 96 102 LEU B N 1
ATOM 3299 C CA . LEU B 1 102 ? -7.938 -29.609 -11.25 1 96 102 LEU B CA 1
ATOM 3300 C C . LEU B 1 102 ? -7.203 -30.516 -12.242 1 96 102 LEU B C 1
ATOM 3302 O O . LEU B 1 102 ? -6.41 -31.375 -11.844 1 96 102 LEU B O 1
ATOM 3306 N N . SER B 1 103 ? -7.41 -30.312 -13.531 1 92.5 103 SER B N 1
ATOM 3307 C CA . SER B 1 103 ? -6.633 -31.031 -14.531 1 92.5 103 SER B CA 1
ATOM 3308 C C . SER B 1 103 ? -5.18 -30.578 -14.539 1 92.5 103 SER B C 1
ATOM 3310 O O . SER B 1 103 ? -4.297 -31.297 -15 1 92.5 103 SER B O 1
ATOM 3312 N N . GLY B 1 104 ? -4.914 -29.375 -14.031 1 91.25 104 GLY B N 1
ATOM 3313 C CA . GLY B 1 104 ? -3.561 -28.844 -13.938 1 91.25 104 GLY B CA 1
ATOM 3314 C C . GLY B 1 104 ? -2.863 -29.203 -12.641 1 91.25 104 GLY B C 1
ATOM 3315 O O . GLY B 1 104 ? -2.109 -28.391 -12.094 1 91.25 104 GLY B O 1
ATOM 3316 N N . TRP B 1 105 ? -3.148 -30.359 -12.172 1 94.12 105 TRP B N 1
ATOM 3317 C CA . TRP B 1 105 ? -2.564 -30.844 -10.922 1 94.12 105 TRP B CA 1
ATOM 3318 C C . TRP B 1 105 ? -1.041 -30.828 -10.992 1 94.12 105 TRP B C 1
ATOM 3320 O O . TRP B 1 105 ? -0.454 -31.25 -11.992 1 94.12 105 TRP B O 1
ATOM 3330 N N . ARG B 1 106 ? -0.304 -30.344 -9.922 1 91.94 106 ARG B N 1
ATOM 3331 C CA . ARG B 1 106 ? 1.14 -30.125 -9.984 1 91.94 106 ARG B CA 1
ATOM 3332 C C . ARG B 1 106 ? 1.852 -30.922 -8.898 1 91.94 106 ARG B C 1
ATOM 3334 O O . ARG B 1 106 ? 3.084 -30.984 -8.867 1 91.94 106 ARG B O 1
ATOM 3341 N N . ASN B 1 107 ? 1.07 -31.484 -7.996 1 94.81 107 ASN B N 1
ATOM 3342 C CA . ASN B 1 107 ? 1.645 -32.094 -6.797 1 94.81 107 ASN B CA 1
ATOM 3343 C C . ASN B 1 107 ? 2.496 -31.078 -6.016 1 94.81 107 ASN B C 1
ATOM 3345 O O . ASN B 1 107 ? 3.615 -31.391 -5.613 1 94.81 107 ASN B O 1
ATOM 3349 N N . GLU B 1 108 ? 2.109 -29.859 -5.938 1 95.19 108 GLU B N 1
ATOM 3350 C CA . GLU B 1 108 ? 2.67 -28.75 -5.18 1 95.19 108 GLU B CA 1
ATOM 3351 C C . GLU B 1 108 ? 1.599 -28.062 -4.344 1 95.19 108 GLU B C 1
ATOM 3353 O O . GLU B 1 108 ? 0.518 -27.734 -4.848 1 95.19 108 GLU B O 1
ATOM 3358 N N . THR B 1 109 ? 1.939 -27.875 -3.066 1 97.69 109 THR B N 1
ATOM 3359 C CA . THR B 1 109 ? 0.925 -27.266 -2.207 1 97.69 109 THR B CA 1
ATOM 3360 C C . THR B 1 109 ? 1.316 -25.844 -1.821 1 97.69 109 THR B C 1
ATOM 3362 O O . THR B 1 109 ? 2.502 -25.516 -1.789 1 97.69 109 THR B O 1
ATOM 3365 N N . PHE B 1 110 ? 0.322 -25.078 -1.652 1 97.69 110 PHE B N 1
ATOM 3366 C CA . PHE B 1 110 ? 0.451 -23.734 -1.111 1 97.69 110 PHE B CA 1
ATOM 3367 C C . PHE B 1 110 ? -0.001 -23.688 0.344 1 97.69 110 PHE B C 1
ATOM 3369 O O . PHE B 1 110 ? -0.915 -24.406 0.738 1 97.69 110 PHE B O 1
ATOM 3376 N N . PRO B 1 111 ? 0.632 -22.812 1.128 1 96.88 111 PRO B N 1
ATOM 3377 C CA . PRO B 1 111 ? 0.224 -22.688 2.529 1 96.88 111 PRO B CA 1
ATOM 3378 C C . PRO B 1 111 ? -1.023 -21.828 2.701 1 96.88 111 PRO B C 1
ATOM 3380 O O . PRO B 1 111 ? -1.221 -20.859 1.955 1 96.88 111 PRO B O 1
ATOM 3383 N N . VAL B 1 112 ? -1.824 -22.172 3.629 1 97.06 112 VAL B N 1
ATOM 3384 C CA . VAL B 1 112 ? -2.898 -21.312 4.129 1 97.06 112 VAL B CA 1
ATOM 3385 C C . VAL B 1 112 ? -2.592 -20.891 5.562 1 97.06 112 VAL B C 1
ATOM 3387 O O . VAL B 1 112 ? -2.576 -21.719 6.477 1 97.06 112 VAL B O 1
ATOM 3390 N N . TYR B 1 113 ? -2.424 -19.625 5.75 1 95.5 113 TYR B N 1
ATOM 3391 C CA . TYR B 1 113 ? -1.948 -19.125 7.035 1 95.5 113 TYR B CA 1
ATOM 3392 C C . TYR B 1 113 ? -3.115 -18.734 7.934 1 95.5 113 TYR B C 1
ATOM 3394 O O . TYR B 1 113 ? -4.172 -18.328 7.445 1 95.5 113 TYR B O 1
ATOM 3402 N N . GLY B 1 114 ? -2.844 -18.844 9.227 1 93.56 114 GLY B N 1
ATOM 3403 C CA . GLY B 1 114 ? -3.76 -18.328 10.227 1 93.56 114 GLY B CA 1
ATOM 3404 C C . GLY B 1 114 ? -3.377 -16.953 10.734 1 93.56 114 GLY B C 1
ATOM 3405 O O . GLY B 1 114 ? -2.363 -16.391 10.312 1 93.56 114 GLY B O 1
ATOM 3406 N N . PRO B 1 115 ? -4.191 -16.422 11.602 1 89.44 115 PRO B N 1
ATOM 3407 C CA . PRO B 1 115 ? -3.992 -15.055 12.078 1 89.44 115 PRO B CA 1
ATOM 3408 C C . PRO B 1 115 ? -2.693 -14.883 12.867 1 89.44 115 PRO B C 1
ATOM 3410 O O . PRO B 1 115 ? -2.18 -13.766 12.977 1 89.44 115 PRO B O 1
ATOM 3413 N N . ARG B 1 116 ? -2.117 -15.984 13.391 1 87.06 116 ARG B N 1
ATOM 3414 C CA . ARG B 1 116 ? -0.899 -15.883 14.195 1 87.06 116 ARG B CA 1
ATOM 3415 C C . ARG B 1 116 ? 0.323 -16.297 13.375 1 87.06 116 ARG B C 1
ATOM 3417 O O . ARG B 1 116 ? 1.422 -16.422 13.922 1 87.06 116 ARG B O 1
ATOM 3424 N N . GLY B 1 117 ? 0.039 -16.562 12.117 1 87.44 117 GLY B N 1
ATOM 3425 C CA . GLY B 1 117 ? 1.157 -16.875 11.242 1 87.44 117 GLY B CA 1
ATOM 3426 C C . GLY B 1 117 ? 1.393 -18.359 11.07 1 87.44 117 GLY B C 1
ATOM 3427 O O . GLY B 1 117 ? 2.254 -18.781 10.297 1 87.44 117 GLY B O 1
ATOM 3428 N N . ASP B 1 118 ? 0.704 -19.141 11.773 1 90.44 118 ASP B N 1
ATOM 3429 C CA . ASP B 1 118 ? 0.82 -20.594 11.641 1 90.44 118 ASP B CA 1
ATOM 3430 C C . ASP B 1 118 ? 0.193 -21.062 10.328 1 90.44 118 ASP B C 1
ATOM 3432 O O . ASP B 1 118 ? -0.763 -20.469 9.836 1 90.44 118 ASP B O 1
ATOM 3436 N N . VAL B 1 119 ? 0.806 -22.141 9.789 1 94.38 119 VAL B N 1
ATOM 3437 C CA . VAL B 1 119 ? 0.182 -22.781 8.641 1 94.38 119 VAL B CA 1
ATOM 3438 C C . VAL B 1 119 ? -0.959 -23.688 9.117 1 94.38 119 VAL B C 1
ATOM 3440 O O . VAL B 1 119 ? -0.729 -24.672 9.812 1 94.38 119 VAL B O 1
ATOM 3443 N N . LEU B 1 120 ? -2.156 -23.375 8.711 1 95.44 120 LEU B N 1
ATOM 3444 C CA . LEU B 1 120 ? -3.336 -24.109 9.164 1 95.44 120 LEU B CA 1
ATOM 3445 C C . LEU B 1 120 ? -3.545 -25.375 8.328 1 95.44 120 LEU B C 1
ATOM 3447 O O . LEU B 1 120 ? -4.074 -26.375 8.828 1 95.44 120 LEU B O 1
ATOM 3451 N N . LEU B 1 121 ? -3.195 -25.312 7.102 1 96.81 121 LEU B N 1
ATOM 3452 C CA . LEU B 1 121 ? -3.229 -26.422 6.152 1 96.81 121 LEU B CA 1
ATOM 3453 C C . LEU B 1 121 ? -2.531 -26.047 4.852 1 96.81 121 LEU B C 1
ATOM 3455 O O . LEU B 1 121 ? -2.107 -24.891 4.68 1 96.81 121 LEU B O 1
ATOM 3459 N N . GLU B 1 122 ? -2.334 -27.016 4.035 1 97.81 122 GLU B N 1
ATOM 3460 C CA . GLU B 1 122 ? -1.82 -26.797 2.688 1 97.81 122 GLU B CA 1
ATOM 3461 C C . GLU B 1 122 ? -2.832 -27.234 1.634 1 97.81 122 GLU B C 1
ATOM 3463 O O . GLU B 1 122 ? -3.658 -28.109 1.889 1 97.81 122 GLU B O 1
ATOM 3468 N N . ILE B 1 123 ? -2.816 -26.625 0.52 1 98.44 123 ILE B N 1
ATOM 3469 C CA . ILE B 1 123 ? -3.762 -26.906 -0.551 1 98.44 123 ILE B CA 1
ATOM 3470 C C . ILE B 1 123 ? -3.014 -27.078 -1.872 1 98.44 123 ILE B C 1
ATOM 3472 O O . ILE B 1 123 ? -2.068 -26.328 -2.15 1 98.44 123 ILE B O 1
ATOM 3476 N N . GLU B 1 124 ? -3.439 -28.078 -2.633 1 98.25 124 GLU B N 1
ATOM 3477 C CA . GLU B 1 124 ? -2.879 -28.219 -3.973 1 98.25 124 GLU B CA 1
ATOM 3478 C C . GLU B 1 124 ? -2.961 -26.922 -4.758 1 98.25 124 GLU B C 1
ATOM 3480 O O . GLU B 1 124 ? -4.008 -26.266 -4.789 1 98.25 124 GLU B O 1
ATOM 3485 N N . ARG B 1 125 ? -1.899 -26.531 -5.402 1 96.38 125 ARG B N 1
ATOM 3486 C CA . ARG B 1 125 ? -1.782 -25.266 -6.117 1 96.38 125 ARG B CA 1
ATOM 3487 C C . ARG B 1 125 ? -2.916 -25.094 -7.125 1 96.38 125 ARG B C 1
ATOM 3489 O O . ARG B 1 125 ? -3.492 -24.016 -7.246 1 96.38 125 ARG B O 1
ATOM 3496 N N . ALA B 1 126 ? -3.275 -26.125 -7.824 1 94.94 126 ALA B N 1
ATOM 3497 C CA . ALA B 1 126 ? -4.297 -26.062 -8.867 1 94.94 126 ALA B CA 1
ATOM 3498 C C . ALA B 1 126 ? -5.664 -25.75 -8.273 1 94.94 126 ALA B C 1
ATOM 3500 O O . ALA B 1 126 ? -6.559 -25.266 -8.984 1 94.94 126 ALA B O 1
ATOM 3501 N N . ALA B 1 127 ? -5.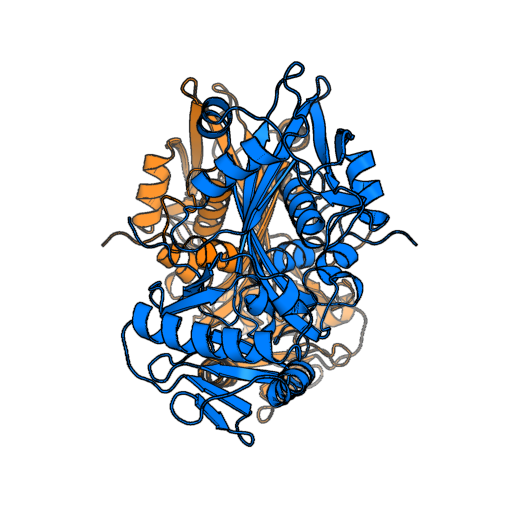859 -25.953 -6.988 1 97.69 127 ALA B N 1
ATOM 3502 C CA . ALA B 1 127 ? -7.16 -25.797 -6.352 1 97.69 127 ALA B CA 1
ATOM 3503 C C . ALA B 1 127 ? -7.234 -24.484 -5.574 1 97.69 127 ALA B C 1
ATOM 3505 O O . ALA B 1 127 ? -8.305 -24.109 -5.09 1 97.69 127 ALA B O 1
ATOM 3506 N N . SER B 1 128 ? -6.133 -23.766 -5.434 1 97.5 128 SER B N 1
ATOM 3507 C CA . SER B 1 128 ? -6.062 -22.594 -4.574 1 97.5 128 SER B CA 1
ATOM 3508 C C . SER B 1 128 ? -7.113 -21.562 -4.965 1 97.5 128 SER B C 1
ATOM 3510 O O . SER B 1 128 ? -7.797 -21 -4.102 1 97.5 128 SER B O 1
ATOM 3512 N N . ALA B 1 129 ? -7.305 -21.375 -6.273 1 96.56 129 ALA B N 1
ATOM 3513 C CA . ALA B 1 129 ? -8.25 -20.375 -6.754 1 96.56 129 ALA B CA 1
ATOM 3514 C C . ALA B 1 129 ? -9.695 -20.828 -6.508 1 96.56 129 ALA B C 1
ATOM 3516 O O . ALA B 1 129 ? -10.586 -19.984 -6.352 1 96.56 129 ALA B O 1
ATOM 3517 N N . LEU B 1 130 ? -9.953 -22.141 -6.496 1 97.94 130 LEU B N 1
ATOM 3518 C CA . LEU B 1 130 ? -11.289 -22.656 -6.23 1 97.94 130 LEU B CA 1
ATOM 3519 C C . LEU B 1 130 ? -11.75 -22.266 -4.828 1 97.94 130 LEU B C 1
ATOM 3521 O O . LEU B 1 130 ? -12.938 -22 -4.609 1 97.94 130 LEU B O 1
ATOM 3525 N N . PHE B 1 131 ? -10.781 -22.219 -3.922 1 98.44 131 PHE B N 1
ATOM 3526 C CA . PHE B 1 131 ? -11.102 -21.922 -2.529 1 98.44 131 PHE B CA 1
ATOM 3527 C C . PHE B 1 131 ? -10.844 -20.453 -2.215 1 98.44 131 PHE B C 1
ATOM 3529 O O . PHE B 1 131 ? -11.148 -19.984 -1.114 1 98.44 131 PHE B O 1
ATOM 3536 N N . GLY B 1 132 ? -10.266 -19.734 -3.162 1 98.31 132 GLY B N 1
ATOM 3537 C CA . GLY B 1 132 ? -10.055 -18.297 -3.029 1 98.31 132 GLY B CA 1
ATOM 3538 C C . GLY B 1 132 ? -9.133 -17.938 -1.881 1 98.31 132 GLY B C 1
ATOM 3539 O O . GLY B 1 132 ? -9.344 -16.922 -1.206 1 98.31 132 GLY B O 1
ATOM 3540 N N . VAL B 1 133 ? -8.133 -18.75 -1.575 1 98.31 133 VAL B N 1
ATOM 3541 C CA . VAL B 1 133 ? -7.191 -18.5 -0.488 1 98.31 133 VAL B CA 1
ATOM 3542 C C . VAL B 1 133 ? -6.066 -17.594 -0.982 1 98.31 133 VAL B C 1
ATOM 3544 O O . VAL B 1 133 ? -5.828 -17.484 -2.188 1 98.31 133 VAL B O 1
ATOM 3547 N N . VAL B 1 134 ? -5.402 -16.938 -0.03 1 98.19 134 VAL B N 1
ATOM 3548 C CA . VAL B 1 134 ? -4.27 -16.094 -0.381 1 98.19 134 VAL B CA 1
ATOM 3549 C C . VAL B 1 134 ? -3.109 -16.953 -0.878 1 98.19 134 VAL B C 1
ATOM 3551 O O . VAL B 1 134 ? -2.762 -17.953 -0.251 1 98.19 134 VAL B O 1
ATOM 3554 N N . THR B 1 135 ? -2.613 -16.609 -1.987 1 97.94 135 THR B N 1
ATOM 3555 C CA . THR B 1 135 ? -1.417 -17.266 -2.496 1 97.94 135 THR B CA 1
ATOM 3556 C C . THR B 1 135 ? -0.238 -16.297 -2.533 1 97.94 135 THR B C 1
ATOM 3558 O O . THR B 1 135 ? -0.425 -15.086 -2.477 1 97.94 135 THR B O 1
ATOM 3561 N N . TYR B 1 136 ? 0.922 -16.844 -2.605 1 97.62 136 TYR B N 1
ATOM 3562 C CA . TYR B 1 136 ? 2.148 -16.062 -2.545 1 97.62 136 TYR B CA 1
ATOM 3563 C C . TYR B 1 136 ? 3.072 -16.391 -3.709 1 97.62 136 TYR B C 1
ATOM 3565 O O . TYR B 1 136 ? 3.135 -17.547 -4.145 1 97.62 136 TYR B O 1
ATOM 3573 N N . GLY B 1 137 ? 3.73 -15.422 -4.191 1 97.62 137 GLY B N 1
ATOM 3574 C CA . GLY B 1 137 ? 4.723 -15.602 -5.242 1 97.62 137 GLY B CA 1
ATOM 3575 C C . GLY B 1 137 ? 5.883 -14.633 -5.133 1 97.62 137 GLY B C 1
ATOM 3576 O O . GLY B 1 137 ? 5.918 -13.797 -4.23 1 97.62 137 GLY B O 1
ATOM 3577 N N . VAL B 1 138 ? 6.875 -14.828 -5.973 1 98.31 138 VAL B N 1
ATOM 3578 C CA . VAL B 1 138 ? 8.031 -13.945 -6.078 1 98.31 138 VAL B CA 1
ATOM 3579 C C . VAL B 1 138 ? 8.148 -13.406 -7.5 1 98.31 138 VAL B C 1
ATOM 3581 O O . VAL B 1 138 ? 7.805 -14.094 -8.461 1 98.31 138 VAL B O 1
ATOM 3584 N N . GLN B 1 139 ? 8.57 -12.195 -7.609 1 98.75 139 GLN B N 1
ATOM 3585 C CA . GLN B 1 139 ? 8.797 -11.508 -8.875 1 98.75 139 GLN B CA 1
ATOM 3586 C C . GLN B 1 139 ? 10.172 -10.852 -8.914 1 98.75 139 GLN B C 1
ATOM 3588 O O . GLN B 1 139 ? 10.531 -10.086 -8.016 1 98.75 139 GLN B O 1
ATOM 3593 N N . LEU B 1 140 ? 10.922 -11.125 -9.898 1 98.88 140 LEU B N 1
ATOM 3594 C CA . LEU B 1 140 ? 12.242 -10.531 -10.094 1 98.88 140 LEU B CA 1
ATOM 3595 C C . LEU B 1 140 ? 12.273 -9.68 -11.359 1 98.88 140 LEU B C 1
ATOM 3597 O O . LEU B 1 140 ? 11.93 -10.156 -12.445 1 98.88 140 LEU B O 1
ATOM 3601 N N . LEU B 1 141 ? 12.594 -8.477 -11.258 1 98.81 141 LEU B N 1
ATOM 3602 C CA . LEU B 1 141 ? 12.883 -7.613 -12.391 1 98.81 141 LEU B CA 1
ATOM 3603 C C . LEU B 1 141 ? 14.367 -7.277 -12.461 1 98.81 141 LEU B C 1
ATOM 3605 O O . LEU B 1 141 ? 14.922 -6.691 -11.523 1 98.81 141 LEU B O 1
ATOM 3609 N N . CYS B 1 142 ? 14.992 -7.684 -13.469 1 98.62 142 CYS B N 1
ATOM 3610 C CA . CYS B 1 142 ? 16.359 -7.273 -13.742 1 98.62 142 CYS B CA 1
ATOM 3611 C C . CYS B 1 142 ? 16.406 -6.023 -14.609 1 98.62 142 CYS B C 1
ATOM 3613 O O . CYS B 1 142 ? 15.594 -5.875 -15.531 1 98.62 142 CYS B O 1
ATOM 3615 N N . TYR B 1 143 ? 17.297 -5.129 -14.289 1 98.12 143 TYR B N 1
ATOM 3616 C CA . TYR B 1 143 ? 17.375 -3.879 -15.039 1 98.12 143 TYR B CA 1
ATOM 3617 C C . TYR B 1 143 ? 18.828 -3.463 -15.25 1 98.12 143 TYR B C 1
ATOM 3619 O O . TYR B 1 143 ? 19.734 -4.027 -14.648 1 98.12 143 TYR B O 1
ATOM 3627 N N . VAL B 1 144 ? 19.016 -2.615 -16.219 1 96.56 144 VAL B N 1
ATOM 3628 C CA . VAL B 1 144 ? 20.312 -2.025 -16.547 1 96.56 144 VAL B CA 1
ATOM 3629 C C . VAL B 1 144 ? 20.234 -0.506 -16.422 1 96.56 144 VAL B C 1
ATOM 3631 O O . VAL B 1 144 ? 19.25 0.107 -16.812 1 96.56 144 VAL B O 1
ATOM 3634 N N . ARG B 1 145 ? 21.188 0.048 -15.734 1 93.5 145 ARG B N 1
ATOM 3635 C CA . ARG B 1 145 ? 21.344 1.498 -15.758 1 93.5 145 ARG B CA 1
ATOM 3636 C C . ARG B 1 145 ? 22.188 1.934 -16.953 1 93.5 145 ARG B C 1
ATOM 3638 O O . ARG B 1 145 ? 23.375 1.617 -17.047 1 93.5 145 ARG B O 1
ATOM 3645 N N . CYS B 1 146 ? 21.531 2.717 -17.734 1 90.5 146 CYS B N 1
ATOM 3646 C CA . CYS B 1 146 ? 22.188 3.152 -18.953 1 90.5 146 CYS B CA 1
ATOM 3647 C C . CYS B 1 146 ? 23.188 4.277 -18.688 1 90.5 146 CYS B C 1
ATOM 3649 O O . CYS B 1 146 ? 23.141 4.902 -17.625 1 90.5 146 CYS B O 1
ATOM 3651 N N . GLN B 1 147 ? 24.031 4.512 -19.672 1 86.62 147 GLN B N 1
ATOM 3652 C CA . GLN B 1 147 ? 25.078 5.523 -19.531 1 86.62 147 GLN B CA 1
ATOM 3653 C C . GLN B 1 147 ? 24.469 6.914 -19.359 1 86.62 147 GLN B C 1
ATOM 3655 O O . GLN B 1 147 ? 25.016 7.758 -18.656 1 86.62 147 GLN B O 1
ATOM 3660 N N . ASP B 1 148 ? 23.344 7.117 -19.922 1 85.38 148 ASP B N 1
ATOM 3661 C CA . ASP B 1 148 ? 22.703 8.43 -19.859 1 85.38 148 ASP B CA 1
ATOM 3662 C C . ASP B 1 148 ? 21.844 8.57 -18.609 1 85.38 148 ASP B C 1
ATOM 3664 O O . ASP B 1 148 ? 21.156 9.578 -18.422 1 85.38 148 ASP B O 1
ATOM 3668 N N . GLY B 1 149 ? 21.906 7.57 -17.781 1 83.12 149 GLY B N 1
ATOM 3669 C CA . GLY B 1 149 ? 21.156 7.629 -16.531 1 83.12 149 GLY B CA 1
ATOM 3670 C C . GLY B 1 149 ? 19.781 6.98 -16.625 1 83.12 149 GLY B C 1
ATOM 3671 O O . GLY B 1 149 ? 19.094 6.816 -15.617 1 83.12 149 GLY B O 1
ATOM 3672 N N . GLY B 1 150 ? 19.484 6.645 -17.812 1 90.94 150 GLY B N 1
ATOM 3673 C CA . GLY B 1 150 ? 18.203 5.992 -18.016 1 90.94 150 GLY B CA 1
ATOM 3674 C C . GLY B 1 150 ? 18.188 4.543 -17.562 1 90.94 150 GLY B C 1
ATOM 3675 O O . GLY B 1 150 ? 19.234 3.996 -17.203 1 90.94 150 GLY B O 1
ATOM 3676 N N . LEU B 1 151 ? 17 3.949 -17.484 1 95.88 151 LEU B N 1
ATOM 3677 C CA . LEU B 1 151 ? 16.828 2.561 -17.078 1 95.88 151 LEU B CA 1
ATOM 3678 C C . LEU B 1 151 ? 16.312 1.713 -18.234 1 95.88 151 LEU B C 1
ATOM 3680 O O . LEU B 1 151 ? 15.539 2.195 -19.062 1 95.88 151 LEU B O 1
ATOM 3684 N N . ALA B 1 152 ? 16.797 0.562 -18.328 1 96.81 152 ALA B N 1
ATOM 3685 C CA . ALA B 1 152 ? 16.234 -0.47 -19.203 1 96.81 152 ALA B CA 1
ATOM 3686 C C . ALA B 1 152 ? 15.914 -1.736 -18.406 1 96.81 152 ALA B C 1
ATOM 3688 O O . ALA B 1 152 ? 16.609 -2.061 -17.438 1 96.81 152 ALA B O 1
ATOM 3689 N N . LEU B 1 153 ? 14.875 -2.422 -18.75 1 98 153 LEU B N 1
ATOM 3690 C CA . LEU B 1 153 ? 14.406 -3.596 -18.016 1 98 153 LEU B CA 1
ATOM 3691 C C . LEU B 1 153 ? 14.469 -4.844 -18.891 1 98 153 LEU B C 1
ATOM 3693 O O . LEU B 1 153 ? 14.133 -4.793 -20.078 1 98 153 LEU B O 1
ATOM 3697 N N . TRP B 1 154 ? 14.922 -5.898 -18.375 1 98.19 154 TRP B N 1
ATOM 3698 C CA . TRP B 1 154 ? 14.828 -7.199 -19.031 1 98.19 154 TRP B CA 1
ATOM 3699 C C . TRP B 1 154 ? 13.43 -7.793 -18.875 1 98.19 154 TRP B C 1
ATOM 3701 O O . TRP B 1 154 ? 13.055 -8.25 -17.781 1 98.19 154 TRP B O 1
ATOM 3711 N N . ILE B 1 155 ? 12.695 -7.812 -19.969 1 98.38 155 ILE B N 1
ATOM 3712 C CA . ILE B 1 155 ? 11.312 -8.273 -19.984 1 98.38 155 ILE B CA 1
ATOM 3713 C C . ILE B 1 155 ? 11.227 -9.633 -20.688 1 98.38 155 ILE B C 1
ATOM 3715 O O . ILE B 1 155 ? 11.797 -9.82 -21.766 1 98.38 155 ILE B O 1
ATOM 3719 N N . ALA B 1 156 ? 10.609 -10.539 -20.031 1 98.31 156 ALA B N 1
ATOM 3720 C CA . ALA B 1 156 ? 10.398 -11.859 -20.609 1 98.31 156 ALA B CA 1
ATOM 3721 C C . ALA B 1 156 ? 9.125 -11.898 -21.453 1 98.31 156 ALA B C 1
ATOM 3723 O O . ALA B 1 156 ? 8.188 -11.133 -21.203 1 98.31 156 ALA B O 1
ATOM 3724 N N . ARG B 1 157 ? 9.109 -12.703 -22.391 1 97.88 157 ARG B N 1
ATOM 3725 C CA . ARG B 1 157 ? 7.895 -13.109 -23.094 1 97.88 157 ARG B CA 1
ATOM 3726 C C . ARG B 1 157 ? 7.559 -14.57 -22.797 1 97.88 157 ARG B C 1
ATOM 3728 O O . ARG B 1 157 ? 8.391 -15.461 -23 1 97.88 157 ARG B O 1
ATOM 3735 N N . ARG B 1 158 ? 6.367 -14.82 -22.297 1 95.94 158 ARG B N 1
ATOM 3736 C CA . ARG B 1 158 ? 5.922 -16.172 -21.953 1 95.94 158 ARG B CA 1
ATOM 3737 C C . ARG B 1 158 ? 5.77 -17.031 -23.219 1 95.94 158 ARG B C 1
ATOM 3739 O O . ARG B 1 158 ? 5.297 -16.547 -24.25 1 95.94 158 ARG B O 1
ATOM 3746 N N . ALA B 1 159 ? 6.105 -18.297 -23.078 1 94.88 159 ALA B N 1
ATOM 3747 C CA . ALA B 1 159 ? 5.988 -19.234 -24.203 1 94.88 159 ALA B CA 1
ATOM 3748 C C . ALA B 1 159 ? 4.535 -19.375 -24.641 1 94.88 159 ALA B C 1
ATOM 3750 O O . ALA B 1 159 ? 3.613 -19.234 -23.828 1 94.88 159 ALA B O 1
ATOM 3751 N N . ALA B 1 160 ? 4.363 -19.734 -25.891 1 91.75 160 ALA B N 1
ATOM 3752 C CA . ALA B 1 160 ? 3.031 -19.875 -26.484 1 91.75 160 ALA B CA 1
ATOM 3753 C C . ALA B 1 160 ? 2.301 -21.078 -25.875 1 91.75 160 ALA B C 1
ATOM 3755 O O . ALA B 1 160 ? 1.068 -21.109 -25.859 1 91.75 160 ALA B O 1
ATOM 3756 N N . ALA B 1 161 ? 2.979 -21.984 -25.344 1 86.81 161 ALA B N 1
ATOM 3757 C CA . ALA B 1 161 ? 2.402 -23.234 -24.844 1 86.81 161 ALA B CA 1
ATOM 3758 C C . ALA B 1 161 ? 1.982 -23.109 -23.391 1 86.81 161 ALA B C 1
ATOM 3760 O O . ALA B 1 161 ? 1.345 -24 -22.828 1 86.81 161 ALA B O 1
ATOM 3761 N N . LYS B 1 162 ? 2.328 -22 -22.812 1 85.19 162 LYS B N 1
ATOM 3762 C CA . LYS B 1 162 ? 1.934 -21.812 -21.422 1 85.19 162 LYS B CA 1
ATOM 3763 C C . LYS B 1 162 ? 0.42 -21.938 -21.266 1 85.19 162 LYS B C 1
ATOM 3765 O O . LYS B 1 162 ? -0.339 -21.453 -22.109 1 85.19 162 LYS B O 1
ATOM 3770 N N . GLN B 1 163 ? -0.021 -22.453 -20.188 1 77.56 163 GLN B N 1
ATOM 3771 C CA . GLN B 1 163 ? -1.438 -22.656 -19.906 1 77.56 163 GLN B CA 1
ATOM 3772 C C . GLN B 1 163 ? -2.141 -21.328 -19.656 1 77.56 163 GLN B C 1
ATOM 3774 O O . GLN B 1 163 ? -3.293 -21.141 -20.047 1 77.56 163 GLN B O 1
ATOM 3779 N N . THR B 1 164 ? -1.422 -20.516 -18.969 1 81.12 164 THR B N 1
ATOM 3780 C CA . THR B 1 164 ? -2.01 -19.219 -18.594 1 81.12 164 THR B CA 1
ATOM 3781 C C . THR B 1 164 ? -1.21 -18.078 -19.203 1 81.12 164 THR B C 1
ATOM 3783 O O . THR B 1 164 ? 0.021 -18.078 -19.156 1 81.12 164 THR B O 1
ATOM 3786 N N . TYR B 1 165 ? -1.974 -17.094 -19.875 1 90.5 165 TYR B N 1
ATOM 3787 C CA . TYR B 1 165 ? -1.405 -15.867 -20.406 1 90.5 165 TYR B CA 1
ATOM 3788 C C . TYR B 1 165 ? -0.307 -16.172 -21.422 1 90.5 165 TYR B C 1
ATOM 3790 O O . TYR B 1 165 ? 0.796 -15.625 -21.328 1 90.5 165 TYR B O 1
ATOM 3798 N N . ALA B 1 166 ? -0.588 -17.062 -22.328 1 91.38 166 ALA B N 1
ATOM 3799 C CA . ALA B 1 166 ? 0.363 -17.469 -23.359 1 91.38 166 ALA B CA 1
ATOM 3800 C C . ALA B 1 166 ? 0.796 -16.297 -24.219 1 91.38 166 ALA B C 1
ATOM 3802 O O . ALA B 1 166 ? -0.042 -15.523 -24.703 1 91.38 166 ALA B O 1
ATOM 3803 N N . GLY B 1 167 ? 2.109 -16.125 -24.328 1 94.62 167 GLY B N 1
ATOM 3804 C CA . GLY B 1 167 ? 2.656 -15.125 -25.234 1 94.62 167 GLY B CA 1
ATOM 3805 C C . GLY B 1 167 ? 2.723 -13.742 -24.625 1 94.62 167 GLY B C 1
ATOM 3806 O O . GLY B 1 167 ? 3.295 -12.82 -25.219 1 94.62 167 GLY B O 1
ATOM 3807 N N . MET B 1 168 ? 2.213 -13.539 -23.469 1 96.56 168 MET B N 1
ATOM 3808 C CA . MET B 1 168 ? 2.197 -12.211 -22.859 1 96.56 168 MET B CA 1
ATOM 3809 C C . MET B 1 168 ? 3.557 -11.883 -22.25 1 96.56 168 MET B C 1
ATOM 3811 O O . MET B 1 168 ? 4.402 -12.766 -22.078 1 96.56 168 MET B O 1
ATOM 3815 N N . LEU B 1 169 ? 3.738 -10.633 -22.016 1 98.25 169 LEU B N 1
ATOM 3816 C CA . LEU B 1 169 ? 4.965 -10.164 -21.391 1 98.25 169 LEU B CA 1
ATOM 3817 C C . LEU B 1 169 ? 4.926 -10.414 -19.875 1 98.25 169 LEU B C 1
ATOM 3819 O O . LEU B 1 169 ? 3.85 -10.445 -19.281 1 98.25 169 LEU B O 1
ATOM 3823 N N . ASP B 1 170 ? 6.102 -10.633 -19.312 1 98.06 170 ASP B N 1
ATOM 3824 C CA . ASP B 1 170 ? 6.273 -11.008 -17.906 1 98.06 170 ASP B CA 1
ATOM 3825 C C . ASP B 1 170 ? 7.512 -10.352 -17.312 1 98.06 170 ASP B C 1
ATOM 3827 O O . ASP B 1 170 ? 8.289 -9.711 -18.016 1 98.06 170 ASP B O 1
ATOM 3831 N N . CYS B 1 171 ? 7.656 -10.43 -15.961 1 98.5 171 CYS B N 1
ATOM 3832 C CA . CYS B 1 171 ? 8.906 -10.039 -15.312 1 98.5 171 CYS B CA 1
ATOM 3833 C C . CYS B 1 171 ? 10.055 -10.945 -15.75 1 98.5 171 CYS B C 1
ATOM 3835 O O . CYS B 1 171 ? 9.836 -11.938 -16.453 1 98.5 171 CYS B O 1
ATOM 3837 N N . THR B 1 172 ? 11.289 -10.625 -15.375 1 98.56 172 THR B N 1
ATOM 3838 C CA . THR B 1 172 ? 12.453 -11.422 -15.75 1 98.56 172 THR B CA 1
ATOM 3839 C C . THR B 1 172 ? 12.297 -12.859 -15.266 1 98.56 172 THR B C 1
ATOM 3841 O O . THR B 1 172 ? 12.578 -13.805 -16.016 1 98.56 172 THR B O 1
ATOM 3844 N N . ALA B 1 173 ? 11.875 -12.992 -14.078 1 98.31 173 ALA B N 1
ATOM 3845 C CA . ALA B 1 173 ? 11.547 -14.297 -13.5 1 98.31 173 ALA B CA 1
ATOM 3846 C C . ALA B 1 173 ? 10.453 -14.172 -12.445 1 98.31 173 ALA B C 1
ATOM 3848 O O . ALA B 1 173 ? 10.383 -13.172 -11.727 1 98.31 173 ALA B O 1
ATOM 3849 N N . ALA B 1 174 ? 9.641 -15.148 -12.398 1 97.81 174 ALA B N 1
ATOM 3850 C CA . ALA B 1 174 ? 8.531 -15.148 -11.445 1 97.81 174 ALA B CA 1
ATOM 3851 C C . ALA B 1 174 ? 8.055 -16.562 -11.156 1 97.81 174 ALA B C 1
ATOM 3853 O O . ALA B 1 174 ? 8.211 -17.469 -11.984 1 97.81 174 ALA B O 1
ATOM 3854 N N . GLY B 1 175 ? 7.387 -16.719 -9.992 1 96.12 175 GLY B N 1
ATOM 3855 C CA . GLY B 1 175 ? 6.797 -18.016 -9.68 1 96.12 175 GLY B CA 1
ATOM 3856 C C . GLY B 1 175 ? 6.07 -18.031 -8.352 1 96.12 175 GLY B C 1
ATOM 3857 O O . GLY B 1 175 ? 6.344 -17.219 -7.477 1 96.12 175 GLY B O 1
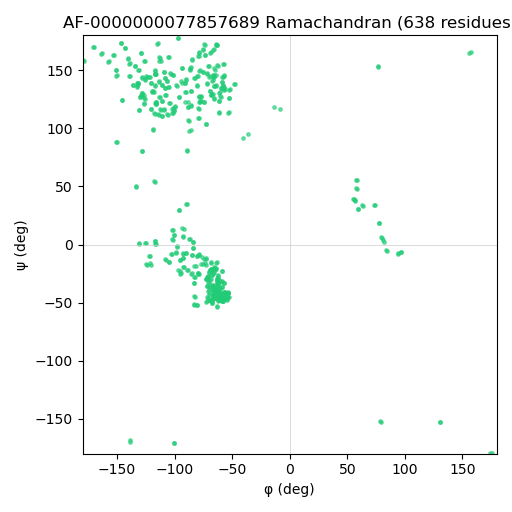ATOM 3858 N N . GLY B 1 176 ? 5.191 -18.969 -8.219 1 95.56 176 GLY B N 1
ATOM 3859 C CA . GLY B 1 176 ? 4.5 -19.172 -6.953 1 95.56 176 GLY B CA 1
ATOM 3860 C C . GLY B 1 176 ? 5.395 -19.734 -5.867 1 95.56 176 GLY B C 1
ATOM 3861 O O . GLY B 1 176 ? 6.426 -20.344 -6.16 1 95.56 176 GLY B O 1
ATOM 3862 N N . LEU B 1 177 ? 5.039 -19.453 -4.672 1 95.94 177 LEU B N 1
ATOM 3863 C CA . LEU B 1 177 ? 5.793 -19.953 -3.533 1 95.94 177 LEU B CA 1
ATOM 3864 C C . LEU B 1 177 ? 5.082 -21.156 -2.904 1 95.94 177 LEU B C 1
ATOM 3866 O O . LEU B 1 177 ? 4.004 -21 -2.318 1 95.94 177 LEU B O 1
ATOM 3870 N N . ALA B 1 178 ? 5.707 -22.281 -3.021 1 94.69 178 ALA B N 1
ATOM 3871 C CA . ALA B 1 178 ? 5.191 -23.484 -2.393 1 94.69 178 ALA B CA 1
ATOM 3872 C C . ALA B 1 178 ? 5.301 -23.406 -0.873 1 94.69 178 ALA B C 1
ATOM 3874 O O . ALA B 1 178 ? 6.027 -22.562 -0.341 1 94.69 178 ALA B O 1
ATOM 3875 N N . ALA B 1 179 ? 4.59 -24.297 -0.251 1 92.81 179 ALA B N 1
ATOM 3876 C CA . ALA B 1 179 ? 4.684 -24.391 1.204 1 92.81 179 ALA B CA 1
ATOM 3877 C C . ALA B 1 179 ? 6.125 -24.641 1.644 1 92.81 179 ALA B C 1
ATOM 3879 O O . ALA B 1 179 ? 6.848 -25.406 1.007 1 92.81 179 ALA B O 1
ATOM 3880 N N . ARG B 1 180 ? 6.637 -23.922 2.617 1 88.31 180 ARG B N 1
ATOM 3881 C CA . ARG B 1 180 ? 7.926 -24.109 3.275 1 88.31 180 ARG B CA 1
ATOM 3882 C C . ARG B 1 180 ? 9.062 -23.531 2.438 1 88.31 180 ARG B C 1
ATOM 3884 O O . ARG B 1 180 ? 10.234 -23.75 2.74 1 88.31 180 ARG B O 1
ATOM 3891 N N . MET B 1 181 ? 8.75 -22.906 1.41 1 92.62 181 MET B N 1
ATOM 3892 C CA . MET B 1 181 ? 9.789 -22.25 0.626 1 92.62 181 MET B CA 1
ATOM 3893 C C . MET B 1 181 ? 9.898 -20.766 1.001 1 92.62 181 MET B C 1
ATOM 3895 O O . MET B 1 181 ? 8.906 -20.047 0.972 1 92.62 181 MET B O 1
ATOM 3899 N N . ALA B 1 182 ? 11.094 -20.391 1.314 1 94.25 182 ALA B N 1
ATOM 3900 C CA . ALA B 1 182 ? 11.336 -18.984 1.604 1 94.25 182 ALA B CA 1
ATOM 3901 C C . ALA B 1 182 ? 11.352 -18.141 0.323 1 94.25 182 ALA B C 1
ATOM 3903 O O . ALA B 1 182 ? 11.789 -18.625 -0.726 1 94.25 182 ALA B O 1
ATOM 3904 N N . PRO B 1 183 ? 10.922 -16.891 0.397 1 96.62 183 PRO B N 1
ATOM 3905 C CA . PRO B 1 183 ? 10.875 -16.047 -0.8 1 96.62 183 PRO B CA 1
ATOM 3906 C C . PRO B 1 183 ? 12.219 -15.977 -1.521 1 96.62 183 PRO B C 1
ATOM 3908 O O . PRO B 1 183 ? 12.273 -16.094 -2.748 1 96.62 183 PRO B O 1
ATOM 3911 N N . MET B 1 184 ? 13.312 -15.852 -0.791 1 96.69 184 MET B N 1
ATOM 3912 C CA . MET B 1 184 ? 14.633 -15.766 -1.4 1 96.69 184 MET B CA 1
ATOM 3913 C C . MET B 1 184 ? 14.953 -17.047 -2.176 1 96.69 184 MET B C 1
ATOM 3915 O O . MET B 1 184 ? 15.492 -16.984 -3.283 1 96.69 184 MET B O 1
ATOM 3919 N N . GLU B 1 185 ? 14.594 -18.141 -1.59 1 96.88 185 GLU B N 1
ATOM 3920 C CA . GLU B 1 185 ? 14.805 -19.406 -2.291 1 96.88 185 GLU B CA 1
ATOM 3921 C C . GLU B 1 185 ? 13.969 -19.469 -3.566 1 96.88 185 GLU B C 1
ATOM 3923 O O . GLU B 1 185 ? 14.43 -20 -4.586 1 96.88 185 GLU B O 1
ATOM 3928 N N . GLY B 1 186 ? 12.766 -18.938 -3.467 1 97.06 186 GLY B N 1
ATOM 3929 C CA . GLY B 1 186 ? 11.914 -18.891 -4.645 1 97.06 186 GLY B CA 1
ATOM 3930 C C . GLY B 1 186 ? 12.5 -18.062 -5.77 1 97.06 186 GLY B C 1
ATOM 3931 O O . GLY B 1 186 ? 12.508 -18.484 -6.926 1 97.06 186 GLY B O 1
ATOM 3932 N N . VAL B 1 187 ? 13.047 -16.922 -5.441 1 97.81 187 VAL B N 1
ATOM 3933 C CA . VAL B 1 187 ? 13.609 -16.016 -6.453 1 97.81 187 VAL B CA 1
ATOM 3934 C C . VAL B 1 187 ? 14.836 -16.672 -7.09 1 97.81 187 VAL B C 1
ATOM 3936 O O . VAL B 1 187 ? 15 -16.625 -8.312 1 97.81 187 VAL B O 1
ATOM 3939 N N . VAL B 1 188 ? 15.68 -17.266 -6.266 1 98.31 188 VAL B N 1
ATOM 3940 C CA . VAL B 1 188 ? 16.891 -17.922 -6.766 1 98.31 188 VAL B CA 1
ATOM 3941 C C . VAL B 1 188 ? 16.5 -19.062 -7.715 1 98.31 188 VAL B C 1
ATOM 3943 O O . VAL B 1 188 ? 17.062 -19.172 -8.805 1 98.31 188 VAL B O 1
ATOM 3946 N N . ARG B 1 189 ? 15.547 -19.828 -7.324 1 97.62 189 ARG B N 1
ATOM 3947 C CA . ARG B 1 189 ? 15.094 -20.953 -8.133 1 97.62 189 ARG B CA 1
ATOM 3948 C C . ARG B 1 189 ? 14.523 -20.469 -9.469 1 97.62 189 ARG B C 1
ATOM 3950 O O . ARG B 1 189 ? 14.945 -20.938 -10.531 1 97.62 189 ARG B O 1
ATOM 3957 N N . GLU B 1 190 ? 13.547 -19.531 -9.422 1 98 190 GLU B N 1
ATOM 3958 C CA . GLU B 1 190 ? 12.883 -19.047 -10.633 1 98 190 GLU B CA 1
ATOM 3959 C C . GLU B 1 190 ? 13.859 -18.344 -11.562 1 98 190 GLU B C 1
ATOM 3961 O O . GLU B 1 190 ? 13.766 -18.469 -12.789 1 98 190 GLU B O 1
ATOM 3966 N N . ALA B 1 191 ? 14.797 -17.562 -11 1 98.19 191 ALA B N 1
ATOM 3967 C CA . ALA B 1 191 ? 15.812 -16.891 -11.797 1 98.19 191 ALA B CA 1
ATOM 3968 C C . ALA B 1 191 ? 16.688 -17.891 -12.547 1 98.19 191 ALA B C 1
ATOM 3970 O O . ALA B 1 191 ? 17.078 -17.656 -13.695 1 98.19 191 ALA B O 1
ATOM 3971 N N . GLY B 1 192 ? 17.031 -18.953 -11.867 1 98 192 GLY B N 1
ATOM 3972 C CA . GLY B 1 192 ? 17.797 -20 -12.523 1 98 192 GLY B CA 1
ATOM 3973 C C . GLY B 1 192 ? 17 -20.734 -13.602 1 98 192 GLY B C 1
ATOM 3974 O O . GLY B 1 192 ? 17.484 -20.875 -14.727 1 98 192 GLY B O 1
ATOM 3975 N N . GLU B 1 193 ? 15.781 -21.141 -13.336 1 97.31 193 GLU B N 1
ATOM 3976 C CA . GLU B 1 193 ? 14.945 -21.953 -14.234 1 97.31 193 GLU B CA 1
ATOM 3977 C C . GLU B 1 193 ? 14.5 -21.125 -15.438 1 97.31 193 GLU B C 1
ATOM 3979 O O . GLU B 1 193 ? 14.562 -21.609 -16.578 1 97.31 193 GLU B O 1
ATOM 3984 N N . GLU B 1 194 ? 14.078 -19.844 -15.188 1 97.38 194 GLU B N 1
ATOM 3985 C CA . GLU B 1 194 ? 13.43 -19.078 -16.25 1 97.38 194 GLU B CA 1
ATOM 3986 C C . GLU B 1 194 ? 14.438 -18.203 -16.984 1 97.38 194 GLU B C 1
ATOM 3988 O O . GLU B 1 194 ? 14.25 -17.891 -18.172 1 97.38 194 GLU B O 1
ATOM 3993 N N . ALA B 1 195 ? 15.578 -17.828 -16.328 1 98.06 195 ALA B N 1
ATOM 3994 C CA . ALA B 1 195 ? 16.438 -16.797 -16.906 1 98.06 195 ALA B CA 1
ATOM 3995 C C . ALA B 1 195 ? 17.891 -17.234 -16.922 1 98.06 195 ALA B C 1
ATOM 3997 O O . ALA B 1 195 ? 18.781 -16.469 -17.312 1 98.06 195 ALA B O 1
ATOM 3998 N N . SER B 1 196 ? 18.234 -18.453 -16.453 1 97.88 196 SER B N 1
ATOM 3999 C CA . SER B 1 196 ? 19.578 -19.031 -16.469 1 97.88 196 SER B CA 1
ATOM 4000 C C . SER B 1 196 ? 20.562 -18.156 -15.688 1 97.88 196 SER B C 1
ATOM 4002 O O . SER B 1 196 ? 21.719 -18.031 -16.078 1 97.88 196 SER B O 1
ATOM 4004 N N . LEU B 1 197 ? 20.094 -17.484 -14.688 1 97.38 197 LEU B N 1
ATOM 4005 C CA . LEU B 1 197 ? 20.969 -16.688 -13.828 1 97.38 197 LEU B CA 1
ATOM 4006 C C . LEU B 1 197 ? 21.562 -17.562 -12.711 1 97.38 197 LEU B C 1
ATOM 4008 O O . LEU B 1 197 ? 20.828 -18.281 -12.039 1 97.38 197 LEU B O 1
ATOM 4012 N N . ALA B 1 198 ? 22.828 -17.453 -12.523 1 96.44 198 ALA B N 1
ATOM 4013 C CA . ALA B 1 198 ? 23.516 -18.281 -11.539 1 96.44 198 ALA B CA 1
ATOM 4014 C C . ALA B 1 198 ? 23.031 -17.969 -10.125 1 96.44 198 ALA B C 1
ATOM 4016 O O . ALA B 1 198 ? 22.891 -16.797 -9.75 1 96.44 198 ALA B O 1
ATOM 4017 N N . ALA B 1 199 ? 22.828 -19 -9.352 1 97.56 199 ALA B N 1
ATOM 4018 C CA . ALA B 1 199 ? 22.312 -18.875 -7.992 1 97.56 199 ALA B CA 1
ATOM 4019 C C . ALA B 1 199 ? 23.188 -17.953 -7.152 1 97.56 199 ALA B C 1
ATOM 4021 O O . ALA B 1 199 ? 22.688 -17.109 -6.41 1 97.56 199 ALA B O 1
ATOM 4022 N N . GLU B 1 200 ? 24.484 -18.062 -7.273 1 96.69 200 GLU B N 1
ATOM 4023 C CA . GLU B 1 200 ? 25.422 -17.266 -6.488 1 96.69 200 GLU B CA 1
ATOM 4024 C C . GLU B 1 200 ? 25.312 -15.789 -6.82 1 96.69 200 GLU B C 1
ATOM 4026 O O . GLU B 1 200 ? 25.359 -14.938 -5.93 1 96.69 200 GLU B O 1
ATOM 4031 N N . THR B 1 201 ? 25.125 -15.516 -8.07 1 95.19 201 THR B N 1
ATOM 4032 C CA . THR B 1 201 ? 24.969 -14.133 -8.516 1 95.19 201 THR B CA 1
ATOM 4033 C C . THR B 1 201 ? 23.672 -13.531 -7.98 1 95.19 201 THR B C 1
ATOM 4035 O O . THR B 1 201 ? 23.672 -12.414 -7.465 1 95.19 201 THR B O 1
ATOM 4038 N N . VAL B 1 202 ? 22.594 -14.281 -8.117 1 97.38 202 VAL B N 1
ATOM 4039 C CA . VAL B 1 202 ? 21.297 -13.812 -7.66 1 97.38 202 VAL B CA 1
ATOM 4040 C C . VAL B 1 202 ? 21.344 -13.555 -6.156 1 97.38 202 VAL B C 1
ATOM 4042 O O . VAL B 1 202 ? 20.969 -12.469 -5.695 1 97.38 202 VAL B O 1
ATOM 4045 N N . ARG B 1 203 ? 21.891 -14.453 -5.395 1 96.88 203 ARG B N 1
ATOM 4046 C CA . ARG B 1 203 ? 21.953 -14.312 -3.945 1 96.88 203 ARG B CA 1
ATOM 4047 C C . ARG B 1 203 ? 22.781 -13.094 -3.545 1 96.88 203 ARG B C 1
ATOM 4049 O O . ARG B 1 203 ? 22.453 -12.414 -2.566 1 96.88 203 ARG B O 1
ATOM 4056 N N . ALA B 1 204 ? 23.766 -12.836 -4.281 1 95 204 ALA B N 1
ATOM 4057 C CA . ALA B 1 204 ? 24.703 -11.773 -3.928 1 95 204 ALA B CA 1
ATOM 4058 C C . ALA B 1 204 ? 24.156 -10.398 -4.297 1 95 204 ALA B C 1
ATOM 4060 O O . ALA B 1 204 ? 24.469 -9.398 -3.648 1 95 204 ALA B O 1
ATOM 4061 N N . ARG B 1 205 ? 23.234 -10.359 -5.297 1 96.12 205 ARG B N 1
ATOM 4062 C CA . ARG B 1 205 ? 23 -9.047 -5.883 1 96.12 205 ARG B CA 1
ATOM 4063 C C . ARG B 1 205 ? 21.531 -8.68 -5.824 1 96.12 205 ARG B C 1
ATOM 4065 O O . ARG B 1 205 ? 21.156 -7.512 -5.996 1 96.12 205 ARG B O 1
ATOM 4072 N N . VAL B 1 206 ? 20.688 -9.648 -5.613 1 97.94 206 VAL B N 1
ATOM 4073 C CA . VAL B 1 206 ? 19.266 -9.375 -5.637 1 97.94 206 VAL B CA 1
ATOM 4074 C C . VAL B 1 206 ? 18.859 -8.547 -4.414 1 97.94 206 VAL B C 1
ATOM 4076 O O . VAL B 1 206 ? 19.469 -8.695 -3.346 1 97.94 206 VAL B O 1
ATOM 4079 N N . ARG B 1 207 ? 17.922 -7.633 -4.547 1 97.81 207 ARG B N 1
ATOM 4080 C CA . ARG B 1 207 ? 17.438 -6.805 -3.447 1 97.81 207 ARG B CA 1
ATOM 4081 C C . ARG B 1 207 ? 15.922 -6.91 -3.309 1 97.81 207 ARG B C 1
ATOM 4083 O O . ARG B 1 207 ? 15.195 -6.719 -4.281 1 97.81 207 ARG B O 1
ATOM 4090 N N . ALA B 1 208 ? 15.477 -7.258 -2.104 1 98.44 208 ALA B N 1
ATOM 4091 C CA . ALA B 1 208 ? 14.047 -7.156 -1.808 1 98.44 208 ALA B CA 1
ATOM 4092 C C . ALA B 1 208 ? 13.586 -5.703 -1.829 1 98.44 208 ALA B C 1
ATOM 4094 O O . ALA B 1 208 ? 14.266 -4.82 -1.302 1 98.44 208 ALA B O 1
ATOM 4095 N N . THR B 1 209 ? 12.445 -5.453 -2.43 1 98.69 209 THR B N 1
ATOM 4096 C CA . THR B 1 209 ? 12.008 -4.07 -2.584 1 98.69 209 THR B CA 1
ATOM 4097 C C . THR B 1 209 ? 10.602 -3.881 -2.012 1 98.69 209 THR B C 1
ATOM 4099 O O . THR B 1 209 ? 10.031 -2.793 -2.107 1 98.69 209 THR B O 1
ATOM 4102 N N . GLY B 1 210 ? 10 -4.844 -1.469 1 98.31 210 GLY B N 1
ATOM 4103 C CA . GLY B 1 210 ? 8.641 -4.824 -0.957 1 98.31 210 GLY B CA 1
ATOM 4104 C C . GLY B 1 210 ? 7.805 -5.996 -1.438 1 98.31 210 GLY B C 1
ATOM 4105 O O . GLY B 1 210 ? 8.32 -7.098 -1.621 1 98.31 210 GLY B O 1
ATOM 4106 N N . CYS B 1 211 ? 6.531 -5.82 -1.506 1 98.62 211 CYS B N 1
ATOM 4107 C CA . CYS B 1 211 ? 5.578 -6.727 -2.137 1 98.62 211 CYS B CA 1
ATOM 4108 C C . CYS B 1 211 ? 4.371 -5.961 -2.668 1 98.62 211 CYS B C 1
ATOM 4110 O O . CYS B 1 211 ? 4.066 -4.867 -2.193 1 98.62 211 CYS B O 1
ATOM 4112 N N . VAL B 1 212 ? 3.809 -6.469 -3.688 1 98.81 212 VAL B N 1
ATOM 4113 C CA . VAL B 1 212 ? 2.492 -6.02 -4.129 1 98.81 212 VAL B CA 1
ATOM 4114 C C . VAL B 1 212 ? 1.43 -7.023 -3.691 1 98.81 212 VAL B C 1
ATOM 4116 O O . VAL B 1 212 ? 1.708 -8.219 -3.574 1 98.81 212 VAL B O 1
ATOM 4119 N N . SER B 1 213 ? 0.28 -6.562 -3.371 1 98.69 213 SER B N 1
ATOM 4120 C CA . SER B 1 213 ? -0.875 -7.367 -2.984 1 98.69 213 SER B CA 1
ATOM 4121 C C . SER B 1 213 ? -2.148 -6.863 -3.654 1 98.69 213 SER B C 1
ATOM 4123 O O . SER B 1 213 ? -2.344 -5.652 -3.799 1 98.69 213 SER B O 1
ATOM 4125 N N . TYR B 1 214 ? -2.889 -7.762 -4.098 1 98.56 214 TYR B N 1
ATOM 4126 C CA . TYR B 1 214 ? -4.105 -7.445 -4.836 1 98.56 214 TYR B CA 1
ATOM 4127 C C . TYR B 1 214 ? -5.133 -8.562 -4.699 1 98.56 214 TYR B C 1
ATOM 4129 O O . TYR B 1 214 ? -4.824 -9.633 -4.176 1 98.56 214 TYR B O 1
ATOM 4137 N N . PHE B 1 215 ? -6.324 -8.305 -5.004 1 98.12 215 PHE B N 1
ATOM 4138 C CA . PHE B 1 215 ? -7.438 -9.25 -5.004 1 98.12 215 PHE B CA 1
ATOM 4139 C C . PHE B 1 215 ? -8.031 -9.391 -6.398 1 98.12 215 PHE B C 1
ATOM 4141 O O . PHE B 1 215 ? -8.883 -8.586 -6.801 1 98.12 215 PHE B O 1
ATOM 4148 N N . HIS B 1 216 ? -7.605 -10.469 -7.098 1 97.38 216 HIS B N 1
ATOM 4149 C CA . HIS B 1 216 ? -7.898 -10.648 -8.516 1 97.38 216 HIS B CA 1
ATOM 4150 C C . HIS B 1 216 ? -9.094 -11.57 -8.719 1 97.38 216 HIS B C 1
ATOM 4152 O O . HIS B 1 216 ? -9.234 -12.578 -8.023 1 97.38 216 HIS B O 1
ATOM 4158 N N . VAL B 1 217 ? -9.945 -11.195 -9.609 1 96.5 217 VAL B N 1
ATOM 4159 C CA . VAL B 1 217 ? -11.016 -12.062 -10.094 1 96.5 217 VAL B CA 1
ATOM 4160 C C . VAL B 1 217 ? -10.617 -12.68 -11.43 1 96.5 217 VAL B C 1
ATOM 4162 O O . VAL B 1 217 ? -10.406 -11.969 -12.414 1 96.5 217 VAL B O 1
ATOM 4165 N N . ARG B 1 218 ? -10.547 -13.922 -11.414 1 91.81 218 ARG B N 1
ATOM 4166 C CA . ARG B 1 218 ? -10.109 -14.625 -12.609 1 91.81 218 ARG B CA 1
ATOM 4167 C C . ARG B 1 218 ? -11.117 -14.453 -13.742 1 91.81 218 ARG B C 1
ATOM 4169 O O . ARG B 1 218 ? -12.312 -14.664 -13.555 1 91.81 218 ARG B O 1
ATOM 4176 N N . GLY B 1 219 ? -10.57 -14 -14.812 1 87.06 219 GLY B N 1
ATOM 4177 C CA . GLY B 1 219 ? -11.391 -13.875 -16.016 1 87.06 219 GLY B CA 1
ATOM 4178 C C . GLY B 1 219 ? -11.188 -15.008 -17 1 87.06 219 GLY B C 1
ATOM 4179 O O . GLY B 1 219 ? -10.57 -16.016 -16.672 1 87.06 219 GLY B O 1
ATOM 4180 N N . ALA B 1 220 ? -11.719 -14.891 -18.156 1 81.12 220 ALA B N 1
ATOM 4181 C CA . ALA B 1 220 ? -11.711 -15.938 -19.188 1 81.12 220 ALA B CA 1
ATOM 4182 C C . ALA B 1 220 ? -10.297 -16.203 -19.688 1 81.12 220 ALA B C 1
ATOM 4184 O O . ALA B 1 220 ? -9.961 -17.328 -20.062 1 81.12 220 ALA B O 1
ATOM 4185 N N . ASP B 1 221 ? -9.523 -15.242 -19.547 1 78 221 ASP B N 1
ATOM 4186 C CA . ASP B 1 221 ? -8.18 -15.328 -20.094 1 78 221 ASP B CA 1
ATOM 4187 C C . ASP B 1 221 ? -7.285 -16.219 -19.234 1 78 221 ASP B C 1
ATOM 4189 O O . ASP B 1 221 ? -6.215 -16.641 -19.672 1 78 221 ASP B O 1
ATOM 4193 N N . ALA B 1 222 ? -7.648 -16.5 -18.031 1 77.56 222 ALA B N 1
ATOM 4194 C CA . ALA B 1 222 ? -6.832 -17.312 -17.125 1 77.56 222 ALA B CA 1
ATOM 4195 C C . ALA B 1 222 ? -7.082 -18.797 -17.344 1 77.56 222 ALA B C 1
ATOM 4197 O O . ALA B 1 222 ? -6.301 -19.641 -16.875 1 77.56 222 ALA B O 1
ATOM 4198 N N . GLY B 1 223 ? -8.141 -19.125 -18.188 1 74.25 223 GLY B N 1
ATOM 4199 C CA . GLY B 1 223 ? -8.484 -20.531 -18.406 1 74.25 223 GLY B CA 1
ATOM 4200 C C . GLY B 1 223 ? -9.242 -21.141 -17.234 1 74.25 223 GLY B C 1
ATOM 4201 O O . GLY B 1 223 ? -9.148 -20.656 -16.109 1 74.25 223 GLY B O 1
ATOM 4202 N N . GLY B 1 224 ? -9.961 -22.062 -17.547 1 81.88 224 GLY B N 1
ATOM 4203 C CA . GLY B 1 224 ? -10.711 -22.75 -16.5 1 81.88 224 GLY B CA 1
ATOM 4204 C C . GLY B 1 224 ? -11.945 -21.984 -16.047 1 81.88 224 GLY B C 1
ATOM 4205 O O . GLY B 1 224 ? -12.594 -21.312 -16.859 1 81.88 224 GLY B O 1
ATOM 4206 N N . GLU B 1 225 ? -12.266 -22.25 -14.789 1 88.31 225 GLU B N 1
ATOM 4207 C CA . GLU B 1 225 ? -13.453 -21.609 -14.219 1 88.31 225 GLU B CA 1
ATOM 4208 C C . GLU B 1 225 ? -13.258 -20.094 -14.102 1 88.31 225 GLU B C 1
ATOM 4210 O O . GLU B 1 225 ? -12.156 -19.625 -13.812 1 88.31 225 GLU B O 1
ATOM 4215 N N . THR B 1 226 ? -14.281 -19.375 -14.273 1 88.88 226 THR B N 1
ATOM 4216 C CA . THR B 1 226 ? -14.273 -17.922 -14.156 1 88.88 226 THR B CA 1
ATOM 4217 C C . THR B 1 226 ? -14.93 -17.469 -12.852 1 88.88 226 THR B C 1
ATOM 4219 O O . THR B 1 226 ? -15.602 -18.266 -12.188 1 88.88 226 THR B O 1
ATOM 4222 N N . GLY B 1 227 ? -14.641 -16.25 -12.484 1 92.81 227 GLY B N 1
ATOM 4223 C CA . GLY B 1 227 ? -15.266 -15.703 -11.297 1 92.81 227 GLY B CA 1
ATOM 4224 C C . GLY B 1 227 ? -14.594 -16.125 -10.008 1 92.81 227 GLY B C 1
ATOM 4225 O O . GLY B 1 227 ? -15.062 -15.805 -8.914 1 92.81 227 GLY B O 1
ATOM 4226 N N . LEU B 1 228 ? -13.508 -16.891 -10.172 1 96.69 228 LE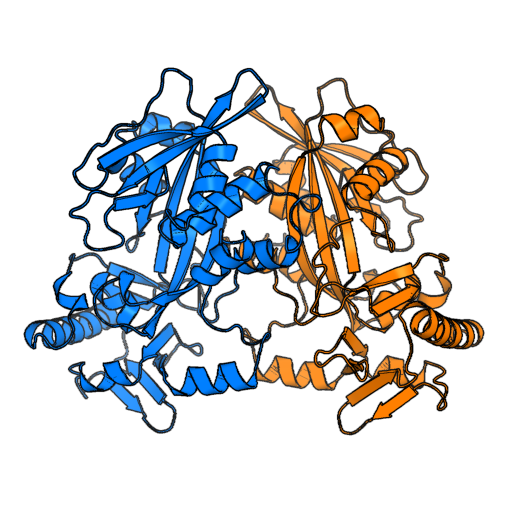U B N 1
ATOM 4227 C CA . LEU B 1 228 ? -12.742 -17.297 -9 1 96.69 228 LEU B CA 1
ATOM 4228 C C . LEU B 1 228 ? -11.969 -16.125 -8.414 1 96.69 228 LEU B C 1
ATOM 4230 O O . LEU B 1 228 ? -11.438 -15.289 -9.156 1 96.69 228 LEU B O 1
ATOM 4234 N N . LEU B 1 229 ? -11.984 -16.094 -7.145 1 97.25 229 LEU B N 1
ATOM 4235 C CA . LEU B 1 229 ? -11.242 -15.047 -6.457 1 97.25 229 LEU B CA 1
ATOM 4236 C C . LEU B 1 229 ? -9.82 -15.5 -6.145 1 97.25 229 LEU B C 1
ATOM 4238 O O . LEU B 1 229 ? -9.609 -16.625 -5.68 1 97.25 229 LEU B O 1
ATOM 4242 N N . GLN B 1 230 ? -8.875 -14.641 -6.488 1 97.38 230 GLN B N 1
ATOM 4243 C CA . GLN B 1 230 ? -7.457 -14.93 -6.27 1 97.38 230 GLN B CA 1
ATOM 4244 C C . GLN B 1 230 ? -6.773 -13.781 -5.527 1 97.38 230 GLN B C 1
ATOM 4246 O O . GLN B 1 230 ? -6.121 -12.938 -6.145 1 97.38 230 GLN B O 1
ATOM 4251 N N . PRO B 1 231 ? -6.918 -13.711 -4.184 1 98.25 231 PRO B N 1
ATOM 4252 C CA . PRO B 1 231 ? -6.043 -12.812 -3.426 1 98.25 231 PRO B CA 1
ATOM 4253 C C . PRO B 1 231 ? -4.582 -13.258 -3.447 1 98.25 231 PRO B C 1
ATOM 4255 O O . PRO B 1 231 ? -4.281 -14.422 -3.174 1 98.25 231 PRO B O 1
ATOM 4258 N N . GLU B 1 232 ? -3.662 -12.336 -3.789 1 98.38 232 GLU B N 1
ATOM 4259 C CA . GLU B 1 232 ? -2.268 -12.727 -3.969 1 98.38 232 GLU B CA 1
ATOM 4260 C C . GLU B 1 232 ? -1.318 -11.688 -3.379 1 98.38 232 GLU B C 1
ATOM 4262 O O . GLU B 1 232 ? -1.623 -10.492 -3.373 1 98.38 232 GLU B O 1
ATOM 4267 N N . VAL B 1 233 ? -0.251 -12.156 -2.861 1 98.44 233 VAL B N 1
ATOM 4268 C CA . VAL B 1 233 ? 0.91 -11.367 -2.457 1 98.44 233 VAL B CA 1
ATOM 4269 C C . VAL B 1 233 ? 2.125 -11.773 -3.289 1 98.44 233 VAL B C 1
ATOM 4271 O O . VAL B 1 233 ? 2.494 -12.945 -3.332 1 98.44 233 VAL B O 1
ATOM 4274 N N . GLU B 1 234 ? 2.691 -10.836 -3.977 1 98.62 234 GLU B N 1
ATOM 4275 C CA . GLU B 1 234 ? 3.918 -11.055 -4.738 1 98.62 234 GLU B CA 1
ATOM 4276 C C . GLU B 1 234 ? 5.098 -10.312 -4.117 1 98.62 234 GLU B C 1
ATOM 4278 O O . GLU B 1 234 ? 5.141 -9.086 -4.129 1 98.62 234 GLU B O 1
ATOM 4283 N N . TYR B 1 235 ? 6.004 -11.07 -3.574 1 98.56 235 TYR B N 1
ATOM 4284 C CA . TYR B 1 235 ? 7.234 -10.445 -3.104 1 98.56 235 TYR B CA 1
ATOM 4285 C C . TYR B 1 235 ? 8.078 -9.953 -4.273 1 98.56 235 TYR B C 1
ATOM 4287 O O . TYR B 1 235 ? 8.305 -10.688 -5.238 1 98.56 235 TYR B O 1
ATOM 4295 N N . THR B 1 236 ? 8.555 -8.727 -4.191 1 98.81 236 THR B N 1
ATOM 4296 C CA . THR B 1 236 ? 9.234 -8.117 -5.328 1 98.81 236 THR B CA 1
ATOM 4297 C C . THR B 1 236 ? 10.734 -8.008 -5.059 1 98.81 236 THR B C 1
ATOM 4299 O O . THR B 1 236 ? 11.148 -7.609 -3.965 1 98.81 236 THR B O 1
ATOM 4302 N N . TYR B 1 237 ? 11.5 -8.359 -6.012 1 98.81 237 TYR B N 1
ATOM 4303 C CA . TYR B 1 237 ? 12.953 -8.289 -6.012 1 98.81 237 TYR B CA 1
ATOM 4304 C C . TYR B 1 237 ? 13.469 -7.629 -7.285 1 98.81 237 TYR B C 1
ATOM 4306 O O . TYR B 1 237 ? 12.828 -7.707 -8.336 1 98.81 237 TYR B O 1
ATOM 4314 N N . GLU B 1 238 ? 14.555 -7.004 -7.188 1 98.75 238 GLU B N 1
ATOM 4315 C CA . GLU B 1 238 ? 15.211 -6.43 -8.359 1 98.75 238 GLU B CA 1
ATOM 4316 C C . GLU B 1 238 ? 16.703 -6.734 -8.352 1 98.75 238 GLU B C 1
ATOM 4318 O O . GLU B 1 238 ? 17.281 -7.023 -7.305 1 98.75 238 GLU B O 1
ATOM 4323 N N . MET B 1 239 ? 17.266 -6.762 -9.469 1 98.31 239 MET B N 1
ATOM 4324 C CA . MET B 1 239 ? 18.688 -6.992 -9.625 1 98.31 239 MET B CA 1
ATOM 4325 C C . MET B 1 239 ? 19.25 -6.203 -10.812 1 98.31 239 MET B C 1
ATOM 4327 O O . MET B 1 239 ? 18.719 -6.301 -11.922 1 98.31 239 MET B O 1
ATOM 4331 N N . GLU B 1 240 ? 20.234 -5.414 -10.57 1 96.75 240 GLU B N 1
ATOM 4332 C CA . GLU B 1 240 ? 20.922 -4.691 -11.641 1 96.75 240 GLU B CA 1
ATOM 4333 C C . GLU B 1 240 ? 21.906 -5.598 -12.375 1 96.75 240 GLU B C 1
ATOM 4335 O O . GLU B 1 240 ? 22.688 -6.309 -11.742 1 96.75 240 GLU B O 1
ATOM 4340 N N . LEU B 1 241 ? 21.766 -5.637 -13.625 1 95.75 241 LEU B N 1
ATOM 4341 C CA . LEU B 1 241 ? 22.688 -6.418 -14.445 1 95.75 241 LEU B CA 1
ATOM 4342 C C . LEU B 1 241 ? 23.609 -5.508 -15.25 1 95.75 241 LEU B C 1
ATOM 4344 O O . LEU B 1 241 ? 23.219 -4.406 -15.641 1 95.75 241 LEU B O 1
ATOM 4348 N N . GLY B 1 242 ? 24.812 -5.992 -15.359 1 88.06 242 GLY B N 1
ATOM 4349 C CA . GLY B 1 242 ? 25.75 -5.293 -16.219 1 88.06 242 GLY B CA 1
ATOM 4350 C C . GLY B 1 242 ? 25.469 -5.496 -17.703 1 88.06 242 GLY B C 1
ATOM 4351 O O . GLY B 1 242 ? 24.625 -6.32 -18.062 1 88.06 242 GLY B O 1
ATOM 4352 N N . GLU B 1 243 ? 26.156 -4.777 -18.484 1 77.38 243 GLU B N 1
ATOM 4353 C CA . GLU B 1 243 ? 25.953 -4.785 -19.938 1 77.38 243 GLU B CA 1
ATOM 4354 C C . GLU B 1 243 ? 26.234 -6.168 -20.531 1 77.38 243 GLU B C 1
ATOM 4356 O O . GLU B 1 243 ? 25.625 -6.555 -21.531 1 77.38 243 GLU B O 1
ATOM 4361 N N . GLU B 1 244 ? 27.078 -6.922 -19.859 1 81.75 244 GLU B N 1
ATOM 4362 C CA . GLU B 1 244 ? 27.5 -8.211 -20.406 1 81.75 244 GLU B CA 1
ATOM 4363 C C . GLU B 1 244 ? 26.688 -9.352 -19.812 1 81.75 244 GLU B C 1
ATOM 4365 O O . GLU B 1 244 ? 26.859 -10.516 -20.203 1 81.75 244 GLU B O 1
ATOM 4370 N N . GLU B 1 245 ? 25.812 -9.008 -18.922 1 88.94 245 GLU B N 1
ATOM 4371 C CA . GLU B 1 245 ? 24.969 -10.023 -18.297 1 88.94 245 GLU B CA 1
ATOM 4372 C C . GLU B 1 245 ? 23.562 -10.039 -18.891 1 88.94 245 GLU B C 1
ATOM 4374 O O . GLU B 1 245 ? 22.891 -9.008 -18.953 1 88.94 245 GLU B O 1
ATOM 4379 N N . GLU B 1 246 ? 23.297 -11.18 -19.5 1 93.5 246 GLU B N 1
ATOM 4380 C CA . GLU B 1 246 ? 21.984 -11.273 -20.125 1 93.5 246 GLU B CA 1
ATOM 4381 C C . GLU B 1 246 ? 21.234 -12.523 -19.656 1 93.5 246 GLU B C 1
ATOM 4383 O O . GLU B 1 246 ? 21.781 -13.633 -19.703 1 93.5 246 GLU B O 1
ATOM 4388 N N . PRO B 1 247 ? 20 -12.289 -19.219 1 97.25 247 PRO B N 1
ATOM 4389 C CA . PRO B 1 247 ? 19.188 -13.484 -18.984 1 97.25 247 PRO B CA 1
ATOM 4390 C C . PRO B 1 247 ? 18.906 -14.273 -20.25 1 97.25 247 PRO B C 1
ATOM 4392 O O . PRO B 1 247 ? 18.812 -13.688 -21.344 1 97.25 247 PRO B O 1
ATOM 4395 N N . ARG B 1 248 ? 18.828 -15.609 -20.172 1 96.75 248 ARG B N 1
ATOM 4396 C CA . ARG B 1 248 ? 18.484 -16.516 -21.266 1 96.75 248 ARG B CA 1
ATOM 4397 C C . ARG B 1 248 ? 17.422 -17.531 -20.828 1 96.75 248 ARG B C 1
ATOM 4399 O O . ARG B 1 248 ? 17.484 -18.031 -19.703 1 96.75 248 ARG B O 1
ATOM 4406 N N . PRO B 1 249 ? 16.547 -17.719 -21.75 1 96.06 249 PRO B N 1
ATOM 4407 C CA . PRO B 1 249 ? 15.562 -18.75 -21.375 1 96.06 249 PRO B CA 1
ATOM 4408 C C . PRO B 1 249 ? 16.219 -20.062 -20.938 1 96.06 249 PRO B C 1
ATOM 4410 O O . PRO B 1 249 ? 17.078 -20.594 -21.656 1 96.06 249 PRO B O 1
ATOM 4413 N N . GLY B 1 250 ? 15.875 -20.547 -19.75 1 91.94 250 GLY B N 1
ATOM 4414 C CA . GLY B 1 250 ? 16.469 -21.766 -19.219 1 91.94 250 GLY B CA 1
ATOM 4415 C C . GLY B 1 250 ? 15.523 -22.953 -19.297 1 91.94 250 GLY B C 1
ATOM 4416 O O . GLY B 1 250 ? 15.938 -24.094 -19.062 1 91.94 250 GLY B O 1
ATOM 4417 N N . ASP B 1 251 ? 14.297 -22.672 -19.516 1 89.62 251 ASP B N 1
ATOM 4418 C CA . ASP B 1 251 ? 13.289 -23.719 -19.672 1 89.62 251 ASP B CA 1
ATOM 4419 C C . ASP B 1 251 ? 12.32 -23.391 -20.797 1 89.62 251 ASP B C 1
ATOM 4421 O O . ASP B 1 251 ? 12.602 -22.531 -21.641 1 89.62 251 ASP B O 1
ATOM 4425 N N . ASP B 1 252 ? 11.258 -24.172 -20.828 1 90.19 252 ASP B N 1
ATOM 4426 C CA . ASP B 1 252 ? 10.344 -24.031 -21.969 1 90.19 252 ASP B CA 1
ATOM 4427 C C . ASP B 1 252 ? 9.211 -23.062 -21.625 1 90.19 252 ASP B C 1
ATOM 4429 O O . ASP B 1 252 ? 8.258 -22.922 -22.406 1 90.19 252 ASP B O 1
ATOM 4433 N N . GLU B 1 253 ? 9.344 -22.312 -20.562 1 91.69 253 GLU B N 1
ATOM 4434 C CA . GLU B 1 253 ? 8.258 -21.438 -20.125 1 91.69 253 GLU B CA 1
ATOM 4435 C C . GLU B 1 253 ? 8.461 -20.016 -20.625 1 91.69 253 GLU B C 1
ATOM 4437 O O . GLU B 1 253 ? 7.508 -19.234 -20.703 1 91.69 253 GLU B O 1
ATOM 4442 N N . VAL B 1 254 ? 9.711 -19.688 -20.938 1 95.06 254 VAL B N 1
ATOM 4443 C CA . VAL B 1 254 ? 10.047 -18.359 -21.422 1 95.06 254 VAL B CA 1
ATOM 4444 C C . VAL B 1 254 ? 10.5 -18.453 -22.891 1 95.06 254 VAL B C 1
ATOM 4446 O O . VAL B 1 254 ? 11.398 -19.234 -23.219 1 95.06 254 VAL B O 1
ATOM 4449 N N . ALA B 1 255 ? 9.891 -17.672 -23.734 1 96.62 255 ALA B N 1
ATOM 4450 C CA . ALA B 1 255 ? 10.211 -17.688 -25.156 1 96.62 255 ALA B CA 1
ATOM 4451 C C . ALA B 1 255 ? 11.438 -16.828 -25.453 1 96.62 255 ALA B C 1
ATOM 4453 O O . ALA B 1 255 ? 12.32 -17.234 -26.219 1 96.62 255 ALA B O 1
ATOM 4454 N N . GLU B 1 256 ? 11.453 -15.695 -24.859 1 97 256 GLU B N 1
ATOM 4455 C CA . GLU B 1 256 ? 12.562 -14.781 -25.109 1 97 256 GLU B CA 1
ATOM 4456 C C . GLU B 1 256 ? 12.625 -13.68 -24.062 1 97 256 GLU B C 1
ATOM 4458 O O . GLU B 1 256 ? 11.688 -13.516 -23.281 1 97 256 GLU B O 1
ATOM 4463 N N . PHE B 1 257 ? 13.805 -13.055 -24.078 1 97.38 257 PHE B N 1
ATOM 4464 C CA . PHE B 1 257 ? 14 -11.836 -23.297 1 97.38 257 PHE B CA 1
ATOM 4465 C C . PHE B 1 257 ? 14.281 -10.648 -24.219 1 97.38 257 PHE B C 1
ATOM 4467 O O . PHE B 1 257 ? 14.945 -10.797 -25.25 1 97.38 257 PHE B O 1
ATOM 4474 N N . ARG B 1 258 ? 13.82 -9.508 -23.797 1 96.12 258 ARG B N 1
ATOM 4475 C CA . ARG B 1 258 ? 14.156 -8.25 -24.453 1 96.12 258 ARG B CA 1
ATOM 4476 C C . ARG B 1 258 ? 14.57 -7.188 -23.438 1 96.12 258 ARG B C 1
ATOM 4478 O O . ARG B 1 258 ? 13.961 -7.082 -22.375 1 96.12 258 ARG B O 1
ATOM 4485 N N . LEU B 1 259 ? 15.609 -6.527 -23.781 1 96.88 259 LEU B N 1
ATOM 4486 C CA . LEU B 1 259 ? 15.992 -5.355 -23 1 96.88 259 LEU B CA 1
ATOM 4487 C C . LEU B 1 259 ? 15.281 -4.105 -23.516 1 96.88 259 LEU B C 1
ATOM 4489 O O . LEU B 1 259 ? 15.625 -3.588 -24.578 1 96.88 259 LEU B O 1
ATOM 4493 N N . TRP B 1 260 ? 14.328 -3.641 -22.797 1 96.94 260 TRP B N 1
ATOM 4494 C CA . TRP B 1 260 ? 13.508 -2.51 -23.219 1 96.94 260 TRP B CA 1
ATOM 4495 C C . TRP B 1 260 ? 13.789 -1.278 -22.359 1 96.94 260 TRP B C 1
ATOM 4497 O O . TRP B 1 260 ? 13.953 -1.386 -21.141 1 96.94 260 TRP B O 1
ATOM 4507 N N . GLY B 1 261 ? 13.891 -0.104 -23.031 1 96.75 261 GLY B N 1
ATOM 4508 C CA . GLY B 1 261 ? 13.852 1.14 -22.281 1 96.75 261 GLY B CA 1
ATOM 4509 C C . GLY B 1 261 ? 12.508 1.395 -21.625 1 96.75 261 GLY B C 1
ATOM 4510 O O . GLY B 1 261 ? 11.523 0.729 -21.938 1 96.75 261 GLY B O 1
ATOM 4511 N N . VAL B 1 262 ? 12.469 2.32 -20.766 1 97.56 262 VAL B N 1
ATOM 4512 C CA . VAL B 1 262 ? 11.289 2.623 -19.969 1 97.56 262 VAL B CA 1
ATOM 4513 C C . VAL B 1 262 ? 10.133 3.008 -20.875 1 97.56 262 VAL B C 1
ATOM 4515 O O . VAL B 1 262 ? 8.984 2.623 -20.625 1 97.56 262 VAL B O 1
ATOM 4518 N N . GLU B 1 263 ? 10.398 3.773 -21.859 1 97.25 263 GLU B N 1
ATOM 4519 C CA . GLU B 1 263 ? 9.336 4.215 -22.766 1 97.25 263 GLU B CA 1
ATOM 4520 C C . GLU B 1 263 ? 8.648 3.025 -23.422 1 97.25 263 GLU B C 1
ATOM 4522 O O . GLU B 1 263 ? 7.418 2.986 -23.516 1 97.25 263 GLU B O 1
ATOM 4527 N N . GLU B 1 264 ? 9.445 2.143 -23.891 1 97.94 264 GLU B N 1
ATOM 4528 C CA . GLU B 1 264 ? 8.891 0.943 -24.516 1 97.94 264 GLU B CA 1
ATOM 4529 C C . GLU B 1 264 ? 8.094 0.117 -23.516 1 97.94 264 GLU B C 1
ATOM 4531 O O . GLU B 1 264 ? 7.027 -0.413 -23.859 1 97.94 264 GLU B O 1
ATOM 4536 N N . VAL B 1 265 ? 8.586 -0.024 -22.344 1 98.5 265 VAL B N 1
ATOM 4537 C CA . VAL B 1 265 ? 7.914 -0.776 -21.297 1 98.5 265 VAL B CA 1
ATOM 4538 C C . VAL B 1 265 ? 6.547 -0.155 -21 1 98.5 265 VAL B C 1
ATOM 4540 O O . VAL B 1 265 ? 5.535 -0.858 -20.953 1 98.5 265 VAL B O 1
ATOM 4543 N N . VAL B 1 266 ? 6.523 1.146 -20.844 1 98.38 266 VAL B N 1
ATOM 4544 C CA . VAL B 1 266 ? 5.281 1.851 -20.547 1 98.38 266 VAL B CA 1
ATOM 4545 C C . VAL B 1 266 ? 4.297 1.698 -21.703 1 98.38 266 VAL B C 1
ATOM 4547 O O . VAL B 1 266 ? 3.104 1.479 -21.484 1 98.38 266 VAL B O 1
ATOM 4550 N N . ALA B 1 267 ? 4.797 1.812 -22.906 1 98.31 267 ALA B N 1
ATOM 4551 C CA . ALA B 1 267 ? 3.938 1.643 -24.078 1 98.31 267 ALA B CA 1
ATOM 4552 C C . ALA B 1 267 ? 3.311 0.251 -24.094 1 98.31 267 ALA B C 1
ATOM 4554 O O . ALA B 1 267 ? 2.117 0.106 -24.359 1 98.31 267 ALA B O 1
ATOM 4555 N N . ALA B 1 268 ? 4.094 -0.748 -23.859 1 98.62 268 ALA B N 1
ATOM 4556 C CA . ALA B 1 268 ? 3.596 -2.121 -23.844 1 98.62 268 ALA B CA 1
ATOM 4557 C C . ALA B 1 268 ? 2.576 -2.322 -22.719 1 98.62 268 ALA B C 1
ATOM 4559 O O . ALA B 1 268 ? 1.585 -3.033 -22.891 1 98.62 268 ALA B O 1
ATOM 4560 N N . LEU B 1 269 ? 2.84 -1.742 -21.547 1 98.62 269 LEU B N 1
ATOM 4561 C CA . LEU B 1 269 ? 1.862 -1.766 -20.469 1 98.62 269 LEU B CA 1
ATOM 4562 C C . LEU B 1 269 ? 0.523 -1.203 -20.938 1 98.62 269 LEU B C 1
ATOM 4564 O O . LEU B 1 269 ? -0.519 -1.834 -20.734 1 98.62 269 LEU B O 1
ATOM 4568 N N . ARG B 1 270 ? 0.591 -0.099 -21.578 1 98.25 270 ARG B N 1
ATOM 4569 C CA . ARG B 1 270 ? -0.619 0.608 -21.984 1 98.25 270 ARG B CA 1
ATOM 4570 C C . ARG B 1 270 ? -1.351 -0.149 -23.094 1 98.25 270 ARG B C 1
ATOM 4572 O O . ARG B 1 270 ? -2.568 -0.018 -23.234 1 98.25 270 ARG B O 1
ATOM 4579 N N . ARG B 1 271 ? -0.623 -0.944 -23.797 1 98.19 271 ARG B N 1
ATOM 4580 C CA . ARG B 1 271 ? -1.239 -1.771 -24.828 1 98.19 271 ARG B CA 1
ATOM 4581 C C . ARG B 1 271 ? -1.807 -3.057 -24.234 1 98.19 271 ARG B C 1
ATOM 4583 O O . ARG B 1 271 ? -2.367 -3.885 -24.953 1 98.19 271 ARG B O 1
ATOM 4590 N N . GLY B 1 272 ? -1.636 -3.293 -22.969 1 96.94 272 GLY B N 1
ATOM 4591 C CA . GLY B 1 272 ? -2.184 -4.465 -22.312 1 96.94 272 GLY B CA 1
ATOM 4592 C C . GLY B 1 272 ? -1.447 -5.746 -22.656 1 96.94 272 GLY B C 1
ATOM 4593 O O . GLY B 1 272 ? -2.047 -6.82 -22.703 1 96.94 272 GLY B O 1
ATOM 4594 N N . GLU B 1 273 ? -0.135 -5.625 -22.859 1 97.75 273 GLU B N 1
ATOM 4595 C CA . GLU B 1 273 ? 0.617 -6.773 -23.344 1 97.75 273 GLU B CA 1
ATOM 4596 C C . GLU B 1 273 ? 1.205 -7.586 -22.203 1 97.75 273 GLU B C 1
ATOM 4598 O O . GLU B 1 273 ? 1.657 -8.719 -22.391 1 97.75 273 GLU B O 1
ATOM 4603 N N . PHE B 1 274 ? 1.188 -7.098 -21 1 97.94 274 PHE B N 1
ATOM 4604 C CA . PHE B 1 274 ? 1.755 -7.785 -19.844 1 97.94 274 PHE B CA 1
ATOM 4605 C C . PHE B 1 274 ? 0.709 -8.672 -19.172 1 97.94 274 PHE B C 1
ATOM 4607 O O . PHE B 1 274 ? -0.467 -8.305 -19.109 1 97.94 274 PHE B O 1
ATOM 4614 N N . LYS B 1 275 ? 1.109 -9.859 -18.703 1 95.94 275 LYS B N 1
ATOM 4615 C CA . LYS B 1 275 ? 0.324 -10.562 -17.688 1 95.94 275 LYS B CA 1
ATOM 4616 C C . LYS B 1 275 ? -0.053 -9.625 -16.547 1 95.94 275 LYS B C 1
ATOM 4618 O O . LYS B 1 275 ? 0.775 -8.836 -16.078 1 95.94 275 LYS B O 1
ATOM 4623 N N . PRO B 1 276 ? -1.262 -9.68 -16.047 1 96.31 276 PRO B N 1
ATOM 4624 C CA . PRO B 1 276 ? -1.755 -8.672 -15.102 1 96.31 276 PRO B CA 1
ATOM 4625 C C . PRO B 1 276 ? -0.872 -8.539 -13.859 1 96.31 276 PRO B C 1
ATOM 4627 O O . PRO B 1 276 ? -0.557 -7.418 -13.438 1 96.31 276 PRO B O 1
ATOM 4630 N N . ASN B 1 277 ? -0.462 -9.617 -13.234 1 97 277 ASN B N 1
ATOM 4631 C CA . ASN B 1 277 ? 0.328 -9.484 -12.016 1 97 277 ASN B CA 1
ATOM 4632 C C . ASN B 1 277 ? 1.732 -8.969 -12.305 1 97 277 ASN B C 1
ATOM 4634 O O . ASN B 1 277 ? 2.318 -8.258 -11.492 1 97 277 ASN B O 1
ATOM 4638 N N . SER B 1 278 ? 2.291 -9.32 -13.469 1 98.31 278 SER B N 1
ATOM 4639 C CA . SER B 1 278 ? 3.572 -8.742 -13.867 1 98.31 278 SER B CA 1
ATOM 4640 C C . SER B 1 278 ? 3.445 -7.25 -14.141 1 98.31 278 SER B C 1
ATOM 4642 O O . SER B 1 278 ? 4.363 -6.48 -13.852 1 98.31 278 SER B O 1
ATOM 4644 N N . ALA B 1 279 ? 2.314 -6.922 -14.758 1 98.69 279 ALA B N 1
ATOM 4645 C CA . ALA B 1 279 ? 2.078 -5.512 -15.055 1 98.69 279 ALA B CA 1
ATOM 4646 C C . ALA B 1 279 ? 2.148 -4.66 -13.797 1 98.69 279 ALA B C 1
ATOM 4648 O O . ALA B 1 279 ? 2.799 -3.609 -13.781 1 98.69 279 ALA B O 1
ATOM 4649 N N . VAL B 1 280 ? 1.522 -5.094 -12.711 1 98.81 280 VAL B N 1
ATOM 4650 C CA . VAL B 1 280 ? 1.477 -4.27 -11.508 1 98.81 280 VAL B CA 1
ATOM 4651 C C . VAL B 1 280 ? 2.85 -4.254 -10.836 1 98.81 280 VAL B C 1
ATOM 4653 O O . VAL B 1 280 ? 3.234 -3.258 -10.219 1 98.81 280 VAL B O 1
ATOM 4656 N N . VAL B 1 281 ? 3.635 -5.324 -10.977 1 98.88 281 VAL B N 1
ATOM 4657 C CA . VAL B 1 281 ? 5 -5.34 -10.453 1 98.88 281 VAL B CA 1
ATOM 4658 C C . VAL B 1 281 ? 5.848 -4.316 -11.203 1 98.88 281 VAL B C 1
ATOM 4660 O O . VAL B 1 281 ? 6.633 -3.584 -10.594 1 98.88 281 VAL B O 1
ATOM 4663 N N . VAL B 1 282 ? 5.672 -4.273 -12.531 1 98.94 282 VAL B N 1
ATOM 4664 C CA . VAL B 1 282 ? 6.402 -3.307 -13.344 1 98.94 282 VAL B CA 1
ATOM 4665 C C . VAL B 1 282 ? 5.988 -1.889 -12.953 1 98.94 282 VAL B C 1
ATOM 4667 O O . VAL B 1 282 ? 6.836 -1.003 -12.82 1 98.94 282 VAL B O 1
ATOM 4670 N N . VAL B 1 283 ? 4.699 -1.668 -12.773 1 98.94 283 VAL B N 1
ATOM 4671 C CA . VAL B 1 283 ? 4.219 -0.357 -12.352 1 98.94 283 VAL B CA 1
ATOM 4672 C C . VAL B 1 283 ? 4.859 0.022 -11.016 1 98.94 283 VAL B C 1
ATOM 4674 O O . VAL B 1 283 ? 5.316 1.154 -10.836 1 98.94 283 VAL B O 1
ATOM 4677 N N . ASP B 1 284 ? 4.859 -0.921 -10.086 1 98.94 284 ASP B N 1
ATOM 4678 C CA . ASP B 1 284 ? 5.492 -0.687 -8.789 1 98.94 284 ASP B CA 1
ATOM 4679 C C . ASP B 1 284 ? 6.953 -0.28 -8.961 1 98.94 284 ASP B C 1
ATOM 4681 O O . ASP B 1 284 ? 7.43 0.635 -8.289 1 98.94 284 ASP B O 1
ATOM 4685 N N . PHE B 1 285 ? 7.688 -0.942 -9.836 1 98.88 285 PHE B N 1
ATOM 4686 C CA . PHE B 1 285 ? 9.07 -0.612 -10.156 1 98.88 285 PHE B CA 1
ATOM 4687 C C . PHE B 1 285 ? 9.18 0.814 -10.68 1 98.88 285 PHE B C 1
ATOM 4689 O O . PHE B 1 285 ? 10.039 1.58 -10.234 1 98.88 285 PHE B O 1
ATOM 4696 N N . LEU B 1 286 ? 8.312 1.166 -11.641 1 98.81 286 LEU B N 1
ATOM 4697 C CA . LEU B 1 286 ? 8.344 2.479 -12.273 1 98.81 286 LEU B CA 1
ATOM 4698 C C . LEU B 1 286 ? 8.062 3.58 -11.258 1 98.81 286 LEU B C 1
ATOM 4700 O O . LEU B 1 286 ? 8.617 4.68 -11.359 1 98.81 286 LEU B O 1
ATOM 4704 N N . VAL B 1 287 ? 7.223 3.297 -10.258 1 98.75 287 VAL B N 1
ATOM 4705 C CA . VAL B 1 287 ? 6.945 4.238 -9.18 1 98.75 287 VAL B CA 1
ATOM 4706 C C . VAL B 1 287 ? 8.188 4.418 -8.312 1 98.75 287 VAL B C 1
ATOM 4708 O O . VAL B 1 287 ? 8.656 5.539 -8.109 1 98.75 287 VAL B O 1
ATOM 4711 N N . ARG B 1 288 ? 8.797 3.352 -7.902 1 98.5 288 ARG B N 1
ATOM 4712 C CA . ARG B 1 288 ? 9.914 3.385 -6.961 1 98.5 288 ARG B CA 1
ATOM 4713 C C . ARG B 1 288 ? 11.148 4.027 -7.594 1 98.5 288 ARG B C 1
ATOM 4715 O O . ARG B 1 288 ? 11.961 4.637 -6.898 1 98.5 288 ARG B O 1
ATOM 4722 N N . HIS B 1 289 ? 11.219 3.947 -8.906 1 97.94 289 HIS B N 1
ATOM 4723 C CA . HIS B 1 289 ? 12.398 4.453 -9.594 1 97.94 289 HIS B CA 1
ATOM 4724 C C . HIS B 1 289 ? 12.141 5.828 -10.195 1 97.94 289 HIS B C 1
ATOM 4726 O O . HIS B 1 289 ? 12.953 6.332 -10.977 1 97.94 289 HIS B O 1
ATOM 4732 N N . GLY B 1 290 ? 11.031 6.418 -9.891 1 97.12 290 GLY B N 1
ATOM 4733 C CA . GLY B 1 290 ? 10.773 7.812 -10.211 1 97.12 290 GLY B CA 1
ATOM 4734 C C . GLY B 1 290 ? 10.406 8.031 -11.672 1 97.12 290 GLY B C 1
ATOM 4735 O O . GLY B 1 290 ? 10.586 9.125 -12.203 1 97.12 290 GLY B O 1
ATOM 4736 N N . VAL B 1 291 ? 10.008 6.957 -12.336 1 97.31 291 VAL B N 1
ATOM 4737 C CA . VAL B 1 291 ? 9.492 7.09 -13.688 1 97.31 291 VAL B CA 1
ATOM 4738 C C . VAL B 1 291 ? 8.031 7.543 -13.648 1 97.31 291 VAL B C 1
ATOM 4740 O O . VAL B 1 291 ? 7.637 8.453 -14.375 1 97.31 291 VAL B O 1
ATOM 4743 N N . VAL B 1 292 ? 7.254 6.844 -12.906 1 97.44 292 VAL B N 1
ATOM 4744 C CA . VAL B 1 292 ? 5.91 7.301 -12.562 1 97.44 292 VAL B CA 1
ATOM 4745 C C . VAL B 1 292 ? 5.965 8.156 -11.297 1 97.44 292 VAL B C 1
ATOM 4747 O O . VAL B 1 292 ? 6.422 7.695 -10.25 1 97.44 292 VAL B O 1
ATOM 4750 N N . THR B 1 293 ? 5.566 9.422 -11.391 1 97.19 293 THR B N 1
ATOM 4751 C CA . THR B 1 293 ? 5.691 10.375 -10.289 1 97.19 293 THR B CA 1
ATOM 4752 C C . THR B 1 293 ? 4.367 11.086 -10.039 1 97.19 293 THR B C 1
ATOM 4754 O O . THR B 1 293 ? 3.455 11.023 -10.867 1 97.19 293 THR B O 1
ATOM 4757 N N . PRO B 1 294 ? 4.254 11.758 -8.852 1 95.56 294 PRO B N 1
ATOM 4758 C CA . PRO B 1 294 ? 3.051 12.562 -8.617 1 95.56 294 PRO B CA 1
ATOM 4759 C C . PRO B 1 294 ? 2.848 13.648 -9.672 1 95.56 294 PRO B C 1
ATOM 4761 O O . PRO B 1 294 ? 1.718 14.078 -9.906 1 95.56 294 PRO B O 1
ATOM 4764 N N . GLU B 1 295 ? 3.906 14.062 -10.359 1 93.88 295 GLU B N 1
ATOM 4765 C CA . GLU B 1 295 ? 3.855 15.164 -11.312 1 93.88 295 GLU B CA 1
ATOM 4766 C C . GLU B 1 295 ? 3.346 14.695 -12.672 1 93.88 295 GLU B C 1
ATOM 4768 O O . GLU B 1 295 ? 2.73 15.461 -13.414 1 93.88 295 GLU B O 1
ATOM 4773 N N . ASN B 1 296 ? 3.574 13.391 -12.984 1 95 296 ASN B N 1
ATOM 4774 C CA . ASN B 1 296 ? 3.246 12.984 -14.344 1 95 296 ASN B CA 1
ATOM 4775 C C . ASN B 1 296 ? 2.133 11.938 -14.367 1 95 296 ASN B C 1
ATOM 4777 O O . ASN B 1 296 ? 1.728 11.477 -15.438 1 95 296 ASN B O 1
ATOM 4781 N N . GLU B 1 297 ? 1.649 11.586 -13.188 1 95.75 297 GLU B N 1
ATOM 4782 C CA . GLU B 1 297 ? 0.566 10.609 -13.094 1 95.75 297 GLU B CA 1
ATOM 4783 C C . GLU B 1 297 ? -0.553 11.117 -12.188 1 95.75 297 GLU B C 1
ATOM 4785 O O . GLU B 1 297 ? -0.399 11.164 -10.961 1 95.75 297 GLU B O 1
ATOM 4790 N N . ARG B 1 298 ? -1.671 11.32 -12.703 1 92.81 298 ARG B N 1
ATOM 4791 C CA . ARG B 1 298 ? -2.756 12 -12 1 92.81 298 ARG B CA 1
ATOM 4792 C C . ARG B 1 298 ? -3.338 11.102 -10.906 1 92.81 298 ARG B C 1
ATOM 4794 O O . ARG B 1 298 ? -3.77 11.594 -9.867 1 92.81 298 ARG B O 1
ATOM 4801 N N . ASP B 1 299 ? -3.408 9.812 -11.148 1 96.56 299 ASP B N 1
ATOM 4802 C CA . ASP B 1 299 ? -4.035 8.898 -10.203 1 96.56 299 ASP B CA 1
ATOM 4803 C C . ASP B 1 299 ? -2.994 8.242 -9.305 1 96.56 299 ASP B C 1
ATOM 4805 O O . ASP B 1 299 ? -3.18 7.105 -8.859 1 96.56 299 ASP B O 1
ATOM 4809 N N . TYR B 1 300 ? -1.901 8.992 -9.07 1 97.38 300 TYR B N 1
ATOM 4810 C CA . TYR B 1 300 ? -0.709 8.484 -8.398 1 97.38 300 TYR B CA 1
ATOM 4811 C C . TYR B 1 300 ? -1.064 7.844 -7.062 1 97.38 300 TYR B C 1
ATOM 4813 O O . TYR B 1 300 ? -0.67 6.711 -6.785 1 97.38 300 TYR B O 1
ATOM 4821 N N . VAL B 1 301 ? -1.896 8.469 -6.258 1 97.62 301 VAL B N 1
ATOM 4822 C CA . VAL B 1 301 ? -2.207 8.031 -4.898 1 97.62 301 VAL B CA 1
ATOM 4823 C C . VAL B 1 301 ? -3.018 6.742 -4.945 1 97.62 301 VAL B C 1
ATOM 4825 O O . VAL B 1 301 ? -2.705 5.777 -4.238 1 97.62 301 VAL B O 1
ATOM 4828 N N . GLU B 1 302 ? -4.008 6.707 -5.746 1 96.69 302 GLU B N 1
ATOM 4829 C CA . GLU B 1 302 ? -4.84 5.512 -5.855 1 96.69 302 GLU B CA 1
ATOM 4830 C C . GLU B 1 302 ? -4.043 4.336 -6.414 1 96.69 302 GLU B C 1
ATOM 4832 O O . GLU B 1 302 ? -4.211 3.197 -5.973 1 96.69 302 GLU B O 1
ATOM 4837 N N . ILE B 1 303 ? -3.189 4.621 -7.398 1 98.31 303 ILE B N 1
ATOM 4838 C CA . ILE B 1 303 ? -2.363 3.582 -8 1 98.31 303 ILE B CA 1
ATOM 4839 C C . ILE B 1 303 ? -1.506 2.916 -6.926 1 98.31 303 ILE B C 1
ATOM 4841 O O . ILE B 1 303 ? -1.511 1.69 -6.793 1 98.31 303 ILE B O 1
ATOM 4845 N N . VAL B 1 304 ? -0.833 3.705 -6.094 1 98.75 304 VAL B N 1
ATOM 4846 C CA . VAL B 1 304 ? 0.072 3.168 -5.082 1 98.75 304 VAL B CA 1
ATOM 4847 C C . VAL B 1 304 ? -0.724 2.393 -4.035 1 98.75 304 VAL B C 1
ATOM 4849 O O . VAL B 1 304 ? -0.309 1.312 -3.607 1 98.75 304 VAL B O 1
ATOM 4852 N N . ALA B 1 305 ? -1.843 2.846 -3.662 1 97.69 305 ALA B N 1
ATOM 4853 C CA . ALA B 1 305 ? -2.672 2.146 -2.682 1 97.69 305 ALA B CA 1
ATOM 4854 C C . ALA B 1 305 ? -3.154 0.807 -3.229 1 97.69 305 ALA B C 1
ATOM 4856 O O . ALA B 1 305 ? -3.125 -0.205 -2.523 1 97.69 305 ALA B O 1
ATOM 4857 N N . ARG B 1 306 ? -3.533 0.791 -4.484 1 97.56 306 ARG B N 1
ATOM 4858 C CA . ARG B 1 306 ? -4.074 -0.423 -5.086 1 97.56 306 ARG B CA 1
ATOM 4859 C C . ARG B 1 306 ? -2.984 -1.47 -5.285 1 97.56 306 ARG B C 1
ATOM 4861 O O . ARG B 1 306 ? -3.258 -2.672 -5.262 1 97.56 306 ARG B O 1
ATOM 4868 N N . LEU B 1 307 ? -1.775 -1.004 -5.441 1 98.75 307 LEU B N 1
ATOM 4869 C CA . LEU B 1 307 ? -0.657 -1.933 -5.57 1 98.75 307 LEU B CA 1
ATOM 4870 C C . LEU B 1 307 ? -0.41 -2.674 -4.262 1 98.75 307 LEU B C 1
ATOM 4872 O O . LEU B 1 307 ? 0.305 -3.678 -4.238 1 98.75 307 LEU B O 1
ATOM 4876 N N . HIS B 1 308 ? -0.996 -2.16 -3.135 1 98.56 308 HIS B N 1
ATOM 4877 C CA . HIS B 1 308 ? -0.696 -2.689 -1.81 1 98.56 308 HIS B CA 1
ATOM 4878 C C . HIS B 1 308 ? -1.971 -2.908 -1.002 1 98.56 308 HIS B C 1
ATOM 4880 O O . HIS B 1 308 ? -2.051 -2.504 0.161 1 98.56 308 HIS B O 1
ATOM 4886 N N . ARG B 1 309 ? -2.855 -3.545 -1.62 1 97.12 309 ARG B N 1
ATOM 4887 C CA . ARG B 1 309 ? -4.156 -3.797 -1.011 1 97.12 309 ARG B CA 1
ATOM 4888 C C . ARG B 1 309 ? -4.016 -4.613 0.27 1 97.12 309 ARG B C 1
ATOM 4890 O O . ARG B 1 309 ? -3.289 -5.609 0.3 1 97.12 309 ARG B O 1
ATOM 4897 N N . ARG B 1 310 ? -4.656 -4.148 1.32 1 96.12 310 ARG B N 1
ATOM 4898 C CA . ARG B 1 310 ? -4.805 -4.988 2.502 1 96.12 310 ARG B CA 1
ATOM 4899 C C . ARG B 1 310 ? -5.852 -6.074 2.273 1 96.12 310 ARG B C 1
ATOM 4901 O O . ARG B 1 310 ? -7.016 -5.777 2.002 1 96.12 310 ARG B O 1
ATOM 4908 N N . LEU B 1 311 ? -5.453 -7.297 2.426 1 95.94 311 LEU B N 1
ATOM 4909 C CA . LEU B 1 311 ? -6.348 -8.422 2.174 1 95.94 311 LEU B CA 1
ATOM 4910 C C . LEU B 1 311 ? -7.172 -8.75 3.412 1 95.94 311 LEU B C 1
ATOM 4912 O O . LEU B 1 311 ? -6.711 -8.562 4.539 1 95.94 311 LEU B O 1
ATOM 4916 N N . GLU B 1 312 ? -8.336 -9.297 3.248 1 91.75 312 GLU B N 1
ATOM 4917 C CA . GLU B 1 312 ? -9.289 -9.562 4.324 1 91.75 312 GLU B CA 1
ATOM 4918 C C . GLU B 1 312 ? -8.984 -10.883 5.02 1 91.75 312 GLU B C 1
ATOM 4920 O O . GLU B 1 312 ? -9.711 -11.289 5.93 1 91.75 312 GLU B O 1
ATOM 4925 N N . PHE B 1 313 ? -7.949 -11.539 4.613 1 95.75 313 PHE B N 1
ATOM 4926 C CA . PHE B 1 313 ? -7.57 -12.859 5.109 1 95.75 313 PHE B CA 1
ATOM 4927 C C . PHE B 1 313 ? -6.277 -12.789 5.914 1 95.75 313 PHE B C 1
ATOM 4929 O O . PHE B 1 313 ? -5.504 -11.836 5.77 1 95.75 313 PHE B O 1
ATOM 4936 N N . PRO B 1 314 ? -6.098 -13.805 6.773 1 95 314 PRO B N 1
ATOM 4937 C CA . PRO B 1 314 ? -4.758 -13.891 7.367 1 95 314 PRO B CA 1
ATOM 4938 C C . PRO B 1 314 ? -3.654 -14.016 6.32 1 95 314 PRO B C 1
ATOM 4940 O O . PRO B 1 314 ? -3.834 -14.695 5.305 1 95 314 PRO B O 1
ATOM 4943 N N . VAL B 1 315 ? -2.621 -13.289 6.539 1 95.62 315 VAL B N 1
ATOM 4944 C CA . VAL B 1 315 ? -1.481 -13.344 5.629 1 95.62 315 VAL B CA 1
ATOM 4945 C C . VAL B 1 315 ? -0.267 -13.914 6.359 1 95.62 315 VAL B C 1
ATOM 4947 O O . VAL B 1 315 ? -0.295 -14.094 7.578 1 95.62 315 VAL B O 1
ATOM 4950 N N . CYS B 1 316 ? 0.757 -14.133 5.613 1 92.25 316 CYS B N 1
ATOM 4951 C CA . CYS B 1 316 ? 1.987 -14.703 6.145 1 92.25 316 CYS B CA 1
ATOM 4952 C C . CYS B 1 316 ? 2.598 -13.797 7.207 1 92.25 316 CYS B C 1
ATOM 4954 O O . CYS B 1 316 ? 2.826 -12.609 6.957 1 92.25 316 CYS B O 1
ATOM 4956 N N . THR B 1 317 ? 2.82 -14.25 8.359 1 82.31 317 THR B N 1
ATOM 4957 C CA . THR B 1 317 ? 3.57 -13.586 9.422 1 82.31 317 THR B CA 1
ATOM 4958 C C . THR B 1 317 ? 4.801 -14.398 9.805 1 82.31 317 THR B C 1
ATOM 4960 O O . THR B 1 317 ? 4.684 -15.531 10.273 1 82.31 317 THR B O 1
ATOM 4963 N N . ALA B 1 318 ? 5.699 -14.695 8.531 1 64.06 318 ALA B N 1
ATOM 4964 C CA . ALA B 1 318 ? 6.832 -15.609 8.484 1 64.06 318 ALA B CA 1
ATOM 4965 C C . ALA B 1 318 ? 7.195 -16.109 9.883 1 64.06 318 ALA B C 1
ATOM 4967 O O . ALA B 1 318 ? 7.348 -15.312 10.812 1 64.06 318 ALA B O 1
ATOM 4968 N N . PRO B 1 319 ? 7.02 -17.375 9.93 1 46.94 319 PRO B N 1
ATOM 4969 C CA . PRO B 1 319 ? 7.531 -18.141 11.07 1 46.94 319 PRO B CA 1
ATOM 4970 C C . PRO B 1 319 ? 9.016 -17.891 11.328 1 46.94 319 PRO B C 1
ATOM 4972 O O . PRO B 1 319 ? 9.75 -17.516 10.406 1 46.94 319 PRO B O 1
ATOM 4975 N N . MET B 1 320 ? 9.461 -17.297 12.414 1 39.94 320 MET B N 1
ATOM 4976 C CA . MET B 1 320 ? 10.867 -17.453 12.781 1 39.94 320 MET B CA 1
ATOM 4977 C C . MET B 1 320 ? 11.336 -18.875 12.555 1 39.94 320 MET B C 1
ATOM 4979 O O . MET B 1 320 ? 10.648 -19.828 12.922 1 39.94 320 MET B O 1
ATOM 4983 N N . GLY B 1 321 ? 11.93 -19.25 11.312 1 32.62 321 GLY B N 1
ATOM 4984 C CA . GLY B 1 321 ? 12.727 -20.438 11.531 1 32.62 321 GLY B CA 1
ATOM 4985 C C . GLY B 1 321 ? 13.328 -20.516 12.922 1 32.62 321 GLY B C 1
ATOM 4986 O O . GLY B 1 321 ? 13.516 -19.484 13.578 1 32.62 321 GLY B O 1
#

InterPro domains:
  IPR000086 NUDIX hydrolase domain [PF00293] (142-268)
  IPR000086 NUDIX hydrolase domain [PS51462] (135-282)
  IPR015797 NUDIX hydrolase-like domain superfamily [SSF55811] (106-288)
  IPR031804 Domain of unknown function DUF4743 [PF15916] (45-133)

Nearest PDB structures (foldseek):
  3dup-assembly1_B  TM=9.021E-01  e=2.050E-24  Rhodospirillum rubrum ATCC 11170
  2fkb-assembly2_B  TM=8.103E-01  e=6.335E-10  Escherichia coli K-12
  2o5f-assembly2_B  TM=7.857E-01  e=1.766E-07  Deinococcus radiodurans R1 = ATCC 13939 = DSM 20539
  3qsj-assembly1_A  TM=6.946E-01  e=9.519E-05  Alicyclobacillus acidocaldarius subsp. acidocaldarius DSM 446
  6vco-assembly1_A  TM=6.110E-01  e=1.319E-05  Escherichia coli K-12

Solvent-accessible surface area (backbone atoms only — not comparable to full-atom values): 32625 Å² total; per-residue (Å²): 129,72,45,51,72,56,52,52,44,41,67,30,38,51,49,76,48,57,71,78,38,52,67,59,32,52,58,56,52,68,51,28,21,36,29,36,41,86,91,42,97,57,46,52,21,34,22,39,54,83,50,59,84,49,49,52,74,51,75,87,37,41,48,78,39,79,88,80,28,34,39,28,51,62,53,81,66,58,30,70,56,42,20,50,54,51,48,50,34,51,49,55,19,42,74,65,67,61,46,66,41,47,73,58,65,71,92,43,37,28,49,38,40,30,87,86,24,47,64,54,28,46,38,52,54,40,48,36,42,61,43,15,30,56,43,44,29,28,37,32,41,35,29,32,79,42,95,87,69,46,55,27,36,38,36,23,26,31,12,73,80,42,82,55,53,49,53,23,31,37,46,37,18,58,45,71,42,46,55,95,52,51,65,68,58,44,44,35,48,27,29,30,44,36,16,56,41,56,53,71,56,42,71,72,54,50,36,40,46,49,58,38,18,33,37,22,55,39,44,76,71,55,46,63,68,60,68,29,34,39,32,36,36,34,39,31,31,37,31,79,41,58,95,88,56,72,71,40,60,53,44,86,60,32,65,42,68,43,80,34,44,57,68,57,49,51,51,39,52,24,66,62,43,40,36,49,70,38,42,46,52,50,50,52,49,33,21,48,71,38,71,47,30,72,88,82,29,35,52,40,60,60,42,55,17,50,44,16,38,75,69,76,42,46,51,63,28,46,66,79,126,130,72,46,49,71,57,53,51,44,41,67,31,37,52,49,75,49,58,70,79,38,52,68,60,32,52,58,55,51,68,52,28,22,36,29,35,41,87,90,42,96,58,46,53,20,36,23,37,54,84,50,59,83,49,50,54,75,52,74,86,39,42,45,77,37,80,87,80,28,33,40,28,51,61,55,80,65,58,30,69,55,41,21,50,54,51,48,50,35,50,50,56,20,40,74,65,66,61,46,65,40,46,74,58,62,72,94,42,38,29,49,38,40,30,87,88,24,48,63,54,28,48,39,52,54,40,48,36,41,61,42,14,30,56,44,45,29,29,36,32,40,36,30,32,76,41,95,87,69,46,57,30,35,40,34,22,26,29,15,72,81,42,82,54,54,48,54,23,30,37,45,38,18,59,46,74,42,45,56,94,52,52,65,68,57,43,45,36,50,27,28,29,46,38,16,56,41,56,54,70,58,44,69,73,54,52,34,40,44,50,60,39,20,34,37,22,53,39,44,75,72,56,45,63,68,59,68,28,33,38,31,37,38,33,39,33,32,37,31,81,41,56,94,87,56,71,71,39,59,52,44,85,60,31,66,42,68,44,80,33,43,56,69,56,50,52,51,40,52,24,67,63,43,38,36,48,70,37,42,46,52,50,50,51,50,33,22,48,69,39,69,48,30,74,87,81,30,36,52,41,58,59,43,55,17,49,43,17,39,74,68,76,41,46,52,64,28,47,66,78,125

Foldseek 3Di:
DFAALVRLLCQFQVQDDCVVPVVVNVVLLLQWAFEDEPVAPFGQFTAGPVCVVLWDDDPVQWDQDNVNRYIYRHDDDAQAVSQVNQVVRLVVSVVVVSFPLSVPFDVFWFFGAGQVQDGRYTDTPSCCLNRGGEWEKEAEWEWEQDPVRFIWTKKFFWDQPDLALHRFIFHLFMDTDTPPDDRLNRVLVRCCQAFVDHSVQCNVFKDWDAKFWHWHFDDPRGDIDGRGIYTYIYTYIYGYDDPPDGTDGRDNGTDDIDTGTPVVLVSCSRVVRHDSVRSLSVVVVCDVVVVDDVVPHVCNVVSVDSRHDDDSHRDHPDDPD/DFAALVRLLCQFQVQDDCVVPVVVNVVLLLQWAFEDEPVAPFGQFTAGPVCVVLWDDDPVQWDQDNVNRYIYRHDDDAQAVSQVNQVVRLVVSVVVVSFPLSVPFDVFWFFGAGQVQDGRYTDTPSCCLNRGGEWEKEAEWEWEQDPVRFIWTKKFFWDQPDLALHRFIFHLWMDTDTPPDDRLNRVLVRCCQAFVDHSVQCVVFKDWDAKFWHWHFDDPRGDIDGRGIYTYIYTYIYGYDDPPDGTDGRYNTTDDIDTGTPVVLVSCSRVVRHDSVRSLSVVVVCDVVVVDDVVPHVCNVVSVDSRHDDDSHRDHPDDPD

Sequence (642 aa):
MPKTILDIVKECDNFIHPTEDPIKYTQTLQTYYAFRLPDCPTPLGYIPASIIPQVIWSPEWWCINHASRTVTLTAPGPAPARTQRLAQTLHDTRAARSLALLSGWRNETFPVYGPRGDVLLEIERAASALFGVVTYGVQLLCYVRCQDGGLALWIARRAAAKQTYAGMLDCTAAGGLAARMAPMEGVVREAGEEASLAAETVRARVRATGCVSYFHVRGADAGGETGLLQPEVEYTYEMELGEEEEPRPGDDEVAEFRLWGVEEVVAALRRGEFKPNSAVVVVDFLVRHGVVTPENERDYVEIVARLHRRLEFPVCTAPMGMPKTILDIVKECDNFIHPTEDPIKYTQTLQTYYAFRLPDCPTPLGYIPASIIPQVIWSPEWWCINHASRTVTLTAPGPAPARTQRLAQTLHDTRAARSLALLSGWRNETFPVYGPRGDVLLEIERAASALFGVVTYGVQLLCYVRCQDGGLALWIARRAAAKQTYAGMLDCTAAGGLAARMAPMEGVVREAGEEASLAAETVRARVRATGCVSYFHVRGADAGGETGLLQPEVEYTYEMELGEEEEPRPGDDEVAEFRLWGVEEVVAALRRGEFKPNSAVVVVDFLVRHGVVTPENERDYVEIVARLHRRLEFPVCTAPMG

Radius of gyration: 25.41 Å; Cα contacts (8 Å, |Δi|>4): 1462; chains: 2; bounding box: 62×72×52 Å

Organism: Aspergillus terreus (NCBI:txid33178)